Protein AF-0000000067396269 (afdb_homodimer)

Nearest PDB structures (foldseek):
  4h2d-assembly2_B  TM=9.866E-01  e=3.987E-20  Homo sapiens
  5gxu-assembly1_A  TM=9.103E-01  e=2.442E-14  Arabidopsis thaliana
  4y9r-assembly1_A  TM=9.151E-01  e=4.323E-14  Rattus norvegicus
  4yaw-assembly1_A  TM=8.784E-01  e=2.398E-13  Rattus norvegicus
  4y9r-assembly2_B  TM=7.178E-01  e=2.292E-14  Rattus norvegicus

Secondary structure (DSSP, 8-state):
-----------EEEEEE-SSSHHHHHHHHHHHHHHHTT-S-EEEEEGGGB-GGGGGG-SEEEEEEE-BTTTBPPGGGHHHHHHHT-TTS-TTTTTT-EEEEEEEE-TTSTTTTHHHHHHHHHHHHTT-EESSPPEEEETTSTTTTHHHHHHHHHHHHHHHHHH-GGG-TTHHHHH-TTHHHHHS-----------TT-----TTHHHHHHHHT------------------------------/-----------EEEEEE-SSSHHHHHHHHHHHHHHHTT-S-EEEEEGGGB-GGGGGG-SEEEEEEE-BTTTBPPGGGHHHHHHHT-TTS-TTTTTT-EEEEEEEE-TTSTTTTHHHHHHHHHHHHTT-EESSPPEEEETTSTTTTHHHHHHHHHHHHHHHHHH-GGG-TTHHHHH-HHHHHHHS-----------TT-----THHHHHHHHHTS-----------------------------

pLDDT: mean 74.35, std 31.8, range [16.27, 98.94]

Sequence (486 aa):
MAASSSELPERLVVLYASQTGNAMDAAERVGREAERGGCPAVDVLSMDCFDPSCLPRERYVVFVVSTMGQGDPPDSMKDFWTYLTRKSLGARWLEGLFYAVFGLGDSTYGKYNYPAKKLDRRLFNLGAERITEKGLGDDQHSSGYEGALDPWLLILWKSLNQTNPSLLPRISDAIHPNLNILGDAKVEVIYYSAPQDTTISDPKILIERARSMSPALKYHNEGEPQFMLQMGDRWYEGWFYTSMAASSSELPERLVVLYASQTGNAMDAAERVGREAERGGCPAVDVLSMDCFDPSCLPRERYVVFVVSTMGQGDPPDSMKDFWTYLTRKSLGARWLEGLFYAVFGLGDSTYGKYNYPAKKLDRRLFNLGAERITEKGLGDDQHSSGYEGALDPWLLILWKSLNQTNPSLLPRISDAIHPNLNILGDAKVEVIYYSAPQDTTISDPKILIERARSMSPALKYHNEGEPQFMLQMGDRWYEGWFYTS

InterPro domains:
  IPR001094 Flavodoxin-like [PR00369] (13-26)
  IPR001094 Flavodoxin-like [PR00369] (62-73)
  IPR001094 Flavodoxin-like [PR00369] (96-106)
  IPR001094 Flavodoxin-like [PR00369] (120-139)
  IPR008254 Flavodoxin/nitric oxide synthase [PF00258] (14-152)
  IPR008254 Flavodoxin/nitric oxide synthase [PS50902] (12-157)
  IPR029039 Flavoprotein-like superfamily [G3DSA:3.40.50.360] (6-166)
  IPR029039 Flavoprotein-like superfamily [SSF52218] (11-163)

Radius of gyration: 35.13 Å; Cα contacts (8 Å, |Δi|>4): 765; chains: 2; bounding box: 60×148×110 Å

Foldseek 3Di:
DPPPPPPDQAEEEEEEFDDPCVLVVLSVLLQVLLVQLPAPYYHYYYQLVDDLLCLLVHQHYEYGWEADDQGDTHPSCVVVVVVLPDPPQAQCNNANHEYEYEYAAAPVHPNQRVVRVVVVVSCNSSHYHYLDHYFGFHCPDPVGRVVRSLVVSLSSLVSVCVVPVSRRVNSVCSNCVVVVVVVPPCVVVPPPVPPPDDCPDDVPPVVVVVVPPPPDDPDDDDDDPPCPPPDDDDDDDDDDDDD/DPPPPPPDQAEEEEEEFDDPCVLVVLSVLLQVLLVQLPAPYYHYYYQLVDDLLCLLVHQHYEYGWEADDQGDTHPSCVVVVVVLPDPPQAQCNNANHEYEYEYAAAPVHPNQRVVRVVVVVSCNSSHYHYLDYYFGFHCPDPVGRVVRSLVVSLSSLVSVCVVPVVRRVRSVCSNCVVVVVVVPPPPPVPPPPPPPPDCPPDPPPVVVVVVPVPPDDPPDDDDDPPPPPCPDDDDDDDDDDDD

Solvent-accessible surface area (backbone atoms only — not comparable to full-atom values): 27513 Å² total; per-residue (Å²): 130,78,73,75,69,84,61,72,74,66,50,40,38,31,36,17,17,39,78,86,46,64,24,44,52,52,37,50,49,52,46,52,34,39,47,54,5,44,28,77,36,52,32,76,41,48,32,63,36,43,38,66,88,45,52,56,78,42,50,38,40,38,39,22,29,27,43,32,96,88,32,39,59,22,76,38,33,47,68,44,48,56,59,71,66,39,82,85,61,48,54,61,57,24,50,77,22,34,31,37,40,35,15,33,22,41,68,91,43,90,43,48,30,36,40,34,54,53,48,50,52,49,45,44,56,23,33,30,39,72,58,45,79,67,36,70,16,26,55,75,41,94,61,24,36,52,63,37,46,54,64,43,49,48,52,44,52,54,38,46,33,72,75,37,48,79,47,30,70,35,42,65,43,40,71,37,59,73,56,60,61,55,61,73,52,69,69,69,75,70,73,69,73,64,75,81,73,79,80,82,74,75,77,70,63,63,61,60,57,63,64,63,60,67,72,66,84,71,77,78,82,79,81,79,84,73,87,68,85,72,88,84,84,78,87,92,83,73,94,75,91,82,134,130,78,72,74,70,82,62,71,75,65,48,42,37,33,36,17,19,40,79,86,46,63,24,44,51,52,37,48,49,51,45,52,34,41,48,53,5,45,28,77,35,52,32,76,42,49,32,65,37,42,38,66,88,45,52,57,78,41,50,35,39,39,39,21,28,26,45,35,95,87,32,39,59,22,77,38,33,48,68,45,49,56,58,71,65,40,80,86,61,48,55,59,58,25,50,76,22,33,30,37,38,34,16,34,21,42,69,92,43,90,43,48,29,37,39,34,55,53,49,49,51,51,44,43,56,22,33,29,40,71,58,45,78,69,35,69,17,26,55,74,41,96,60,23,37,51,62,39,44,54,63,43,49,50,52,42,53,54,38,46,33,71,75,38,48,78,47,30,70,34,42,66,43,39,71,37,58,72,56,60,59,55,61,74,54,71,71,70,75,71,71,71,72,65,75,80,73,75,79,83,71,75,80,70,62,67,60,57,60,66,59,63,68,57,82,71,79,80,75,82,86,78,87,79,85,73,88,74,81,78,78,83,88,78,74,94,79,73,76,93,84,85,134

Organism: Triticum aestivum (NCBI:txid4565)

Structure (mmCIF, N/CA/C/O backbone):
data_AF-0000000067396269-model_v1
#
loop_
_entity.id
_entity.type
_entity.pdbx_description
1 polymer 'Flavodoxin-like domain-containing protein'
#
loop_
_atom_site.group_PDB
_atom_site.id
_atom_site.type_symbol
_atom_site.label_atom_id
_atom_site.label_alt_id
_atom_site.label_comp_id
_atom_site.label_asym_id
_atom_site.label_entity_id
_atom_site.label_seq_id
_atom_site.pdbx_PDB_ins_code
_atom_site.Cartn_x
_atom_site.Cartn_y
_atom_site.Cartn_z
_atom_site.occupancy
_atom_site.B_iso_or_equiv
_atom_site.auth_seq_id
_atom_site.auth_comp_id
_atom_site.auth_asym_id
_atom_site.auth_atom_id
_atom_site.pdbx_PDB_model_num
ATOM 1 N N . MET A 1 1 ? 32.031 13.469 4.102 1 19.16 1 MET A N 1
ATOM 2 C CA . MET A 1 1 ? 30.969 13.117 5.051 1 19.16 1 MET A CA 1
ATOM 3 C C . MET A 1 1 ? 29.672 12.742 4.324 1 19.16 1 MET A C 1
ATOM 5 O O . MET A 1 1 ? 29.031 13.602 3.709 1 19.16 1 MET A O 1
ATOM 9 N N . ALA A 1 2 ? 29.594 11.648 3.619 1 22.77 2 ALA A N 1
ATOM 10 C CA . ALA A 1 2 ? 28.578 11.203 2.672 1 22.77 2 ALA A CA 1
ATOM 11 C C . ALA A 1 2 ? 27.172 11.352 3.26 1 22.77 2 ALA A C 1
ATOM 13 O O . ALA A 1 2 ? 26.938 10.977 4.41 1 22.77 2 ALA A O 1
ATOM 14 N N . ALA A 1 3 ? 26.562 12.461 3.004 1 28.16 3 ALA A N 1
ATOM 15 C CA . ALA A 1 3 ? 25.188 12.734 3.402 1 28.16 3 ALA A CA 1
ATOM 16 C C . ALA A 1 3 ? 24.359 11.445 3.479 1 28.16 3 ALA A C 1
ATOM 18 O O . ALA A 1 3 ? 24.3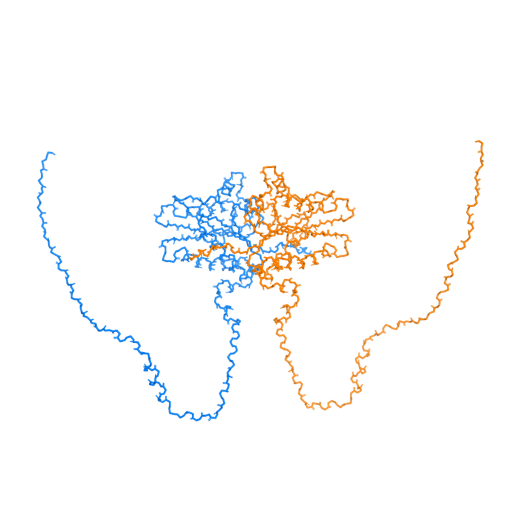44 10.656 2.531 1 28.16 3 ALA A O 1
ATOM 19 N N . SER A 1 4 ? 24.312 10.797 4.566 1 31.66 4 SER A N 1
ATOM 20 C CA . SER A 1 4 ? 23.625 9.539 4.832 1 31.66 4 SER A CA 1
ATOM 21 C C . SER A 1 4 ? 22.266 9.492 4.133 1 31.66 4 SER A C 1
ATOM 23 O O . SER A 1 4 ? 21.406 10.344 4.383 1 31.66 4 SER A O 1
ATOM 25 N N . SER A 1 5 ? 22.203 9.453 2.854 1 35.47 5 SER A N 1
ATOM 26 C CA . SER A 1 5 ? 21.062 9.461 1.931 1 35.47 5 SER A CA 1
ATOM 27 C C . SER A 1 5 ? 19.797 8.93 2.598 1 35.47 5 SER A C 1
ATOM 29 O O . SER A 1 5 ? 19.766 7.785 3.045 1 35.47 5 SER A O 1
ATOM 31 N N . SER A 1 6 ? 19.172 9.594 3.479 1 39.91 6 SER A N 1
ATOM 32 C CA . SER A 1 6 ? 17.953 9.344 4.258 1 39.91 6 SER A CA 1
ATOM 33 C C . SER A 1 6 ? 17.031 8.383 3.535 1 39.91 6 SER A C 1
ATOM 35 O O . SER A 1 6 ? 16.297 8.781 2.623 1 39.91 6 SER A O 1
ATOM 37 N N . GLU A 1 7 ? 17.516 7.254 2.953 1 44.59 7 GLU A N 1
ATOM 38 C CA . GLU A 1 7 ? 16.969 6.184 2.125 1 44.59 7 GLU A CA 1
ATOM 39 C C . GLU A 1 7 ? 15.641 5.684 2.678 1 44.59 7 GLU A C 1
ATOM 41 O O . GLU A 1 7 ? 15.43 5.668 3.893 1 44.59 7 GLU A O 1
ATOM 46 N N . LEU A 1 8 ? 14.508 6.102 2.115 1 52.91 8 LEU A N 1
ATOM 47 C CA . LEU A 1 8 ? 13.219 5.508 2.445 1 52.91 8 LEU A CA 1
ATOM 48 C C . LEU A 1 8 ? 13.391 4.113 3.037 1 52.91 8 LEU A C 1
ATOM 50 O O . LEU A 1 8 ? 14.281 3.365 2.617 1 52.91 8 LEU A O 1
ATOM 54 N N . PRO A 1 9 ? 12.992 4.012 4.301 1 59.03 9 PRO A N 1
ATOM 55 C CA . PRO A 1 9 ? 13.125 2.66 4.848 1 59.03 9 PRO A CA 1
ATOM 56 C C . PRO A 1 9 ? 12.828 1.575 3.812 1 59.03 9 PRO A C 1
ATOM 58 O O . PRO A 1 9 ? 12.047 1.796 2.885 1 59.03 9 PRO A O 1
ATOM 61 N N . GLU A 1 10 ? 13.703 0.65 3.748 1 81.94 10 GLU A N 1
ATOM 62 C CA . GLU A 1 10 ? 13.531 -0.494 2.857 1 81.94 10 GLU A CA 1
ATOM 63 C C . GLU A 1 10 ? 12.148 -1.124 3.021 1 81.94 10 GLU A C 1
ATOM 65 O O . GLU A 1 10 ? 11.625 -1.201 4.133 1 81.94 10 GLU A O 1
ATOM 70 N N . ARG A 1 11 ? 11.383 -1.169 1.935 1 89.69 11 ARG A N 1
ATOM 71 C CA . ARG A 1 11 ? 10.039 -1.735 1.992 1 89.69 11 ARG A CA 1
ATOM 72 C C . ARG A 1 11 ? 9.875 -2.852 0.966 1 89.69 11 ARG A C 1
ATOM 74 O O . ARG A 1 11 ? 10.617 -2.918 -0.013 1 89.69 11 ARG A O 1
ATOM 81 N N . LEU A 1 12 ? 9.016 -3.727 1.335 1 95.56 12 LEU A N 1
ATOM 82 C CA . LEU A 1 12 ? 8.562 -4.777 0.431 1 95.56 12 LEU A CA 1
ATOM 83 C C . LEU A 1 12 ? 7.121 -4.531 -0.009 1 95.56 12 LEU A C 1
ATOM 85 O O . LEU A 1 12 ? 6.242 -4.312 0.827 1 95.56 12 LEU A O 1
ATOM 89 N N . VAL A 1 13 ? 6.953 -4.504 -1.336 1 97.19 13 VAL A N 1
ATOM 90 C CA . VAL A 1 13 ? 5.598 -4.375 -1.865 1 97.19 13 VAL A CA 1
ATOM 91 C C . VAL A 1 13 ? 5.133 -5.719 -2.42 1 97.19 13 VAL A C 1
ATOM 93 O O . VAL A 1 13 ? 5.863 -6.375 -3.164 1 97.19 13 VAL A O 1
ATOM 96 N N . VAL A 1 14 ? 3.93 -6.133 -1.989 1 98.31 14 VAL A N 1
ATOM 97 C CA . VAL A 1 14 ? 3.293 -7.336 -2.512 1 98.31 14 VAL A CA 1
ATOM 98 C C . VAL A 1 14 ? 2.055 -6.957 -3.322 1 98.31 14 VAL A C 1
ATOM 100 O O . VAL A 1 14 ? 1.107 -6.379 -2.785 1 98.31 14 VAL A O 1
ATOM 103 N N . LEU A 1 15 ? 2.09 -7.277 -4.602 1 98.62 15 LEU A N 1
ATOM 104 C CA . LEU A 1 15 ? 0.971 -6.988 -5.488 1 98.62 15 LEU A CA 1
ATOM 105 C C . LEU A 1 15 ? 0.266 -8.273 -5.906 1 98.62 15 LEU A C 1
ATOM 107 O O . LEU A 1 15 ? 0.917 -9.242 -6.309 1 98.62 15 LEU A O 1
ATOM 111 N N . TYR A 1 16 ? -1.092 -8.219 -5.812 1 98.56 16 TYR A N 1
ATOM 112 C CA . TYR A 1 16 ? -1.802 -9.445 -6.168 1 98.56 16 TYR A CA 1
ATOM 113 C C . TYR A 1 16 ? -2.936 -9.148 -7.145 1 98.56 16 TYR A C 1
ATOM 115 O O . TYR A 1 16 ? -3.443 -8.031 -7.195 1 98.56 16 TYR A O 1
ATOM 123 N N . ALA A 1 17 ? -3.271 -10.109 -7.895 1 98.56 17 ALA A N 1
ATOM 124 C CA . ALA A 1 17 ? -4.465 -10.156 -8.742 1 98.56 17 ALA A CA 1
ATOM 125 C C . ALA A 1 17 ? -5.215 -11.469 -8.555 1 98.56 17 ALA A C 1
ATOM 127 O O . ALA A 1 17 ? -4.68 -12.547 -8.836 1 98.56 17 ALA A O 1
ATOM 128 N N . SER A 1 18 ? -6.406 -11.305 -8.047 1 96.81 18 SER A N 1
ATOM 129 C CA . SER A 1 18 ? -7.207 -12.469 -7.68 1 96.81 18 SER A CA 1
ATOM 130 C C . SER A 1 18 ? -8.648 -12.32 -8.148 1 96.81 18 SER A C 1
ATOM 132 O O . SER A 1 18 ? -9.18 -11.203 -8.203 1 96.81 18 SER A O 1
ATOM 134 N N . GLN A 1 19 ? -9.195 -13.406 -8.625 1 92.44 19 GLN A N 1
ATOM 135 C CA . GLN A 1 19 ? -10.609 -13.367 -8.969 1 92.44 19 GLN A CA 1
ATOM 136 C C . GLN A 1 19 ? -11.469 -13.875 -7.812 1 92.44 19 GLN A C 1
ATOM 138 O O . GLN A 1 19 ? -12.492 -13.273 -7.48 1 92.44 19 GLN A O 1
ATOM 143 N N . THR A 1 20 ? -11.008 -14.984 -7.141 1 92.81 20 THR A N 1
ATOM 144 C CA . THR A 1 20 ? -11.852 -15.594 -6.121 1 92.81 20 THR A CA 1
ATOM 145 C C . THR A 1 20 ? -11.211 -15.469 -4.742 1 92.81 20 THR A C 1
ATOM 147 O O . THR A 1 20 ? -11.672 -16.078 -3.777 1 92.81 20 THR A O 1
ATOM 150 N N . GLY A 1 21 ? -10.102 -14.805 -4.629 1 94.75 21 GLY A N 1
ATOM 151 C CA . GLY A 1 21 ? -9.555 -14.492 -3.318 1 94.75 21 GLY A CA 1
ATOM 152 C C . GLY A 1 21 ? -8.32 -15.312 -2.977 1 94.75 21 GLY A C 1
ATOM 153 O O . GLY A 1 21 ? -7.602 -14.984 -2.031 1 94.75 21 GLY A O 1
ATOM 154 N N . ASN A 1 22 ? -7.977 -16.438 -3.684 1 95.5 22 ASN A N 1
ATOM 155 C CA . ASN A 1 22 ? -6.863 -17.312 -3.336 1 95.5 22 ASN A CA 1
ATOM 156 C C . ASN A 1 22 ? -5.523 -16.594 -3.473 1 95.5 22 ASN A C 1
ATOM 158 O O . ASN A 1 22 ? -4.652 -16.719 -2.613 1 95.5 22 ASN A O 1
ATOM 162 N N . ALA A 1 23 ? -5.391 -15.875 -4.531 1 98.25 23 ALA A N 1
ATOM 163 C CA . ALA A 1 23 ? -4.141 -15.141 -4.699 1 98.25 23 ALA A CA 1
ATOM 164 C C . ALA A 1 23 ? -4.012 -14.031 -3.652 1 98.25 23 ALA A C 1
ATOM 166 O O . ALA A 1 23 ? -2.904 -13.711 -3.219 1 98.25 23 ALA A O 1
ATOM 167 N N . MET A 1 24 ? -5.059 -13.43 -3.303 1 96.06 24 MET A N 1
ATOM 168 C CA . MET A 1 24 ? -5.047 -12.453 -2.215 1 96.06 24 MET A CA 1
ATOM 169 C C . MET A 1 24 ? -4.57 -13.102 -0.915 1 96.06 24 MET A C 1
ATOM 171 O O . MET A 1 24 ? -3.721 -12.547 -0.217 1 96.06 24 MET A O 1
ATOM 175 N N . ASP A 1 25 ? -5.125 -14.25 -0.598 1 95 25 ASP A N 1
ATOM 176 C CA . ASP A 1 25 ? -4.723 -14.977 0.602 1 95 25 ASP A CA 1
ATOM 177 C C . ASP A 1 25 ? -3.225 -15.266 0.592 1 95 25 ASP A C 1
ATOM 179 O O . ASP A 1 25 ? -2.545 -15.086 1.604 1 95 25 ASP A O 1
ATOM 183 N N . ALA A 1 26 ? -2.787 -15.719 -0.471 1 97.75 26 ALA A N 1
ATOM 184 C CA . ALA A 1 26 ? -1.363 -16 -0.615 1 97.75 26 ALA A CA 1
ATOM 185 C C . ALA A 1 26 ? -0.525 -14.742 -0.434 1 97.75 26 ALA A C 1
ATOM 187 O O . ALA A 1 26 ? 0.515 -14.773 0.228 1 97.75 26 ALA A O 1
ATOM 188 N N . ALA A 1 27 ? -0.962 -13.672 -1.05 1 98 27 ALA A N 1
ATOM 189 C CA . ALA A 1 27 ? -0.259 -12.398 -0.917 1 98 27 ALA A CA 1
ATOM 190 C C . ALA A 1 27 ? -0.223 -11.938 0.538 1 98 27 ALA A C 1
ATOM 192 O O . ALA A 1 27 ? 0.803 -11.445 1.016 1 98 27 ALA A O 1
ATOM 193 N N . GLU A 1 28 ? -1.291 -12.109 1.167 1 93.75 28 GLU A N 1
ATOM 194 C CA . GLU A 1 28 ? -1.359 -11.758 2.582 1 93.75 28 GLU A CA 1
ATOM 195 C C . GLU A 1 28 ? -0.405 -12.617 3.41 1 93.75 28 GLU A C 1
ATOM 197 O O . GLU A 1 28 ? 0.197 -12.133 4.371 1 93.75 28 GLU A O 1
ATOM 202 N N . ARG A 1 29 ? -0.341 -13.805 3.086 1 94.62 29 ARG A N 1
ATOM 203 C CA . ARG A 1 29 ? 0.617 -14.688 3.754 1 94.62 29 ARG A CA 1
ATOM 204 C C . ARG A 1 29 ? 2.045 -14.188 3.551 1 94.62 29 ARG A C 1
ATOM 206 O O . ARG A 1 29 ? 2.834 -14.148 4.5 1 94.62 29 ARG A O 1
ATOM 213 N N . VAL A 1 30 ? 2.34 -13.82 2.381 1 96.88 30 VAL A N 1
ATOM 214 C CA . VAL A 1 30 ? 3.654 -13.258 2.094 1 96.88 30 VAL A CA 1
ATOM 215 C C . VAL A 1 30 ? 3.904 -12.039 2.988 1 96.88 30 VAL A C 1
ATOM 217 O O . VAL A 1 30 ? 4.965 -11.93 3.605 1 96.88 30 VAL A O 1
ATOM 220 N N . GLY A 1 31 ? 2.949 -11.188 2.994 1 94.25 31 GLY A N 1
ATOM 221 C CA . GLY A 1 31 ? 3.062 -10 3.826 1 94.25 31 GLY A CA 1
ATOM 222 C C . GLY A 1 31 ? 3.291 -10.312 5.293 1 94.25 31 GLY A C 1
ATOM 223 O O . GLY A 1 31 ? 4.199 -9.758 5.918 1 94.25 31 GLY A O 1
ATOM 224 N N . ARG A 1 32 ? 2.545 -11.219 5.828 1 91 32 ARG A N 1
ATOM 225 C CA . ARG A 1 32 ? 2.648 -11.602 7.234 1 91 32 ARG A CA 1
ATOM 226 C C . ARG A 1 32 ? 4.02 -12.195 7.543 1 91 32 ARG A C 1
ATOM 228 O O . ARG A 1 32 ? 4.617 -11.883 8.57 1 91 32 ARG A O 1
ATOM 235 N N . GLU A 1 33 ? 4.457 -12.992 6.715 1 93.81 33 GLU A N 1
ATOM 236 C CA . GLU A 1 33 ? 5.75 -13.625 6.941 1 93.81 33 GLU A CA 1
ATOM 237 C C . GLU A 1 33 ? 6.887 -12.617 6.832 1 93.81 33 GLU A C 1
ATOM 239 O O . GLU A 1 33 ? 7.867 -12.688 7.578 1 93.81 33 GLU A O 1
ATOM 244 N N . ALA A 1 34 ? 6.73 -11.711 5.91 1 94.44 34 ALA A N 1
ATOM 245 C CA . ALA A 1 34 ? 7.723 -10.641 5.816 1 94.44 34 ALA A CA 1
ATOM 246 C C . ALA A 1 34 ? 7.773 -9.82 7.105 1 94.44 34 ALA A C 1
ATOM 248 O O . ALA A 1 34 ? 8.859 -9.508 7.605 1 94.44 34 ALA A O 1
ATOM 249 N N . GLU A 1 35 ? 6.656 -9.516 7.555 1 88.25 35 GLU A N 1
ATOM 250 C CA . GLU A 1 35 ? 6.574 -8.766 8.805 1 88.25 35 GLU A CA 1
ATOM 251 C C . GLU A 1 35 ? 7.207 -9.539 9.953 1 88.25 35 GLU A C 1
ATOM 253 O O . GLU A 1 35 ? 7.953 -8.969 10.758 1 88.25 35 GLU A O 1
ATOM 258 N N . ARG A 1 36 ? 6.887 -10.75 10.016 1 87.5 36 ARG A N 1
ATOM 259 C CA . ARG A 1 36 ? 7.465 -11.602 11.055 1 87.5 36 ARG A CA 1
ATOM 260 C C . ARG A 1 36 ? 8.984 -11.641 10.945 1 87.5 36 ARG A C 1
ATOM 262 O O . ARG A 1 36 ? 9.68 -11.727 11.961 1 87.5 36 ARG A O 1
ATOM 269 N N . GLY A 1 37 ? 9.406 -11.602 9.773 1 90.38 37 GLY A N 1
ATOM 270 C CA . GLY A 1 37 ? 10.836 -11.602 9.531 1 90.38 37 GLY A CA 1
ATOM 271 C C . GLY A 1 37 ? 11.5 -10.281 9.867 1 90.38 37 GLY A C 1
ATOM 272 O O . GLY A 1 37 ? 12.727 -10.148 9.766 1 90.38 37 GLY A O 1
ATOM 273 N N . GLY A 1 38 ? 10.703 -9.297 10.164 1 87.06 38 GLY A N 1
ATOM 274 C CA . GLY A 1 38 ? 11.25 -8.023 10.602 1 87.06 38 GLY A CA 1
ATOM 275 C C . GLY A 1 38 ? 11.305 -6.984 9.5 1 87.06 38 GLY A C 1
ATOM 276 O O . GLY A 1 38 ? 11.984 -5.965 9.633 1 87.06 38 GLY A O 1
ATOM 277 N N . CYS A 1 39 ? 10.656 -7.207 8.414 1 90.38 39 CYS A N 1
ATOM 278 C CA . CYS A 1 39 ? 10.617 -6.203 7.359 1 90.38 39 CYS A CA 1
ATOM 279 C C . CYS A 1 39 ? 10.086 -4.875 7.891 1 90.38 39 CYS A C 1
ATOM 281 O O . CYS A 1 39 ? 9.023 -4.832 8.508 1 90.38 39 CYS A O 1
ATOM 283 N N . PRO A 1 40 ? 10.82 -3.869 7.617 1 84.12 40 PRO A N 1
ATOM 284 C CA . PRO A 1 40 ? 10.422 -2.588 8.203 1 84.12 40 PRO A CA 1
ATOM 285 C C . PRO A 1 40 ? 9.055 -2.115 7.719 1 84.12 40 PRO A C 1
ATOM 287 O O . PRO A 1 40 ? 8.289 -1.522 8.492 1 84.12 40 PRO A O 1
ATOM 290 N N . ALA A 1 41 ? 8.812 -2.344 6.465 1 87.62 41 ALA A N 1
ATOM 291 C CA . ALA A 1 41 ? 7.535 -1.946 5.879 1 87.62 41 ALA A CA 1
ATOM 292 C C . ALA A 1 41 ? 7.109 -2.916 4.777 1 87.62 41 ALA A C 1
ATOM 294 O O . ALA A 1 41 ? 7.922 -3.299 3.934 1 87.62 41 ALA A O 1
ATOM 295 N N . VAL A 1 42 ? 5.844 -3.314 4.906 1 92.06 42 VAL A N 1
ATOM 296 C CA . VAL A 1 42 ? 5.285 -4.203 3.891 1 92.06 42 VAL A CA 1
ATOM 297 C C . VAL A 1 42 ? 3.918 -3.688 3.447 1 92.06 42 VAL A C 1
ATOM 299 O O . VAL A 1 42 ? 3.064 -3.379 4.285 1 92.06 42 VAL A O 1
ATOM 302 N N . ASP A 1 43 ? 3.789 -3.553 2.123 1 93.62 43 ASP A N 1
ATOM 303 C CA . ASP A 1 43 ? 2.496 -3.174 1.562 1 93.62 43 ASP A CA 1
ATOM 304 C C . ASP A 1 43 ? 1.919 -4.297 0.702 1 93.62 43 ASP A C 1
ATOM 306 O O . ASP A 1 43 ? 2.584 -4.789 -0.213 1 93.62 43 ASP A O 1
ATOM 310 N N . VAL A 1 44 ? 0.686 -4.707 1.047 1 95.19 44 VAL A N 1
ATOM 311 C CA . VAL A 1 44 ? -0.025 -5.711 0.261 1 95.19 44 VAL A CA 1
ATOM 312 C C . VAL A 1 44 ? -1.217 -5.066 -0.444 1 95.19 44 VAL A C 1
ATOM 314 O O . VAL A 1 44 ? -2.16 -4.613 0.208 1 95.19 44 VAL A O 1
ATOM 317 N N . LEU A 1 45 ? -1.12 -5.066 -1.796 1 96.38 45 LEU A N 1
ATOM 318 C CA . LEU A 1 45 ? -2.137 -4.34 -2.547 1 96.38 45 LEU A CA 1
ATOM 319 C C . LEU A 1 45 ? -2.6 -5.141 -3.756 1 96.38 45 LEU A C 1
ATOM 321 O O . LEU A 1 45 ? -1.816 -5.887 -4.352 1 96.38 45 LEU A O 1
ATOM 325 N N . SER A 1 46 ? -3.879 -4.902 -4.078 1 97.06 46 SER A N 1
ATOM 326 C CA . SER A 1 46 ? -4.34 -5.363 -5.383 1 97.06 46 SER A CA 1
ATOM 327 C C . SER A 1 46 ? -3.65 -4.605 -6.512 1 97.06 46 SER A C 1
ATOM 329 O O . SER A 1 46 ? -3.379 -3.41 -6.391 1 97.06 46 SER A O 1
ATOM 331 N N . MET A 1 47 ? -3.463 -5.258 -7.551 1 98.12 47 MET A N 1
ATOM 332 C CA . MET A 1 47 ? -2.783 -4.633 -8.688 1 98.12 47 MET A CA 1
ATOM 333 C C . MET A 1 47 ? -3.596 -3.465 -9.234 1 98.12 47 MET A C 1
ATOM 335 O O . MET A 1 47 ? -3.029 -2.486 -9.719 1 98.12 47 MET A O 1
ATOM 339 N N . ASP A 1 48 ? -4.871 -3.609 -9.188 1 96.88 48 ASP A N 1
ATOM 340 C CA . ASP A 1 48 ? -5.699 -2.547 -9.742 1 96.88 48 ASP A CA 1
ATOM 341 C C . ASP A 1 48 ? -5.723 -1.326 -8.828 1 96.88 48 ASP A C 1
ATOM 343 O O . ASP A 1 48 ? -6.234 -0.27 -9.203 1 96.88 48 ASP A O 1
ATOM 347 N N . CYS A 1 49 ? -5.125 -1.423 -7.664 1 96.31 49 CYS A N 1
ATOM 348 C CA . CYS A 1 49 ? -5.074 -0.298 -6.738 1 96.31 49 CYS A CA 1
ATOM 349 C C . CYS A 1 49 ? -3.684 0.325 -6.711 1 96.31 49 CYS A C 1
ATOM 351 O O . CYS A 1 49 ? -3.461 1.331 -6.035 1 96.31 49 CYS A O 1
ATOM 353 N N . PHE A 1 50 ? -2.748 -0.247 -7.379 1 97.19 50 PHE A N 1
ATOM 354 C CA . PHE A 1 50 ? -1.38 0.245 -7.484 1 97.19 50 PHE A CA 1
ATOM 355 C C . PHE A 1 50 ? -1.116 0.818 -8.875 1 97.19 50 PHE A C 1
ATOM 357 O O . PHE A 1 50 ? -1.363 0.154 -9.883 1 97.19 50 PHE A O 1
ATOM 364 N N . ASP A 1 51 ? -0.605 2.008 -8.945 1 96.12 51 ASP A N 1
ATOM 365 C CA . ASP A 1 51 ? -0.248 2.598 -10.234 1 96.12 51 ASP A CA 1
ATOM 366 C C . ASP A 1 51 ? 1.045 1.99 -10.773 1 96.12 51 ASP A C 1
ATOM 368 O O . ASP A 1 51 ? 2.115 2.18 -10.195 1 96.12 51 ASP A O 1
ATOM 372 N N . PRO A 1 52 ? 0.97 1.312 -11.852 1 97.44 52 PRO A N 1
ATOM 373 C CA . PRO A 1 52 ? 2.166 0.642 -12.367 1 97.44 52 PRO A CA 1
ATOM 374 C C . PRO A 1 52 ? 3.293 1.618 -12.695 1 97.44 52 PRO A C 1
ATOM 376 O O . PRO A 1 52 ? 4.465 1.237 -12.688 1 97.44 52 PRO A O 1
ATOM 379 N N . SER A 1 53 ? 3.023 2.848 -12.938 1 96.88 53 SER A N 1
ATOM 380 C CA . SER A 1 53 ? 4.062 3.816 -13.273 1 96.88 53 SER A CA 1
ATOM 381 C C . SER A 1 53 ? 4.988 4.066 -12.086 1 96.88 53 SER A C 1
ATOM 383 O O . SER A 1 53 ? 6.059 4.656 -12.242 1 96.88 53 SER A O 1
ATOM 385 N N . CYS A 1 54 ? 4.609 3.561 -10.93 1 96.88 54 CYS A N 1
ATOM 386 C CA . CYS A 1 54 ? 5.406 3.746 -9.719 1 96.88 54 CYS A CA 1
ATOM 387 C C . CYS A 1 54 ? 6.375 2.59 -9.523 1 96.88 54 CYS A C 1
ATOM 389 O O . CYS A 1 54 ? 7.234 2.639 -8.641 1 96.88 54 CYS A O 1
ATOM 391 N N . LEU A 1 55 ? 6.344 1.562 -10.297 1 97.69 55 LEU A N 1
ATOM 392 C CA . LEU A 1 55 ? 7.152 0.362 -10.133 1 97.69 55 LEU A CA 1
ATOM 393 C C . LEU A 1 55 ? 8.641 0.707 -10.133 1 97.69 55 LEU A C 1
ATOM 395 O O . LEU A 1 55 ? 9.414 0.146 -9.352 1 97.69 55 LEU A O 1
ATOM 399 N N . PRO A 1 56 ? 9.086 1.673 -11.008 1 97.25 56 PRO A N 1
ATOM 400 C CA . PRO A 1 56 ? 10.516 1.974 -11.023 1 97.25 56 PRO A CA 1
ATOM 401 C C . PRO A 1 56 ? 11.016 2.57 -9.711 1 97.25 56 PRO A C 1
ATOM 403 O O . PRO A 1 56 ? 12.219 2.6 -9.461 1 97.25 56 PRO A O 1
ATOM 406 N N . ARG A 1 57 ? 10.07 3.045 -8.898 1 94.06 57 ARG A N 1
ATOM 407 C CA . ARG A 1 57 ? 10.438 3.639 -7.621 1 94.06 57 ARG A CA 1
ATOM 408 C C . ARG A 1 57 ? 10.617 2.566 -6.551 1 94.06 57 ARG A C 1
ATOM 410 O O 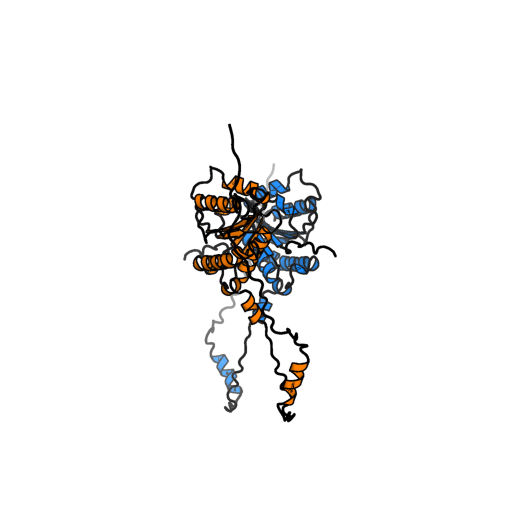. ARG A 1 57 ? 11.156 2.838 -5.477 1 94.06 57 ARG A O 1
ATOM 417 N N . GLU A 1 58 ? 10.18 1.389 -6.848 1 95.06 58 GLU A N 1
ATOM 418 C CA . GLU A 1 58 ? 10.25 0.293 -5.883 1 95.06 58 GLU A CA 1
ATOM 419 C C . GLU A 1 58 ? 11.555 -0.492 -6.039 1 95.06 58 GLU A C 1
ATOM 421 O O . GLU A 1 58 ? 12.133 -0.528 -7.125 1 95.06 58 GLU A O 1
ATOM 426 N N . ARG A 1 59 ? 11.938 -1.064 -4.922 1 95.31 59 ARG A N 1
ATOM 427 C CA . ARG A 1 59 ? 13.156 -1.866 -4.965 1 95.31 59 ARG A CA 1
ATOM 428 C C . ARG A 1 59 ? 12.836 -3.355 -4.887 1 95.31 59 ARG A C 1
ATOM 430 O O . ARG A 1 59 ? 13.453 -4.164 -5.578 1 95.31 59 ARG A O 1
ATOM 437 N N . TYR A 1 60 ? 11.93 -3.756 -4.027 1 96.75 60 TYR A N 1
ATOM 438 C CA . TYR A 1 60 ? 11.547 -5.152 -3.842 1 96.75 60 TYR A CA 1
ATOM 439 C C . TYR A 1 60 ? 10.047 -5.332 -4.004 1 96.75 60 TYR A C 1
ATOM 441 O O . TYR A 1 60 ? 9.258 -4.734 -3.268 1 96.75 60 TYR A O 1
ATOM 449 N N . VAL A 1 61 ? 9.648 -6.176 -4.973 1 98.31 61 VAL A N 1
ATOM 450 C CA . VAL A 1 61 ? 8.234 -6.406 -5.227 1 98.31 61 VAL A CA 1
ATOM 451 C C . VAL A 1 61 ? 7.973 -7.895 -5.426 1 98.31 61 VAL A C 1
ATOM 453 O O . VAL A 1 61 ? 8.703 -8.57 -6.156 1 98.31 61 VAL A O 1
ATOM 456 N N . VAL A 1 62 ? 6.977 -8.43 -4.742 1 98.81 62 VAL A N 1
ATOM 457 C CA . VAL A 1 62 ? 6.488 -9.789 -4.98 1 98.81 62 VAL A CA 1
ATOM 458 C C . VAL A 1 62 ? 5.121 -9.734 -5.656 1 98.81 62 VAL A C 1
ATOM 460 O O . VAL A 1 62 ? 4.219 -9.031 -5.191 1 98.81 62 VAL A O 1
ATOM 463 N N . PHE A 1 63 ? 4.996 -10.461 -6.727 1 98.94 63 PHE A N 1
ATOM 464 C CA . PHE A 1 63 ? 3.74 -10.539 -7.465 1 98.94 63 PHE A CA 1
ATOM 465 C C . PHE A 1 63 ? 3.061 -11.891 -7.234 1 98.94 63 PHE A C 1
ATOM 467 O O . PHE A 1 63 ? 3.697 -12.938 -7.34 1 98.94 63 PHE A O 1
ATOM 474 N N . VAL A 1 64 ? 1.755 -11.844 -6.922 1 98.88 64 VAL A N 1
ATOM 475 C CA . VAL A 1 64 ? 0.957 -13.055 -6.758 1 98.88 64 VAL A CA 1
ATOM 476 C C . VAL A 1 64 ? -0.266 -12.992 -7.668 1 98.88 64 VAL A C 1
ATOM 478 O O . VAL A 1 64 ? -1.139 -12.141 -7.496 1 98.88 64 VAL A O 1
ATOM 481 N N . VAL A 1 65 ? -0.35 -13.906 -8.656 1 98.81 65 VAL A N 1
ATOM 482 C CA . VAL A 1 65 ? -1.38 -13.75 -9.68 1 98.81 65 VAL A CA 1
ATOM 483 C C . VAL A 1 65 ? -2.092 -15.078 -9.906 1 98.81 65 VAL A C 1
ATOM 485 O O . VAL A 1 65 ? -1.444 -16.109 -10.062 1 98.81 65 VAL A O 1
ATOM 488 N N . SER A 1 66 ? -3.408 -15.016 -9.992 1 98.5 66 SER A N 1
ATOM 489 C CA . SER A 1 66 ? -4.191 -16.203 -10.289 1 98.5 66 SER A CA 1
ATOM 490 C C . SER A 1 66 ? -4.473 -16.328 -11.789 1 98.5 66 SER A C 1
ATOM 492 O O . SER A 1 66 ? -4.195 -15.391 -12.547 1 98.5 66 SER A O 1
ATOM 494 N N . THR A 1 67 ? -4.926 -17.484 -12.164 1 98.06 67 THR A N 1
ATOM 495 C CA . THR A 1 67 ? -5.367 -17.766 -13.523 1 98.06 67 THR A CA 1
ATOM 496 C C . THR A 1 67 ? -6.863 -18.078 -13.555 1 98.06 67 THR A C 1
ATOM 498 O O . THR A 1 67 ? -7.367 -18.797 -12.695 1 98.06 67 THR A O 1
ATOM 501 N N . MET A 1 68 ? -7.484 -17.484 -14.461 1 94.56 68 MET A N 1
ATOM 502 C CA . MET A 1 68 ? -8.914 -17.719 -14.594 1 94.56 68 MET A CA 1
ATOM 503 C C . MET A 1 68 ? -9.25 -18.297 -15.969 1 94.56 68 MET A C 1
ATOM 505 O O . MET A 1 68 ? -8.469 -18.141 -16.906 1 94.56 68 MET A O 1
ATOM 509 N N . GLY A 1 69 ? -10.438 -19 -15.992 1 92.62 69 GLY A N 1
ATOM 510 C CA . GLY A 1 69 ? -10.938 -19.5 -17.266 1 92.62 69 GLY A CA 1
ATOM 511 C C . GLY A 1 69 ? -9.953 -20.406 -17.984 1 92.62 69 GLY A C 1
ATOM 512 O O . GLY A 1 69 ? -9.453 -21.375 -17.406 1 92.62 69 GLY A O 1
ATOM 513 N N . GLN A 1 70 ? -9.586 -19.969 -19.312 1 91.5 70 GLN A N 1
ATOM 514 C CA . GLN A 1 70 ? -8.711 -20.766 -20.156 1 91.5 70 GLN A CA 1
ATOM 515 C C . GLN A 1 70 ? -7.289 -20.203 -20.172 1 91.5 70 GLN A C 1
ATOM 517 O O . GLN A 1 70 ? -6.602 -20.266 -21.188 1 91.5 70 GLN A O 1
ATOM 522 N N . GLY A 1 71 ? -6.953 -19.578 -19.141 1 95.88 71 GLY A N 1
ATOM 523 C CA . GLY A 1 71 ? -5.602 -19.047 -19.031 1 95.88 71 GLY A CA 1
ATOM 524 C C . GLY A 1 71 ? -5.551 -17.531 -19 1 95.88 71 GLY A C 1
ATOM 525 O O . GLY A 1 71 ? -4.504 -16.938 -19.266 1 95.88 71 GLY A O 1
ATOM 526 N N . ASP A 1 72 ? -6.645 -16.859 -18.656 1 96.12 72 ASP A N 1
ATOM 527 C CA . ASP A 1 72 ? -6.762 -15.406 -18.641 1 96.12 72 ASP A CA 1
ATOM 528 C C . ASP A 1 72 ? -6.34 -14.836 -17.297 1 96.12 72 ASP A C 1
ATOM 530 O O . ASP A 1 72 ? -6.473 -15.5 -16.266 1 96.12 72 ASP A O 1
ATOM 534 N N . PRO A 1 73 ? -5.852 -13.664 -17.344 1 96.81 73 PRO A N 1
ATOM 535 C CA . PRO A 1 73 ? -5.598 -12.992 -16.062 1 96.81 73 PRO A CA 1
ATOM 536 C C . PRO A 1 73 ? -6.883 -12.547 -15.375 1 96.81 73 PRO A C 1
ATOM 538 O O . PRO A 1 73 ? -7.93 -12.438 -16.016 1 96.81 73 PRO A O 1
ATOM 541 N N . PRO A 1 74 ? -6.793 -12.375 -14.062 1 97.44 74 PRO A N 1
ATOM 542 C CA . PRO A 1 74 ? -7.934 -11.789 -13.359 1 97.44 74 PRO A CA 1
ATOM 543 C C . PRO A 1 74 ? -8.25 -10.367 -13.836 1 97.44 74 PRO A C 1
ATOM 545 O O . PRO A 1 74 ? -7.379 -9.695 -14.398 1 97.44 74 PRO A O 1
ATOM 548 N N . ASP A 1 75 ? -9.461 -9.906 -13.594 1 96.75 75 ASP A N 1
ATOM 549 C CA . ASP A 1 75 ? -9.883 -8.562 -13.977 1 96.75 75 ASP A CA 1
ATOM 550 C C . ASP A 1 75 ? -8.992 -7.5 -13.344 1 96.75 75 ASP A C 1
ATOM 552 O O . ASP A 1 75 ? -8.664 -6.492 -13.977 1 96.75 75 ASP A O 1
ATOM 556 N N . SER A 1 76 ? -8.555 -7.746 -12.18 1 97.06 76 SER A N 1
ATOM 557 C CA . SER A 1 76 ? -7.789 -6.762 -11.414 1 97.06 76 SER A CA 1
ATOM 558 C C . SER A 1 76 ? -6.371 -6.625 -11.953 1 97.06 76 SER A C 1
ATOM 560 O O . SER A 1 76 ? -5.613 -5.758 -11.508 1 97.06 76 SER A O 1
ATOM 562 N N . MET A 1 77 ? -6.008 -7.363 -12.867 1 97.88 77 MET A N 1
ATOM 563 C CA . MET A 1 77 ? -4.672 -7.309 -13.453 1 97.88 77 MET A CA 1
ATOM 564 C C . MET A 1 77 ? -4.699 -6.625 -14.812 1 97.88 77 MET A C 1
ATOM 566 O O . MET A 1 77 ? -3.658 -6.219 -15.328 1 97.88 77 MET A O 1
ATOM 570 N N . LYS A 1 78 ? -5.805 -6.457 -15.398 1 96.88 78 LYS A N 1
ATOM 571 C CA . LYS A 1 78 ? -5.934 -6.102 -16.812 1 96.88 78 LYS A CA 1
ATOM 572 C C . LYS A 1 78 ? -5.258 -4.766 -17.109 1 96.88 78 LYS A C 1
ATOM 574 O O . LYS A 1 78 ? -4.395 -4.68 -17.984 1 96.88 78 LYS A O 1
ATOM 579 N N . ASP A 1 79 ? -5.59 -3.736 -16.391 1 96.5 79 ASP A N 1
ATOM 580 C CA . ASP A 1 79 ? -5.016 -2.416 -16.641 1 96.5 79 ASP A CA 1
ATOM 581 C C . ASP A 1 79 ? -3.525 -2.396 -16.312 1 96.5 79 ASP A C 1
ATOM 583 O O . ASP A 1 79 ? -2.742 -1.743 -17 1 96.5 79 ASP A O 1
ATOM 587 N N . PHE A 1 80 ? -3.197 -3.062 -15.328 1 98 80 PHE A N 1
ATOM 588 C CA . PHE A 1 80 ? -1.797 -3.178 -14.938 1 98 80 PHE A CA 1
ATOM 589 C C . PHE A 1 80 ? -0.972 -3.809 -16.047 1 98 80 PHE A C 1
ATOM 591 O O . PHE A 1 80 ? 0.08 -3.285 -16.422 1 98 80 PHE A O 1
ATOM 598 N N . TRP A 1 81 ? -1.485 -4.875 -16.562 1 97.56 81 TRP A N 1
ATOM 599 C CA . TRP A 1 81 ? -0.811 -5.594 -17.625 1 97.56 81 TRP A CA 1
ATOM 600 C C . TRP A 1 81 ? -0.747 -4.746 -18.891 1 97.56 81 TRP A C 1
ATOM 602 O O . TRP A 1 81 ? 0.292 -4.684 -19.562 1 97.56 81 TRP A O 1
ATOM 612 N N . THR A 1 82 ? -1.858 -4.141 -19.188 1 97.94 82 THR A N 1
ATOM 613 C CA . THR A 1 82 ? -1.896 -3.262 -20.344 1 97.94 82 THR A CA 1
ATOM 614 C C . THR A 1 82 ? -0.812 -2.191 -20.25 1 97.94 82 THR A C 1
ATOM 616 O O . THR A 1 82 ? -0.127 -1.908 -21.234 1 97.94 82 THR A O 1
ATOM 619 N N . TYR A 1 83 ? -0.629 -1.62 -19.141 1 97.88 83 TYR A N 1
ATOM 620 C CA . TYR A 1 83 ? 0.421 -0.628 -18.938 1 97.88 83 TYR A CA 1
ATOM 621 C C . TYR A 1 83 ? 1.8 -1.245 -19.141 1 97.88 83 TYR A C 1
ATOM 623 O O . TYR A 1 83 ? 2.637 -0.69 -19.859 1 97.88 83 TYR A O 1
ATOM 631 N N . LEU A 1 84 ? 2.051 -2.389 -18.609 1 97.88 84 LEU A N 1
ATOM 632 C CA . LEU A 1 84 ? 3.365 -3.021 -18.609 1 97.88 84 LEU A CA 1
ATOM 633 C C . LEU A 1 84 ? 3.77 -3.424 -20.031 1 97.88 84 LEU A C 1
ATOM 635 O O . LEU A 1 84 ? 4.957 -3.6 -20.312 1 97.88 84 LEU A O 1
ATOM 639 N N . THR A 1 85 ? 2.816 -3.621 -20.812 1 97.44 85 THR A N 1
ATOM 640 C CA . THR A 1 85 ? 3.121 -4.133 -22.156 1 97.44 85 THR A CA 1
ATOM 641 C C . THR A 1 85 ? 3.236 -2.988 -23.156 1 97.44 85 THR A C 1
ATOM 643 O O . THR A 1 85 ? 3.342 -3.223 -24.359 1 97.44 85 THR A O 1
ATOM 646 N N . ARG A 1 86 ? 3.199 -1.81 -22.703 1 97.62 86 ARG A N 1
ATOM 647 C CA . ARG A 1 86 ? 3.391 -0.667 -23.578 1 97.62 86 ARG A CA 1
ATOM 648 C C . ARG A 1 86 ? 4.762 -0.718 -24.25 1 97.62 86 ARG A C 1
ATOM 650 O O . ARG A 1 86 ? 5.773 -0.963 -23.594 1 97.62 86 ARG A O 1
ATOM 657 N N . LYS A 1 87 ? 4.812 -0.362 -25.484 1 96.25 87 LYS A N 1
ATOM 658 C CA . LYS A 1 87 ? 6.043 -0.405 -26.281 1 96.25 87 LYS A CA 1
ATOM 659 C C . LYS A 1 87 ? 6.992 0.72 -25.875 1 96.25 87 LYS A C 1
ATOM 661 O O . LYS A 1 87 ? 8.203 0.62 -26.094 1 96.25 87 LYS A O 1
ATOM 666 N N . SER A 1 88 ? 6.449 1.729 -25.344 1 97.25 88 SER A N 1
ATOM 667 C CA . SER A 1 88 ? 7.238 2.902 -24.969 1 97.25 88 SER A CA 1
ATOM 668 C C . SER A 1 88 ? 8.156 2.605 -23.797 1 97.25 88 SER A C 1
ATOM 670 O O . SER A 1 88 ? 9.078 3.369 -23.516 1 97.25 88 SER A O 1
ATOM 672 N N . LEU A 1 89 ? 7.891 1.515 -23.109 1 97.69 89 LEU A N 1
ATOM 673 C CA . LEU A 1 89 ? 8.734 1.167 -21.969 1 97.69 89 LEU A CA 1
ATOM 674 C C . LEU A 1 89 ? 10.016 0.485 -22.422 1 97.69 89 LEU A C 1
ATOM 676 O O . LEU A 1 89 ? 9.969 -0.573 -23.062 1 97.69 89 LEU A O 1
ATOM 680 N N . GLY A 1 90 ? 11.156 1.035 -22.094 1 97.19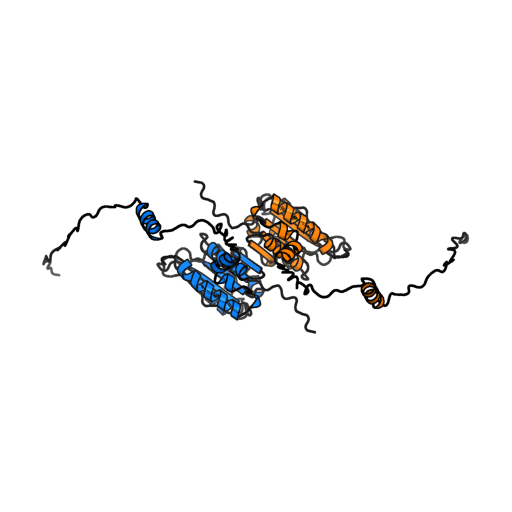 90 GLY A N 1
ATOM 681 C CA . GLY A 1 90 ? 12.453 0.532 -22.531 1 97.19 90 GLY A CA 1
ATOM 682 C C . GLY A 1 90 ? 12.945 -0.638 -21.703 1 97.19 90 GLY A C 1
ATOM 683 O O . GLY A 1 90 ? 12.383 -0.945 -20.656 1 97.19 90 GLY A O 1
ATOM 684 N N . ALA A 1 91 ? 14.023 -1.267 -22.125 1 97.56 91 ALA A N 1
ATOM 685 C CA . ALA A 1 91 ? 14.57 -2.486 -21.531 1 97.56 91 ALA A CA 1
ATOM 686 C C . ALA A 1 91 ? 15.18 -2.207 -20.156 1 97.56 91 ALA A C 1
ATOM 688 O O . ALA A 1 91 ? 15.469 -3.137 -19.406 1 97.56 91 ALA A O 1
ATOM 689 N N . ARG A 1 92 ? 15.344 -0.973 -19.812 1 98.31 92 ARG A N 1
ATOM 690 C CA . ARG A 1 92 ? 15.938 -0.637 -18.516 1 98.31 92 ARG A CA 1
ATOM 691 C C . ARG A 1 92 ? 14.938 0.101 -17.625 1 98.31 92 ARG A C 1
ATOM 693 O O . ARG A 1 92 ? 15.312 0.71 -16.625 1 98.31 92 ARG A O 1
ATOM 700 N N . TRP A 1 93 ? 13.711 0.011 -18.047 1 98.5 93 TRP A N 1
ATOM 701 C CA . TRP A 1 93 ? 12.672 0.77 -17.359 1 98.5 93 TRP A CA 1
ATOM 702 C C . TRP A 1 93 ? 12.578 0.369 -15.898 1 98.5 93 TRP A C 1
ATOM 704 O O . TRP A 1 93 ? 12.336 1.213 -15.031 1 98.5 93 TRP A O 1
ATOM 714 N N . LEU A 1 94 ? 12.875 -0.893 -15.586 1 98.56 94 LEU A N 1
ATOM 715 C CA . LEU A 1 94 ? 12.758 -1.39 -14.219 1 98.56 94 LEU A CA 1
ATOM 716 C C . LEU A 1 94 ? 14.133 -1.726 -13.656 1 98.56 94 LEU A C 1
ATOM 718 O O . LEU A 1 94 ? 14.25 -2.559 -12.75 1 98.56 94 LEU A O 1
ATOM 722 N N . GLU A 1 95 ? 15.125 -1.15 -14.211 1 98.31 95 GLU A N 1
ATOM 723 C CA . GLU A 1 95 ? 16.453 -1.369 -13.656 1 98.31 95 GLU A CA 1
ATOM 724 C C . GLU A 1 95 ? 16.5 -1.04 -12.172 1 98.31 95 GLU A C 1
ATOM 726 O O . GLU A 1 95 ? 16.031 0.021 -11.75 1 98.31 95 GLU A O 1
ATOM 731 N N . GLY A 1 96 ? 17.016 -1.974 -11.422 1 96.5 96 GLY A N 1
ATOM 732 C CA . GLY A 1 96 ? 17.125 -1.768 -9.984 1 96.5 96 GLY A CA 1
ATOM 733 C C . GLY A 1 96 ? 16.016 -2.439 -9.203 1 96.5 96 GLY A C 1
ATOM 734 O O . GLY A 1 96 ? 16.109 -2.596 -7.98 1 96.5 96 GLY A O 1
ATOM 735 N N . LEU A 1 97 ? 14.977 -2.852 -9.852 1 97.5 97 LEU A N 1
ATOM 736 C CA . LEU A 1 97 ? 13.867 -3.551 -9.203 1 97.5 97 LEU A CA 1
ATOM 737 C C . LEU A 1 97 ? 14.164 -5.043 -9.086 1 97.5 97 LEU A C 1
ATOM 739 O O . LEU A 1 97 ? 14.523 -5.691 -10.07 1 97.5 97 LEU A O 1
ATOM 743 N N . PHE A 1 98 ? 14.07 -5.543 -7.859 1 98 98 PHE A N 1
ATOM 744 C CA . PHE A 1 98 ? 14.117 -6.977 -7.598 1 98 98 PHE A CA 1
ATOM 745 C C . PHE A 1 98 ? 12.711 -7.543 -7.414 1 98 98 PHE A C 1
ATOM 747 O O . PHE A 1 98 ? 11.914 -6.996 -6.648 1 98 98 PHE A O 1
ATOM 754 N N . TYR A 1 99 ? 12.469 -8.664 -8.148 1 98.62 99 TYR A N 1
ATOM 755 C CA . TYR A 1 99 ? 11.086 -9.133 -8.109 1 98.62 99 TYR A CA 1
ATOM 756 C C . TYR A 1 99 ? 11.023 -10.648 -7.996 1 98.62 99 TYR A C 1
ATOM 758 O O . TYR A 1 99 ? 12.016 -11.336 -8.25 1 98.62 99 TYR A O 1
ATOM 766 N N . ALA A 1 100 ? 9.883 -11.141 -7.559 1 98.81 100 ALA A N 1
ATOM 767 C CA . ALA A 1 100 ? 9.484 -12.547 -7.617 1 98.81 100 ALA A CA 1
ATOM 768 C C . ALA A 1 100 ? 8.016 -12.688 -8 1 98.81 100 ALA A C 1
ATOM 770 O O . ALA A 1 100 ? 7.203 -11.805 -7.707 1 98.81 100 ALA A O 1
ATOM 771 N N . VAL A 1 101 ? 7.684 -13.812 -8.672 1 98.94 101 VAL A N 1
ATOM 772 C CA . VAL A 1 101 ? 6.312 -14.039 -9.117 1 98.94 101 VAL A CA 1
ATOM 773 C C . VAL A 1 101 ? 5.832 -15.406 -8.641 1 98.94 101 VAL A C 1
ATOM 775 O O . VAL A 1 101 ? 6.547 -16.406 -8.766 1 98.94 101 VAL A O 1
ATOM 778 N N . PHE A 1 102 ? 4.676 -15.398 -8.047 1 98.94 102 PHE A N 1
ATOM 779 C CA . PHE A 1 102 ? 3.996 -16.656 -7.738 1 98.94 102 PHE A CA 1
ATOM 780 C C . PHE A 1 102 ? 2.648 -16.719 -8.445 1 98.94 102 PHE A C 1
ATOM 782 O O . PHE A 1 102 ? 1.829 -15.805 -8.328 1 98.94 102 PHE A O 1
ATOM 789 N N . GLY A 1 103 ? 2.469 -17.812 -9.141 1 98.88 103 GLY A N 1
ATOM 790 C CA . GLY A 1 103 ? 1.213 -18.031 -9.836 1 98.88 103 GLY A CA 1
ATOM 791 C C . GLY A 1 103 ? 0.332 -19.078 -9.18 1 98.88 103 GLY A C 1
ATOM 792 O O . GLY A 1 103 ? 0.831 -19.984 -8.508 1 98.88 103 GLY A O 1
ATOM 793 N N . LEU A 1 104 ? -0.908 -18.875 -9.344 1 98.69 104 LEU A N 1
ATOM 794 C CA . LEU A 1 104 ? -1.899 -19.859 -8.945 1 98.69 104 LEU A CA 1
ATOM 795 C C . LEU A 1 104 ? -2.705 -20.344 -10.148 1 98.69 104 LEU A C 1
ATOM 797 O O . LEU A 1 104 ? -3.41 -19.562 -10.781 1 98.69 104 LEU A O 1
ATOM 801 N N . GLY A 1 105 ? -2.613 -21.625 -10.398 1 97.94 105 GLY A N 1
ATOM 802 C CA . GLY A 1 105 ? -3.309 -22.203 -11.539 1 97.94 105 GLY A CA 1
ATOM 803 C C . GLY A 1 105 ? -3.738 -23.641 -11.32 1 97.94 105 GLY A C 1
ATOM 804 O O . GLY A 1 105 ? -3.73 -24.125 -10.188 1 97.94 105 GLY A O 1
ATOM 805 N N . ASP A 1 106 ? -4.234 -24.125 -12.391 1 96.81 106 ASP A N 1
ATOM 806 C CA . ASP A 1 106 ? -4.711 -25.5 -12.453 1 96.81 106 ASP A CA 1
ATOM 807 C C . ASP A 1 106 ? -4.074 -26.25 -13.625 1 96.81 106 ASP A C 1
ATOM 809 O O . ASP A 1 106 ? -4.309 -25.922 -14.789 1 96.81 106 ASP A O 1
ATOM 813 N N . SER A 1 107 ? -3.34 -27.328 -13.258 1 96.5 107 SER A N 1
ATOM 814 C CA . SER A 1 107 ? -2.512 -28 -14.25 1 96.5 107 SER A CA 1
ATOM 815 C C . SER A 1 107 ? -3.359 -28.828 -15.211 1 96.5 107 SER A C 1
ATOM 817 O O . SER A 1 107 ? -2.867 -29.297 -16.234 1 96.5 107 SER A O 1
ATOM 819 N N . THR A 1 108 ? -4.613 -29.016 -14.875 1 95.81 108 THR A N 1
ATOM 820 C CA . THR A 1 108 ? -5.488 -29.719 -15.805 1 95.81 108 THR A CA 1
ATOM 821 C C . THR A 1 108 ? -5.758 -28.875 -17.047 1 95.81 108 THR A C 1
ATOM 823 O O . THR A 1 108 ? -6.219 -29.391 -18.062 1 95.81 108 THR A O 1
ATOM 826 N N . TYR A 1 109 ? -5.453 -27.594 -16.984 1 94.25 109 TYR A N 1
ATOM 827 C CA . TYR A 1 109 ? -5.672 -26.688 -18.109 1 94.25 109 TYR A CA 1
ATOM 828 C C . TYR A 1 109 ? -4.387 -26.484 -18.906 1 94.25 109 TYR A C 1
ATOM 830 O O . TYR A 1 109 ? -3.293 -26.469 -18.344 1 94.25 109 TYR A O 1
ATOM 838 N N . GLY A 1 110 ? -4.449 -26.344 -20.203 1 94.19 110 GLY A N 1
ATOM 839 C CA . GLY A 1 110 ? -3.314 -26.172 -21.094 1 94.19 110 GLY A CA 1
ATOM 840 C C . GLY A 1 110 ? -2.488 -24.938 -20.797 1 94.19 110 GLY A C 1
ATOM 841 O O . GLY A 1 110 ? -1.258 -24.984 -20.844 1 94.19 110 GLY A O 1
ATOM 842 N N . LYS A 1 111 ? -3.082 -23.859 -20.5 1 96.38 111 LYS A N 1
ATOM 843 C CA . LYS A 1 111 ? -2.385 -22.609 -20.203 1 96.38 111 LYS A CA 1
ATOM 844 C C . LYS A 1 111 ? -2.184 -22.438 -18.703 1 96.38 111 LYS A C 1
ATOM 846 O O . LYS A 1 111 ? -2.525 -21.391 -18.141 1 96.38 111 LYS A O 1
ATOM 851 N N . TYR A 1 112 ? -1.568 -23.516 -18.141 1 96.81 112 TYR A N 1
ATOM 852 C CA . TYR A 1 112 ? -1.269 -23.578 -16.703 1 96.81 112 TYR A CA 1
ATOM 853 C C . TYR A 1 112 ? -0.39 -22.422 -16.281 1 96.81 112 TYR A C 1
ATOM 855 O O . TYR A 1 112 ? 0.726 -22.25 -16.781 1 96.81 112 TYR A O 1
ATOM 863 N N . ASN A 1 113 ? -0.882 -21.516 -15.422 1 98.44 113 ASN A N 1
ATOM 864 C CA . ASN A 1 113 ? -0.177 -20.375 -14.828 1 98.44 113 ASN A CA 1
ATOM 865 C C . ASN A 1 113 ? 0.296 -19.391 -15.898 1 98.44 113 ASN A C 1
ATOM 867 O O . ASN A 1 113 ? 1.334 -18.75 -15.734 1 98.44 113 ASN A O 1
ATOM 871 N N . TYR A 1 114 ? -0.446 -19.234 -16.891 1 98.38 114 TYR A N 1
ATOM 872 C CA . TYR A 1 114 ? -0.03 -18.438 -18.047 1 98.38 114 TYR A CA 1
ATOM 873 C C . TYR A 1 114 ? 0.168 -16.984 -17.656 1 98.38 114 TYR A C 1
ATOM 875 O O . TYR A 1 114 ? 1.193 -16.375 -17.984 1 98.38 114 TYR A O 1
ATOM 883 N N . PRO A 1 115 ? -0.763 -16.312 -16.906 1 98.5 115 PRO A N 1
ATOM 884 C CA . PRO A 1 115 ? -0.54 -14.914 -16.531 1 98.5 115 PRO A CA 1
ATOM 885 C C . PRO A 1 115 ? 0.759 -14.711 -15.758 1 98.5 115 PRO A C 1
ATOM 887 O O . PRO A 1 115 ? 1.49 -13.75 -16.016 1 98.5 115 PRO A O 1
ATOM 890 N N . ALA A 1 116 ? 1.065 -15.586 -14.836 1 98.81 116 ALA A N 1
ATOM 891 C CA . ALA A 1 116 ? 2.279 -15.477 -14.031 1 98.81 116 ALA A CA 1
ATOM 892 C C . ALA A 1 116 ? 3.527 -15.609 -14.898 1 98.81 116 ALA A C 1
ATOM 894 O O . ALA A 1 116 ? 4.496 -14.867 -14.727 1 98.81 116 ALA A O 1
ATOM 895 N N . LYS A 1 117 ? 3.502 -16.547 -15.766 1 98.75 117 LYS A N 1
ATOM 896 C CA . LYS A 1 117 ? 4.629 -16.766 -16.672 1 98.75 117 LYS A CA 1
ATOM 897 C C . LYS A 1 117 ? 4.859 -15.555 -17.562 1 98.75 117 LYS A C 1
ATOM 899 O O . LYS A 1 117 ? 5.996 -15.117 -17.75 1 98.75 117 LYS A O 1
ATOM 904 N N . LYS A 1 118 ? 3.805 -15.016 -18.094 1 98.56 118 LYS A N 1
ATOM 905 C CA . LYS A 1 118 ? 3.893 -13.836 -18.938 1 98.56 118 LYS A CA 1
ATOM 906 C C . LYS A 1 118 ? 4.406 -12.625 -18.156 1 98.56 118 LYS A C 1
ATOM 908 O O . LYS A 1 118 ? 5.246 -11.875 -18.656 1 98.56 118 LYS A O 1
ATOM 913 N N . LEU A 1 119 ? 3.912 -12.508 -17 1 98.81 119 LEU A N 1
ATOM 914 C CA . LEU A 1 119 ? 4.336 -11.398 -16.156 1 98.81 119 LEU A CA 1
ATOM 915 C C . LEU A 1 119 ? 5.824 -11.492 -15.836 1 98.81 119 LEU A C 1
ATOM 917 O O . LEU A 1 119 ? 6.555 -10.508 -15.969 1 98.81 119 LEU A O 1
ATOM 921 N N . ASP A 1 120 ? 6.254 -12.656 -15.5 1 98.81 120 ASP A N 1
ATOM 922 C CA . ASP A 1 120 ? 7.66 -12.891 -15.195 1 98.81 120 ASP A CA 1
ATOM 923 C C . ASP A 1 120 ? 8.547 -12.492 -16.375 1 98.81 120 ASP A C 1
ATOM 925 O O . ASP A 1 120 ? 9.531 -11.766 -16.203 1 98.81 120 ASP A O 1
ATOM 929 N N . ARG A 1 121 ? 8.18 -12.945 -17.484 1 98.69 121 ARG A N 1
ATOM 930 C CA . ARG A 1 121 ? 8.961 -12.672 -18.688 1 98.69 121 ARG A CA 1
ATOM 931 C C . ARG A 1 121 ? 9 -11.172 -18.984 1 98.69 121 ARG A C 1
ATOM 933 O O . ARG A 1 121 ? 10.055 -10.625 -19.312 1 98.69 121 ARG A O 1
ATOM 940 N N . ARG A 1 122 ? 7.867 -10.531 -18.875 1 98.75 122 ARG A N 1
ATOM 941 C CA . ARG A 1 122 ? 7.801 -9.109 -19.188 1 98.75 122 ARG A CA 1
ATOM 942 C C . ARG A 1 122 ? 8.625 -8.289 -18.203 1 98.75 122 ARG A C 1
ATOM 944 O O . ARG A 1 122 ? 9.344 -7.371 -18.594 1 98.75 122 ARG A O 1
ATOM 951 N N . LEU A 1 123 ? 8.531 -8.586 -16.953 1 98.81 123 LEU A N 1
ATOM 952 C CA . LEU A 1 123 ? 9.312 -7.887 -15.945 1 98.81 123 LEU A CA 1
ATOM 953 C C . LEU A 1 123 ? 10.805 -8.016 -16.234 1 98.81 123 LEU A C 1
ATOM 955 O O . LEU A 1 123 ? 11.547 -7.035 -16.156 1 98.81 123 LEU A O 1
ATOM 959 N N . PHE A 1 124 ? 11.164 -9.211 -16.562 1 98.69 124 PHE A N 1
ATOM 960 C CA . PHE A 1 124 ? 12.555 -9.477 -16.906 1 98.69 124 PHE A CA 1
ATOM 961 C C . PHE A 1 124 ? 12.977 -8.648 -18.125 1 98.69 124 PHE A C 1
ATOM 963 O O . PHE A 1 124 ? 14.047 -8.031 -18.109 1 98.69 124 PHE A O 1
ATOM 970 N N . ASN A 1 125 ? 12.148 -8.617 -19.078 1 98.5 125 ASN A N 1
ATOM 971 C CA . ASN A 1 125 ? 12.438 -7.895 -20.312 1 98.5 125 ASN A CA 1
ATOM 972 C C . ASN A 1 125 ? 12.539 -6.391 -20.078 1 98.5 125 ASN A C 1
ATOM 974 O O . ASN A 1 125 ? 13.164 -5.676 -20.859 1 98.5 125 ASN A O 1
ATOM 978 N N . LEU A 1 126 ? 11.914 -5.938 -19.062 1 98.69 126 LEU A N 1
ATOM 979 C CA . LEU A 1 126 ? 11.938 -4.512 -18.75 1 98.69 126 LEU A CA 1
ATOM 980 C C . LEU A 1 126 ? 13.133 -4.168 -17.859 1 98.69 126 LEU A C 1
ATOM 982 O O . LEU A 1 126 ? 13.289 -3.016 -17.453 1 98.69 126 LEU A O 1
ATOM 986 N N . GLY A 1 127 ? 13.945 -5.172 -17.484 1 98.69 127 GLY A N 1
ATOM 987 C CA . GLY A 1 127 ? 15.211 -4.906 -16.812 1 98.69 127 GLY A CA 1
ATOM 988 C C . GLY A 1 127 ? 15.18 -5.238 -15.344 1 98.69 127 GLY A C 1
ATOM 989 O O . GLY A 1 127 ? 16.172 -5.031 -14.633 1 98.69 127 GLY A O 1
ATOM 990 N N . ALA A 1 128 ? 14.055 -5.715 -14.836 1 98.69 128 ALA A N 1
ATOM 991 C CA . ALA A 1 128 ? 13.992 -6.117 -13.43 1 98.69 128 ALA A CA 1
ATOM 992 C C . ALA A 1 128 ? 14.789 -7.395 -13.195 1 98.69 128 ALA A C 1
ATOM 994 O O . ALA A 1 128 ? 15.094 -8.133 -14.133 1 98.69 128 ALA A O 1
ATOM 995 N N . GLU A 1 129 ? 15.148 -7.633 -11.945 1 98.31 129 GLU A N 1
ATOM 996 C CA . GLU A 1 129 ? 15.953 -8.797 -11.586 1 98.31 129 GLU A CA 1
ATOM 997 C C . GLU A 1 129 ? 15.156 -9.766 -10.719 1 98.31 129 GLU A C 1
ATOM 999 O O . GLU A 1 129 ? 14.539 -9.367 -9.727 1 98.31 129 GLU A O 1
ATOM 1004 N N . ARG A 1 130 ? 15.266 -10.992 -11.047 1 98.44 130 ARG A N 1
ATOM 1005 C CA . ARG A 1 130 ? 14.57 -12.031 -10.289 1 98.44 130 ARG A CA 1
ATOM 1006 C C . ARG A 1 130 ? 15.25 -12.281 -8.945 1 98.44 130 ARG A C 1
ATOM 1008 O O . ARG A 1 130 ? 16.469 -12.469 -8.883 1 98.44 130 ARG A O 1
ATOM 1015 N N . ILE A 1 131 ? 14.453 -12.25 -7.941 1 97.88 131 ILE A N 1
ATOM 1016 C CA . ILE A 1 131 ? 14.945 -12.672 -6.633 1 97.88 131 ILE A CA 1
ATOM 1017 C C . ILE A 1 131 ? 15.094 -14.188 -6.602 1 97.88 131 ILE A C 1
ATOM 1019 O O . ILE A 1 131 ? 16.078 -14.711 -6.066 1 97.88 131 ILE A O 1
ATOM 1023 N N . THR A 1 132 ? 14.094 -14.844 -7.105 1 98 132 THR A N 1
ATOM 1024 C CA . THR A 1 132 ? 14.039 -16.297 -7.234 1 98 132 THR A CA 1
ATOM 1025 C C . THR A 1 132 ? 13.188 -16.703 -8.438 1 98 132 THR A C 1
ATOM 1027 O O . THR A 1 132 ? 12.445 -15.883 -8.984 1 98 132 THR A O 1
ATOM 1030 N N . GLU A 1 133 ? 13.297 -17.938 -8.812 1 98.12 133 GLU A N 1
ATOM 1031 C CA . GLU A 1 133 ? 12.469 -18.453 -9.891 1 98.12 133 GLU A CA 1
ATOM 1032 C C . GLU A 1 133 ? 10.984 -18.375 -9.539 1 98.12 133 GLU A C 1
ATOM 1034 O O . GLU A 1 133 ? 10.617 -18.5 -8.367 1 98.12 133 GLU A O 1
ATOM 1039 N N . LYS A 1 134 ? 10.242 -18.219 -10.539 1 98.75 134 LYS A N 1
ATOM 1040 C CA . LYS A 1 134 ? 8.797 -18.141 -10.32 1 98.75 134 LYS A CA 1
ATOM 1041 C C . LYS A 1 134 ? 8.273 -19.422 -9.664 1 98.75 134 LYS A C 1
ATOM 1043 O O . LYS A 1 134 ? 8.742 -20.516 -9.977 1 98.75 134 LYS A O 1
ATOM 1048 N N . GLY A 1 135 ? 7.336 -19.188 -8.711 1 98.75 135 GLY A N 1
ATOM 1049 C CA . GLY A 1 135 ? 6.57 -20.297 -8.164 1 98.75 135 GLY A CA 1
ATOM 1050 C C . GLY A 1 135 ? 5.266 -20.531 -8.906 1 98.75 135 GLY A C 1
ATOM 1051 O O . GLY A 1 135 ? 4.594 -19.594 -9.312 1 98.75 135 GLY A O 1
ATOM 1052 N N . LEU A 1 136 ? 4.945 -21.797 -9.055 1 98.62 136 LEU A N 1
ATOM 1053 C CA . LEU A 1 136 ? 3.729 -22.125 -9.773 1 98.62 136 LEU A CA 1
ATOM 1054 C C . LEU A 1 136 ? 2.826 -23.031 -8.938 1 98.62 136 LEU A C 1
ATOM 1056 O O . LEU A 1 136 ? 3.023 -24.25 -8.883 1 98.62 136 LEU A O 1
ATOM 1060 N N . GLY A 1 137 ? 1.848 -22.406 -8.344 1 98.62 137 GLY A N 1
ATOM 1061 C CA . GLY A 1 137 ? 0.869 -23.156 -7.578 1 98.62 137 GLY A CA 1
ATOM 1062 C C . GLY A 1 137 ? -0.073 -23.969 -8.445 1 98.62 137 GLY A C 1
ATOM 1063 O O . GLY A 1 137 ? -0.435 -23.547 -9.547 1 98.62 137 GLY A O 1
ATOM 1064 N N . ASP A 1 138 ? -0.466 -25.125 -7.91 1 98 138 ASP A N 1
ATOM 1065 C CA . ASP A 1 138 ? -1.332 -26.031 -8.656 1 98 138 ASP A CA 1
ATOM 1066 C C . ASP A 1 138 ? -2.523 -26.469 -7.809 1 98 138 ASP A C 1
ATOM 1068 O O . ASP A 1 138 ? -2.357 -27.172 -6.812 1 98 138 ASP A O 1
ATOM 1072 N N . ASP A 1 139 ? -3.648 -26.125 -8.281 1 95.31 139 ASP A N 1
ATOM 1073 C CA . ASP A 1 139 ? -4.871 -26.5 -7.574 1 95.31 139 ASP A CA 1
ATOM 1074 C C . ASP A 1 139 ? -5.055 -28.016 -7.551 1 95.31 139 ASP A C 1
ATOM 1076 O O . ASP A 1 139 ? -5.816 -28.547 -6.738 1 95.31 139 ASP A O 1
ATOM 1080 N N . GLN A 1 140 ? -4.383 -28.75 -8.367 1 95.19 140 GLN A N 1
ATOM 1081 C CA . GLN A 1 140 ? -4.527 -30.188 -8.453 1 95.19 140 GLN A CA 1
ATOM 1082 C C . GLN A 1 140 ? -3.641 -30.906 -7.438 1 95.19 140 GLN A C 1
ATOM 1084 O O . GLN A 1 140 ? -3.799 -32.094 -7.191 1 95.19 140 GLN A O 1
ATOM 1089 N N . HIS A 1 141 ? -2.75 -30.172 -6.887 1 95.75 141 HIS A N 1
ATOM 1090 C CA . HIS A 1 141 ? -1.938 -30.75 -5.82 1 95.75 141 HIS A CA 1
ATOM 1091 C C . HIS A 1 141 ? -2.793 -31.109 -4.613 1 95.75 141 HIS A C 1
ATOM 1093 O O . HIS A 1 141 ? -3.805 -30.469 -4.34 1 95.75 141 HIS A O 1
ATOM 1099 N N . SER A 1 142 ? -2.322 -32.062 -3.836 1 96.5 142 SER A N 1
ATOM 1100 C CA . SER A 1 142 ? -3.074 -32.531 -2.676 1 96.5 142 SER A CA 1
ATOM 1101 C C . SER A 1 142 ? -3.271 -31.406 -1.659 1 96.5 142 SER A C 1
ATOM 1103 O O . SER A 1 142 ? -4.32 -31.328 -1.013 1 96.5 142 SER A O 1
ATOM 1105 N N . SER A 1 143 ? -2.322 -30.516 -1.605 1 96.19 143 SER A N 1
ATOM 1106 C CA . SER A 1 143 ? -2.398 -29.375 -0.69 1 96.19 143 SER A CA 1
ATOM 1107 C C . SER A 1 143 ? -2.791 -28.109 -1.425 1 96.19 143 SER A C 1
ATOM 1109 O O . SER A 1 143 ? -2.6 -27 -0.907 1 96.19 143 SER A O 1
ATOM 1111 N N . GLY A 1 144 ? -3.285 -28.312 -2.643 1 96.5 144 GLY A N 1
ATOM 1112 C CA . GLY A 1 144 ? -3.586 -27.125 -3.438 1 96.5 144 GLY A CA 1
ATOM 1113 C C . GLY A 1 144 ? -2.352 -26.328 -3.793 1 96.5 144 GLY A C 1
ATOM 1114 O O . GLY A 1 144 ? -1.269 -26.875 -3.98 1 96.5 144 GLY A O 1
ATOM 1115 N N . TYR A 1 145 ? -2.584 -25.047 -3.951 1 97 145 TYR A N 1
ATOM 1116 C CA . TYR A 1 145 ? -1.475 -24.188 -4.34 1 97 145 TYR A CA 1
ATOM 1117 C C . TYR A 1 145 ? -0.436 -24.094 -3.23 1 97 145 TYR A C 1
ATOM 1119 O O . TYR A 1 145 ? 0.72 -23.734 -3.48 1 97 145 TYR A O 1
ATOM 1127 N N . GLU A 1 146 ? -0.787 -24.422 -1.974 1 96.5 146 GLU A N 1
ATOM 1128 C CA . GLU A 1 146 ? 0.122 -24.344 -0.833 1 96.5 146 GLU A CA 1
ATOM 1129 C C . GLU A 1 146 ? 1.286 -25.328 -0.989 1 96.5 146 GLU A C 1
ATOM 1131 O O . GLU A 1 146 ? 2.371 -25.094 -0.452 1 96.5 146 GLU A O 1
ATOM 1136 N N . GLY A 1 147 ? 0.978 -26.359 -1.632 1 96.88 147 GLY A N 1
ATOM 1137 C CA . GLY A 1 147 ? 2.035 -27.328 -1.889 1 96.88 147 GLY A CA 1
ATOM 1138 C C . GLY A 1 147 ? 3.254 -26.719 -2.551 1 96.88 147 GLY A C 1
ATOM 1139 O O . GLY A 1 147 ? 4.387 -27.125 -2.277 1 96.88 147 GLY A O 1
ATOM 1140 N N . ALA A 1 148 ? 3.021 -25.781 -3.426 1 98.12 148 ALA A N 1
ATOM 1141 C CA . ALA A 1 148 ? 4.121 -25.094 -4.094 1 98.12 148 ALA A CA 1
ATOM 1142 C C . ALA A 1 148 ? 4.52 -23.828 -3.334 1 98.12 148 ALA A C 1
ATOM 1144 O O . ALA A 1 148 ? 5.684 -23.422 -3.355 1 98.12 148 ALA A O 1
ATOM 1145 N N . LEU A 1 149 ? 3.611 -23.203 -2.635 1 98.31 149 LEU A N 1
ATOM 1146 C CA . LEU A 1 149 ? 3.848 -21.922 -1.986 1 98.31 149 LEU A CA 1
ATOM 1147 C C . LEU A 1 149 ? 4.828 -22.062 -0.828 1 98.31 149 LEU A C 1
ATOM 1149 O O . LEU A 1 149 ? 5.75 -21.266 -0.685 1 98.31 149 LEU A O 1
ATOM 1153 N N . ASP A 1 150 ? 4.699 -23.062 -0.052 1 95.94 150 ASP A N 1
ATOM 1154 C CA . ASP A 1 150 ? 5.488 -23.234 1.164 1 95.94 150 ASP A CA 1
ATOM 1155 C C . ASP A 1 150 ? 6.98 -23.312 0.842 1 95.94 150 ASP A C 1
ATOM 1157 O O . ASP A 1 150 ? 7.77 -22.5 1.322 1 95.94 150 ASP A O 1
ATOM 1161 N N . PRO A 1 151 ? 7.316 -24.281 0.077 1 96.81 151 PRO A N 1
ATOM 1162 C CA . PRO A 1 151 ? 8.742 -24.344 -0.235 1 96.81 151 PRO A CA 1
ATOM 1163 C C . PRO A 1 151 ? 9.234 -23.109 -1.002 1 96.81 151 PRO A C 1
ATOM 1165 O O . PRO A 1 151 ? 10.383 -22.688 -0.837 1 96.81 151 PRO A O 1
ATOM 1168 N N . TRP A 1 152 ? 8.406 -22.547 -1.843 1 98.25 152 TRP A N 1
ATOM 1169 C CA . TRP A 1 152 ? 8.781 -21.375 -2.609 1 98.25 152 TRP A CA 1
ATOM 1170 C C . TRP A 1 152 ? 9.062 -20.188 -1.685 1 98.25 152 TRP A C 1
ATOM 1172 O O . TRP A 1 152 ? 10.016 -19.438 -1.905 1 98.25 152 TRP A O 1
ATOM 1182 N N . LEU A 1 153 ? 8.289 -20.016 -0.661 1 97.81 153 LEU A N 1
ATOM 1183 C CA . LEU A 1 153 ? 8.477 -18.938 0.292 1 97.81 153 LEU A CA 1
ATOM 1184 C C . LEU A 1 153 ? 9.805 -19.078 1.028 1 97.81 153 LEU A C 1
ATOM 1186 O O . LEU A 1 153 ? 10.477 -18.078 1.303 1 97.81 153 LEU A O 1
ATOM 1190 N N . LEU A 1 154 ? 10.164 -20.234 1.326 1 95.25 154 LEU A N 1
ATOM 1191 C CA . LEU A 1 154 ? 11.445 -20.484 1.982 1 95.25 154 LEU A CA 1
ATOM 1192 C C . LEU A 1 154 ? 12.594 -19.984 1.113 1 95.25 154 LEU A C 1
ATOM 1194 O O . LEU A 1 154 ? 13.492 -19.297 1.599 1 95.25 154 LEU A O 1
ATOM 1198 N N . ILE A 1 155 ? 12.508 -20.344 -0.112 1 97.12 155 ILE A N 1
ATOM 1199 C CA . ILE A 1 155 ? 13.547 -19.938 -1.048 1 97.12 155 ILE A CA 1
ATOM 1200 C C . ILE A 1 155 ? 13.531 -18.422 -1.212 1 97.12 155 ILE A C 1
ATOM 1202 O O . ILE A 1 155 ? 14.586 -17.781 -1.244 1 97.12 155 ILE A O 1
ATOM 1206 N N . LEU A 1 156 ? 12.375 -17.859 -1.291 1 97.81 156 LEU A N 1
ATOM 1207 C CA . LEU A 1 156 ? 12.211 -16.422 -1.443 1 97.81 156 LEU A CA 1
ATOM 1208 C C . LEU A 1 156 ? 12.898 -15.672 -0.305 1 97.81 156 LEU A C 1
ATOM 1210 O O . LEU A 1 156 ? 13.695 -14.758 -0.5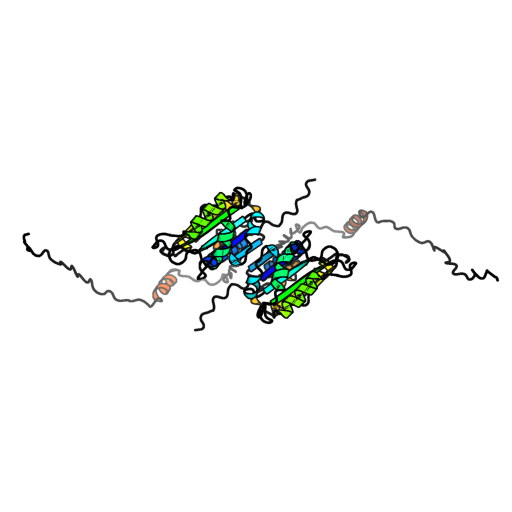44 1 97.81 156 LEU A O 1
ATOM 1214 N N . TRP A 1 157 ? 12.625 -16.062 0.916 1 96.5 157 TRP A N 1
ATOM 1215 C CA . TRP A 1 157 ? 13.156 -15.359 2.08 1 96.5 157 TRP A CA 1
ATOM 1216 C C . TRP A 1 157 ? 14.672 -15.508 2.168 1 96.5 157 TRP A C 1
ATOM 1218 O O . TRP A 1 157 ? 15.375 -14.547 2.463 1 96.5 157 TRP A O 1
ATOM 1228 N N . LYS A 1 158 ? 15.117 -16.672 1.922 1 94.31 158 LYS A N 1
ATOM 1229 C CA . LYS A 1 158 ? 16.562 -16.891 1.923 1 94.31 158 LYS A CA 1
ATOM 1230 C C . LYS A 1 158 ? 17.25 -16.031 0.877 1 94.31 158 LYS A C 1
ATOM 1232 O O . LYS A 1 158 ? 18.266 -15.383 1.164 1 94.31 158 LYS A O 1
ATOM 1237 N N . SER A 1 159 ? 16.656 -16.016 -0.288 1 96.25 159 SER A N 1
ATOM 1238 C CA . SER A 1 159 ? 17.234 -15.242 -1.381 1 96.25 159 SER A CA 1
ATOM 1239 C C . SER A 1 159 ? 17.203 -13.75 -1.074 1 96.25 159 SER A C 1
ATOM 1241 O O . SER A 1 159 ? 18.172 -13.039 -1.322 1 96.25 159 SER A O 1
ATOM 1243 N N . LEU A 1 160 ? 16.094 -13.266 -0.585 1 94.06 160 LEU A N 1
ATOM 1244 C CA . LEU A 1 160 ? 15.953 -11.859 -0.231 1 94.06 160 LEU A CA 1
ATOM 1245 C C . LEU A 1 160 ? 16.953 -11.469 0.849 1 94.06 160 LEU A C 1
ATOM 1247 O O . LEU A 1 160 ? 17.547 -10.391 0.788 1 94.06 160 LEU A O 1
ATOM 1251 N N . ASN A 1 161 ? 17.094 -12.312 1.764 1 91.25 161 ASN A N 1
ATOM 1252 C CA . ASN A 1 161 ? 18.031 -12.047 2.848 1 91.25 161 ASN A CA 1
ATOM 1253 C C . ASN A 1 161 ? 19.469 -12 2.342 1 91.25 161 ASN A C 1
ATOM 1255 O O . ASN A 1 161 ? 20.297 -11.227 2.852 1 91.25 161 ASN A O 1
ATOM 1259 N N . GLN A 1 162 ? 19.75 -12.836 1.482 1 90.69 162 GLN A N 1
ATOM 1260 C CA . GLN A 1 162 ? 21.078 -12.836 0.883 1 90.69 162 GLN A CA 1
ATOM 1261 C C . GLN A 1 162 ? 21.328 -11.547 0.101 1 90.69 162 GLN A C 1
ATOM 1263 O O . GLN A 1 162 ? 22.422 -10.992 0.142 1 90.69 162 GLN A O 1
ATOM 1268 N N . THR A 1 163 ? 20.297 -11.078 -0.596 1 89.19 163 THR A N 1
ATOM 1269 C CA . THR A 1 163 ? 20.406 -9.875 -1.421 1 89.19 163 THR A CA 1
ATOM 1270 C C . THR A 1 163 ? 20.438 -8.625 -0.551 1 89.19 163 THR A C 1
ATOM 1272 O O . THR A 1 163 ? 21.172 -7.676 -0.847 1 89.19 163 THR A O 1
ATOM 1275 N N . ASN A 1 164 ? 19.672 -8.633 0.531 1 90.5 164 ASN A N 1
ATOM 1276 C CA . ASN A 1 164 ? 19.578 -7.504 1.444 1 90.5 164 ASN A CA 1
ATOM 1277 C C . ASN A 1 164 ? 19.25 -7.953 2.863 1 90.5 164 ASN A C 1
ATOM 1279 O O . ASN A 1 164 ? 18.078 -7.949 3.258 1 90.5 164 ASN A O 1
ATOM 1283 N N . PRO A 1 165 ? 20.203 -8.18 3.615 1 86.88 165 PRO A N 1
ATOM 1284 C CA . PRO A 1 165 ? 19.984 -8.703 4.965 1 86.88 165 PRO A CA 1
ATOM 1285 C C . PRO A 1 165 ? 19.188 -7.742 5.852 1 86.88 165 PRO A C 1
ATOM 1287 O O . PRO A 1 165 ? 18.516 -8.172 6.793 1 86.88 165 PRO A O 1
ATOM 1290 N N . SER A 1 166 ? 19.203 -6.492 5.527 1 87.06 166 SER A N 1
ATOM 1291 C CA . SER A 1 166 ? 18.531 -5.496 6.355 1 87.06 166 SER A CA 1
ATOM 1292 C C . SER A 1 166 ? 17.016 -5.52 6.133 1 87.06 166 SER A C 1
ATOM 1294 O O . SER A 1 166 ? 16.266 -4.984 6.941 1 87.06 166 SER A O 1
ATOM 1296 N N . LEU A 1 167 ? 16.594 -6.152 5.098 1 89.75 167 LEU A N 1
ATOM 1297 C CA . LEU A 1 167 ? 15.172 -6.219 4.793 1 89.75 167 LEU A CA 1
ATOM 1298 C C . LEU A 1 167 ? 14.461 -7.211 5.711 1 89.75 167 LEU A C 1
ATOM 1300 O O . LEU A 1 167 ? 13.289 -7.031 6.035 1 89.75 167 LEU A O 1
ATOM 1304 N N . LEU A 1 168 ? 15.18 -8.219 6.098 1 90.38 168 LEU A N 1
ATOM 1305 C CA . LEU A 1 168 ? 14.617 -9.25 6.957 1 90.38 168 LEU A CA 1
ATOM 1306 C C . LEU A 1 168 ? 15.547 -9.562 8.117 1 90.38 168 LEU A C 1
ATOM 1308 O O . LEU A 1 168 ? 16.047 -10.68 8.242 1 90.38 168 LEU A O 1
ATOM 1312 N N . PRO A 1 169 ? 15.617 -8.727 9.016 1 85.44 169 PRO A N 1
ATOM 1313 C CA . PRO A 1 169 ? 16.578 -8.906 10.109 1 85.44 169 PRO A CA 1
ATOM 1314 C C . PRO A 1 169 ? 16.234 -10.086 11.016 1 85.44 169 PRO A C 1
ATOM 1316 O O . PRO A 1 169 ? 17.109 -10.633 11.68 1 85.44 169 PRO A O 1
ATOM 1319 N N . ARG A 1 170 ? 15.008 -10.508 11.047 1 87.44 170 ARG A N 1
ATOM 1320 C CA . ARG A 1 170 ? 14.562 -11.664 11.828 1 87.44 170 ARG A CA 1
ATOM 1321 C C . ARG A 1 170 ? 14.094 -12.789 10.914 1 87.44 170 ARG A C 1
ATOM 1323 O O . ARG A 1 170 ? 13.031 -13.375 11.133 1 87.44 170 ARG A O 1
ATOM 1330 N N . ILE A 1 171 ? 14.883 -13.102 9.969 1 83.62 171 ILE A N 1
ATOM 1331 C CA . ILE A 1 171 ? 14.523 -14.047 8.914 1 83.62 171 ILE A CA 1
ATOM 1332 C C . ILE A 1 171 ? 14.141 -15.391 9.531 1 83.62 171 ILE A C 1
ATOM 1334 O O . ILE A 1 171 ? 13.281 -16.094 9.008 1 83.62 171 ILE A O 1
ATOM 1338 N N . SER A 1 172 ? 14.797 -15.766 10.562 1 81.5 172 SER A N 1
ATOM 1339 C CA . SER A 1 172 ? 14.492 -17.031 11.219 1 81.5 172 SER A CA 1
ATOM 1340 C C . SER A 1 172 ? 13.016 -17.125 11.594 1 81.5 172 SER A C 1
ATOM 1342 O O . SER A 1 172 ? 12.422 -18.203 11.531 1 81.5 172 SER A O 1
ATOM 1344 N N . ASP A 1 173 ? 12.477 -15.984 11.945 1 80.56 173 ASP A N 1
ATOM 1345 C CA . ASP A 1 173 ? 11.062 -15.945 12.328 1 80.56 173 ASP A CA 1
ATOM 1346 C C . ASP A 1 173 ? 10.164 -16.094 11.109 1 80.56 173 ASP A C 1
ATOM 1348 O O . ASP A 1 173 ? 9.016 -16.531 11.227 1 80.56 173 ASP A O 1
ATOM 1352 N N . ALA A 1 174 ? 10.602 -15.695 9.977 1 80.44 174 ALA A N 1
ATOM 1353 C CA . ALA A 1 174 ? 9.852 -15.828 8.734 1 80.44 174 ALA A CA 1
ATOM 1354 C C . ALA A 1 174 ? 9.852 -17.281 8.242 1 80.44 174 ALA A C 1
ATOM 1356 O O . ALA A 1 174 ? 8.844 -17.766 7.734 1 80.44 174 ALA A O 1
ATOM 1357 N N . ILE A 1 175 ? 10.906 -17.938 8.445 1 79.12 175 ILE A N 1
ATOM 1358 C CA . ILE A 1 175 ? 11.117 -19.281 7.922 1 79.12 175 ILE A CA 1
ATOM 1359 C C . ILE A 1 175 ? 10.547 -20.312 8.898 1 79.12 175 ILE A C 1
ATOM 1361 O O . ILE A 1 175 ? 10.008 -21.344 8.484 1 79.12 175 ILE A O 1
ATOM 1365 N N . HIS A 1 176 ? 10.648 -20.047 10.242 1 69.25 176 HIS A N 1
ATOM 1366 C CA . HIS A 1 176 ? 10.18 -20.969 11.266 1 69.25 176 HIS A CA 1
ATOM 1367 C C . HIS A 1 176 ? 9.125 -20.328 12.156 1 69.25 176 HIS A C 1
ATOM 1369 O O . HIS A 1 176 ? 9.438 -19.891 13.266 1 69.25 176 HIS A O 1
ATOM 1375 N N . PRO A 1 177 ? 7.938 -20.203 11.656 1 58.97 177 PRO A N 1
ATOM 1376 C CA . PRO A 1 177 ? 6.961 -19.5 12.492 1 58.97 177 PRO A CA 1
ATOM 1377 C C . PRO A 1 177 ? 6.762 -20.156 13.852 1 58.97 177 PRO A C 1
ATOM 1379 O O . PRO A 1 177 ? 6.426 -19.484 14.828 1 58.97 177 PRO A O 1
ATOM 1382 N N . ASN A 1 178 ? 6.68 -21.5 13.922 1 52.94 178 ASN A N 1
ATOM 1383 C CA . ASN A 1 178 ? 6.398 -22.219 15.164 1 52.94 178 ASN A CA 1
ATOM 1384 C C . ASN A 1 178 ? 7.539 -22.062 16.172 1 52.94 178 ASN A C 1
ATOM 1386 O O . ASN A 1 178 ? 7.395 -22.422 17.344 1 52.94 178 ASN A O 1
ATOM 1390 N N . LEU A 1 179 ? 8.594 -21.703 15.742 1 45.16 179 LEU A N 1
ATOM 1391 C CA . LEU A 1 179 ? 9.664 -21.656 16.734 1 45.16 179 LEU A CA 1
ATOM 1392 C C . LEU A 1 179 ? 9.461 -20.469 17.672 1 45.16 179 LEU A C 1
ATOM 1394 O O . LEU A 1 179 ? 9.844 -20.547 18.844 1 45.16 179 LEU A O 1
ATOM 1398 N N . ASN A 1 180 ? 9.102 -19.359 17.281 1 42.78 180 ASN A N 1
ATOM 1399 C CA . ASN A 1 180 ? 8.984 -18.219 18.188 1 42.78 180 ASN A CA 1
ATOM 1400 C C . ASN A 1 180 ? 7.754 -18.328 19.078 1 42.78 180 ASN A C 1
ATOM 1402 O O . ASN A 1 180 ? 7.539 -17.5 19.953 1 42.78 180 ASN A O 1
ATOM 1406 N N . ILE A 1 181 ? 6.715 -19.031 18.656 1 39.56 181 ILE A N 1
ATOM 1407 C CA . ILE A 1 181 ? 5.688 -19.297 19.656 1 39.56 181 ILE A CA 1
ATOM 1408 C C . ILE A 1 181 ? 6.305 -20.016 20.859 1 39.56 181 ILE A C 1
ATOM 1410 O O . ILE A 1 181 ? 5.844 -19.859 21.984 1 39.56 181 ILE A O 1
ATOM 1414 N N . LEU A 1 182 ? 7.227 -20.859 20.594 1 34.84 182 LEU A N 1
ATOM 1415 C CA . LEU A 1 182 ? 7.852 -21.578 21.688 1 34.84 182 LEU A CA 1
ATOM 1416 C C . LEU A 1 182 ? 8.688 -20.656 22.562 1 34.84 182 LEU A C 1
ATOM 1418 O O . LEU A 1 182 ? 8.961 -20.969 23.734 1 34.84 182 LEU A O 1
ATOM 1422 N N . GLY A 1 183 ? 9.188 -19.625 22.047 1 34.16 183 GLY A N 1
ATOM 1423 C CA . GLY A 1 183 ? 10.055 -18.828 22.906 1 34.16 183 GLY A CA 1
ATOM 1424 C C . GLY A 1 183 ? 9.297 -18.094 23.984 1 34.16 183 GLY A C 1
ATOM 1425 O O . GLY A 1 183 ? 9.836 -17.828 25.062 1 34.16 183 GLY A O 1
ATOM 1426 N N . ASP A 1 184 ? 8.188 -17.391 23.641 1 33.16 184 ASP A N 1
ATOM 1427 C CA . ASP A 1 184 ? 7.613 -16.734 24.812 1 33.16 184 ASP A CA 1
ATOM 1428 C C . ASP A 1 184 ? 6.785 -17.719 25.625 1 33.16 184 ASP A C 1
ATOM 1430 O O . ASP A 1 184 ? 5.945 -17.328 26.438 1 33.16 184 ASP A O 1
ATOM 1434 N N . ALA A 1 185 ? 6.695 -19.031 25.219 1 29.41 185 ALA A N 1
ATOM 1435 C CA . ALA A 1 185 ? 6.152 -19.891 26.266 1 29.41 185 ALA A CA 1
ATOM 1436 C C . ALA A 1 185 ? 7.031 -19.859 27.516 1 29.41 185 ALA A C 1
ATOM 1438 O O . ALA A 1 185 ? 8.133 -20.422 27.516 1 29.41 185 ALA A O 1
ATOM 1439 N N . LYS A 1 186 ? 7.137 -18.766 28.141 1 30.47 186 LYS A N 1
ATOM 1440 C CA . LYS A 1 186 ? 7.57 -18.812 29.531 1 30.47 186 LYS A CA 1
ATOM 1441 C C . LYS A 1 186 ? 6.816 -19.891 30.312 1 30.47 186 LYS A C 1
ATOM 1443 O O . LYS A 1 186 ? 5.703 -19.656 30.781 1 30.47 186 LYS A O 1
ATOM 1448 N N . VAL A 1 187 ? 6.672 -21.094 29.703 1 29.05 187 VAL A N 1
ATOM 1449 C CA . VAL A 1 187 ? 6.238 -22.141 30.625 1 29.05 187 VAL A CA 1
ATOM 1450 C C . VAL A 1 187 ? 7.121 -22.141 31.859 1 29.05 187 VAL A C 1
ATOM 1452 O O . VAL A 1 187 ? 8.32 -22.406 31.781 1 29.05 187 VAL A O 1
ATOM 1455 N N . GLU A 1 188 ? 6.977 -21.109 32.656 1 27.23 188 GLU A N 1
ATOM 1456 C CA . GLU A 1 188 ? 7.512 -21.297 34 1 27.23 188 GLU A CA 1
ATOM 1457 C C . GLU A 1 188 ? 6.98 -22.578 34.625 1 27.23 188 GLU A C 1
ATOM 1459 O O . GLU A 1 188 ? 5.773 -22.719 34.844 1 27.23 188 GLU A O 1
ATOM 1464 N N . VAL A 1 189 ? 7.43 -23.688 34.156 1 26.28 189 VAL A N 1
ATOM 1465 C CA . VAL A 1 189 ? 7.199 -24.906 34.938 1 26.28 189 VAL A CA 1
ATOM 1466 C C . VAL A 1 189 ? 7.488 -24.625 36.406 1 26.28 189 VAL A C 1
ATOM 1468 O O . VAL A 1 189 ? 8.633 -24.328 36.781 1 26.28 189 VAL A O 1
ATOM 1471 N N . ILE A 1 190 ? 6.57 -23.922 37 1 25.41 190 ILE A N 1
ATOM 1472 C CA . ILE A 1 190 ? 6.672 -23.828 38.469 1 25.41 190 ILE A CA 1
ATOM 1473 C C . ILE A 1 190 ? 6.648 -25.234 39.062 1 25.41 190 ILE A C 1
ATOM 1475 O O . ILE A 1 190 ? 5.664 -25.953 38.938 1 25.41 190 ILE A O 1
ATOM 1479 N N . TYR A 1 191 ? 7.762 -25.844 39.031 1 24.14 191 TYR A N 1
ATOM 1480 C CA . TYR A 1 191 ? 7.918 -27.094 39.781 1 24.14 191 TYR A CA 1
ATOM 1481 C C . TYR A 1 191 ? 7.344 -26.969 41.188 1 24.14 191 TYR A C 1
ATOM 1483 O O . TYR A 1 191 ? 7.711 -26.047 41.938 1 24.14 191 TYR A O 1
ATOM 1491 N N . TYR A 1 192 ? 5.996 -27.078 41.25 1 24.62 192 TYR A N 1
ATOM 1492 C CA . TYR A 1 192 ? 5.473 -27.25 42.594 1 24.62 192 TYR A CA 1
ATOM 1493 C C . TYR A 1 192 ? 6.254 -28.312 43.375 1 24.62 192 TYR A C 1
ATOM 1495 O O . TYR A 1 192 ? 6.391 -29.438 42.906 1 24.62 192 TYR A O 1
ATOM 1503 N N . SER A 1 193 ? 7.359 -27.906 43.812 1 27.47 193 SER A N 1
ATOM 1504 C CA . SER A 1 193 ? 8.078 -28.781 44.75 1 27.47 193 SER A CA 1
ATOM 1505 C C . SER A 1 193 ? 7.109 -29.531 45.656 1 27.47 193 SER A C 1
ATOM 1507 O O . SER A 1 193 ? 6.344 -28.906 46.406 1 27.47 193 SER A O 1
ATOM 1509 N N . ALA A 1 194 ? 6.539 -30.703 45.062 1 28.88 194 ALA A N 1
ATOM 1510 C CA . ALA A 1 194 ? 5.793 -31.578 45.969 1 28.88 194 ALA A CA 1
ATOM 1511 C C . ALA A 1 194 ? 6.414 -31.594 47.344 1 28.88 194 ALA A C 1
ATOM 1513 O O . ALA A 1 194 ? 7.637 -31.609 47.5 1 28.88 194 ALA A O 1
ATOM 1514 N N . PRO A 1 195 ? 5.645 -31.188 48.281 1 29.33 195 PRO A N 1
ATOM 1515 C CA . PRO A 1 195 ? 6.168 -31.422 49.625 1 29.33 195 PRO A CA 1
ATOM 1516 C C . PRO A 1 195 ? 6.84 -32.781 49.75 1 29.33 195 PRO A C 1
ATOM 1518 O O . PRO A 1 195 ? 6.488 -33.719 49.062 1 29.33 195 PRO A O 1
ATOM 1521 N N . GLN A 1 196 ? 8.117 -32.938 50 1 28.34 196 GLN A N 1
ATOM 1522 C CA . GLN A 1 196 ? 9.047 -34.031 50.156 1 28.34 196 GLN A CA 1
ATOM 1523 C C . GLN A 1 196 ? 8.359 -35.25 50.812 1 28.34 196 GLN A C 1
ATOM 1525 O O . GLN A 1 196 ? 8.906 -36.344 50.812 1 28.34 196 GLN A O 1
ATOM 1530 N N . ASP A 1 197 ? 7.418 -35.031 51.719 1 28.92 197 ASP A N 1
ATOM 1531 C CA . ASP A 1 197 ? 7.41 -36.125 52.688 1 28.92 197 ASP A CA 1
ATOM 1532 C C . ASP A 1 197 ? 6.793 -37.375 52.094 1 28.92 197 ASP A C 1
ATOM 1534 O O . ASP A 1 197 ? 6.766 -38.438 52.75 1 28.92 197 ASP A O 1
ATOM 1538 N N . THR A 1 198 ? 5.719 -37.406 51.188 1 29.39 198 THR A N 1
ATOM 1539 C CA . THR A 1 198 ? 4.984 -38.656 51.312 1 29.39 198 THR A CA 1
ATOM 1540 C C . THR A 1 198 ? 5.734 -39.812 50.625 1 29.39 198 THR A C 1
ATOM 1542 O O . THR A 1 198 ? 6.184 -39.656 49.5 1 29.39 198 THR A O 1
ATOM 1545 N N . THR A 1 199 ? 6.121 -40.875 51.25 1 30.67 199 THR A N 1
ATOM 1546 C CA . THR A 1 199 ? 6.703 -42.219 51.094 1 30.67 199 THR A CA 1
ATOM 1547 C C . THR A 1 199 ? 5.957 -43.031 50.031 1 30.67 199 THR A C 1
ATOM 1549 O O . THR A 1 199 ? 4.91 -43.594 50.312 1 30.67 199 THR A O 1
ATOM 1552 N N . ILE A 1 200 ? 5.477 -42.438 48.875 1 31.81 200 ILE A N 1
ATOM 1553 C CA . ILE A 1 200 ? 4.699 -43.375 48.062 1 31.81 200 ILE A CA 1
ATOM 1554 C C . ILE A 1 200 ? 5.586 -44.5 47.594 1 31.81 200 ILE A C 1
ATOM 1556 O O . ILE A 1 200 ? 6.594 -44.281 46.906 1 31.81 200 ILE A O 1
ATOM 1560 N N . SER A 1 201 ? 5.566 -45.656 48.188 1 32.47 201 SER A N 1
ATOM 1561 C CA . SER A 1 201 ? 6.188 -47 48.125 1 32.47 201 SER A CA 1
ATOM 1562 C C . SER A 1 201 ? 6.164 -47.531 46.719 1 32.47 201 SER A C 1
ATOM 1564 O O . SER A 1 201 ? 7.203 -47.938 46.188 1 32.47 201 SER A O 1
ATOM 1566 N N . ASP A 1 202 ? 5.336 -48.531 46.312 1 30.95 202 ASP A N 1
ATOM 1567 C CA . ASP A 1 202 ? 5.602 -49.656 45.406 1 30.95 202 ASP A CA 1
ATOM 1568 C C . ASP A 1 202 ? 5.277 -49.281 43.969 1 30.95 202 ASP A C 1
ATOM 1570 O O . ASP A 1 202 ? 4.16 -48.844 43.688 1 30.95 202 ASP A O 1
ATOM 1574 N N . PRO A 1 203 ? 6.211 -49 43.031 1 34 203 PRO A N 1
ATOM 1575 C CA . PRO A 1 203 ? 6.148 -48.5 41.656 1 34 203 PRO A CA 1
ATOM 1576 C C . PRO A 1 203 ? 5.18 -49.281 40.781 1 34 203 PRO A C 1
ATOM 1578 O O . PRO A 1 203 ? 4.859 -48.875 39.688 1 34 203 PRO A O 1
ATOM 1581 N N . LYS A 1 204 ? 4.949 -50.594 41.094 1 37.34 204 LYS A N 1
ATOM 1582 C CA . LYS A 1 204 ? 4.285 -51.531 40.188 1 37.34 204 LYS A CA 1
ATOM 1583 C C . LYS A 1 204 ? 2.852 -51.094 39.906 1 37.34 204 LYS A C 1
ATOM 1585 O O . LYS A 1 204 ? 2.283 -51.469 38.875 1 37.34 204 LYS A O 1
ATOM 1590 N N . ILE A 1 205 ? 2.191 -50.594 40.938 1 33.62 205 ILE A N 1
ATOM 1591 C CA . ILE A 1 205 ? 0.734 -50.562 40.875 1 33.62 205 ILE A CA 1
ATOM 1592 C C . ILE A 1 205 ? 0.301 -49.469 39.906 1 33.62 205 ILE A C 1
ATOM 1594 O O . ILE A 1 205 ? -0.856 -49.438 39.469 1 33.62 205 ILE A O 1
ATOM 1598 N N . LEU A 1 206 ? 1.228 -48.5 39.75 1 30.3 206 LEU A N 1
ATOM 1599 C CA . LEU A 1 206 ? 0.637 -47.406 39.031 1 30.3 206 LEU A CA 1
ATOM 1600 C C . LEU A 1 206 ? 0.428 -47.75 37.562 1 30.3 206 LEU A C 1
ATOM 1602 O O . LEU A 1 206 ? -0.418 -47.125 36.875 1 30.3 206 LEU A O 1
ATOM 1606 N N . ILE A 1 207 ? 1.274 -48.594 37.062 1 32.5 207 ILE A N 1
ATOM 1607 C CA . ILE A 1 207 ? 1.225 -48.875 35.625 1 32.5 207 ILE A CA 1
ATOM 1608 C C . ILE A 1 207 ? -0.106 -49.562 35.281 1 32.5 207 ILE A C 1
ATOM 1610 O O . ILE A 1 207 ? -0.705 -49.25 34.25 1 32.5 207 ILE A O 1
ATOM 1614 N N . GLU A 1 208 ? -0.511 -50.531 36.125 1 31.31 208 GLU A N 1
ATOM 1615 C CA . GLU A 1 208 ? -1.627 -51.375 35.719 1 31.31 208 GLU A CA 1
ATOM 1616 C C . GLU A 1 208 ? -2.91 -50.562 35.562 1 31.31 208 GLU A C 1
ATOM 1618 O O . GLU A 1 208 ? -3.775 -50.938 34.75 1 31.31 208 GLU A O 1
ATOM 1623 N N . ARG A 1 209 ? -2.973 -49.5 36.5 1 31.53 209 ARG A N 1
ATOM 1624 C CA . ARG A 1 209 ? -4.309 -48.906 36.469 1 31.53 209 ARG A CA 1
ATOM 1625 C C . ARG A 1 209 ? -4.531 -48.125 35.188 1 31.53 209 ARG A C 1
ATOM 1627 O O . ARG A 1 209 ? -5.668 -47.781 34.844 1 31.53 209 ARG A O 1
ATOM 1634 N N . ALA A 1 210 ? -3.459 -47.562 34.688 1 29.67 210 ALA A N 1
ATOM 1635 C CA . ALA A 1 210 ? -3.721 -46.688 33.562 1 29.67 210 ALA A CA 1
ATOM 1636 C C . ALA A 1 210 ? -4.309 -47.469 32.375 1 29.67 210 ALA A C 1
ATOM 1638 O O . ALA A 1 210 ? -4.977 -46.875 31.516 1 29.67 210 ALA A O 1
ATOM 1639 N N . ARG A 1 211 ? -3.82 -48.688 32.281 1 30.73 211 ARG A N 1
ATOM 1640 C CA . ARG A 1 211 ? -4.285 -49.469 31.156 1 30.73 211 ARG A CA 1
ATOM 1641 C C . ARG A 1 211 ? -5.801 -49.625 31.172 1 30.73 211 ARG A C 1
ATOM 1643 O O . ARG A 1 211 ? -6.422 -49.844 30.141 1 30.73 211 ARG A O 1
ATOM 1650 N N . SER A 1 212 ? -6.191 -49.812 32.469 1 31.77 212 SER A N 1
ATOM 1651 C CA . SER A 1 212 ? -7.539 -50.375 32.5 1 31.77 212 SER A CA 1
ATOM 1652 C C . SER A 1 212 ? -8.57 -49.375 32 1 31.77 212 SER A C 1
ATOM 1654 O O . SER A 1 212 ? -9.758 -49.688 31.922 1 31.77 212 SER A O 1
ATOM 1656 N N . MET A 1 213 ? -8.117 -48.031 32.156 1 27.69 213 MET A N 1
ATOM 1657 C CA . MET A 1 213 ? -9.32 -47.219 32.062 1 27.69 213 MET A CA 1
ATOM 1658 C C . MET A 1 213 ? -9.867 -47.188 30.641 1 27.69 213 MET A C 1
ATOM 1660 O O . MET A 1 213 ? -10.883 -46.531 30.375 1 27.69 213 MET A O 1
ATOM 1664 N N . SER A 1 214 ? -8.828 -47.25 29.656 1 24.27 214 SER A N 1
ATOM 1665 C CA . SER A 1 214 ? -9.562 -46.875 28.453 1 24.27 214 SER A CA 1
ATOM 1666 C C . SER A 1 214 ? -10.586 -47.938 28.078 1 24.27 214 SER A C 1
ATOM 1668 O O . SER A 1 214 ? -10.234 -49.125 27.922 1 24.27 214 SER A O 1
ATOM 1670 N N . PRO A 1 215 ? -11.758 -47.719 28.375 1 24.98 215 PRO A N 1
ATOM 1671 C CA . PRO A 1 215 ? -12.844 -48.656 28.156 1 24.98 215 PRO A CA 1
ATOM 1672 C C . PRO A 1 215 ? -12.93 -49.156 26.703 1 24.98 215 PRO A C 1
ATOM 1674 O O . PRO A 1 215 ? -13.664 -50.094 26.406 1 24.98 215 PRO A O 1
ATOM 1677 N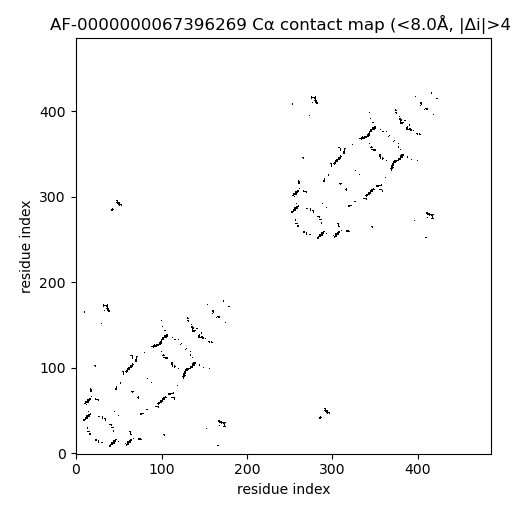 N . ALA A 1 216 ? -12.469 -48.094 25.797 1 21.91 216 ALA A N 1
ATOM 1678 C CA . ALA A 1 216 ? -13.383 -48.188 24.672 1 21.91 216 ALA A CA 1
ATOM 1679 C C . ALA A 1 216 ? -13.234 -49.531 23.953 1 21.91 216 ALA A C 1
ATOM 1681 O O . ALA A 1 216 ? -14.227 -50.188 23.656 1 21.91 216 ALA A O 1
ATOM 1682 N N . LEU A 1 217 ? -12.398 -49.406 22.875 1 22.02 217 LEU A N 1
ATOM 1683 C CA . LEU A 1 217 ? -12.891 -49.844 21.578 1 22.02 217 LEU A CA 1
ATOM 1684 C C . LEU A 1 217 ? -12.742 -51.344 21.422 1 22.02 217 LEU A C 1
ATOM 1686 O O . LEU A 1 217 ? -11.625 -51.844 21.297 1 22.02 217 LEU A O 1
ATOM 1690 N N . LYS A 1 218 ? -13.43 -52.094 22.203 1 23.33 218 LYS A N 1
ATOM 1691 C CA . LYS A 1 218 ? -13.531 -53.531 22 1 23.33 218 LYS A CA 1
ATOM 1692 C C . LYS A 1 218 ? -13.898 -53.875 20.562 1 23.33 218 LYS A C 1
ATOM 1694 O O . LYS A 1 218 ? -14.344 -54.969 20.281 1 23.33 218 LYS A O 1
ATOM 1699 N N . TYR A 1 219 ? -13.695 -52.781 19.547 1 20.17 219 TYR A N 1
ATOM 1700 C CA . TYR A 1 219 ? -14.445 -53.25 18.391 1 20.17 219 TYR A CA 1
ATOM 1701 C C . TYR A 1 219 ? -13.992 -54.625 17.953 1 20.17 219 TYR A C 1
ATOM 1703 O O . TYR A 1 219 ? -12.836 -55 18.156 1 20.17 219 TYR A O 1
ATOM 1711 N N . HIS A 1 220 ? -14.961 -55.406 17.438 1 18.97 220 HIS A N 1
ATOM 1712 C CA . HIS A 1 220 ? -15.18 -56.781 17.062 1 18.97 220 HIS A CA 1
ATOM 1713 C C . HIS A 1 220 ? -14.258 -57.219 15.922 1 18.97 220 HIS A C 1
ATOM 1715 O O . HIS A 1 220 ? -13.875 -56.375 15.094 1 18.97 220 HIS A O 1
ATOM 1721 N N . ASN A 1 221 ? -13.703 -58.375 15.898 1 19.2 221 ASN A N 1
ATOM 1722 C CA . ASN A 1 221 ? -12.797 -59.312 15.25 1 19.2 221 ASN A CA 1
ATOM 1723 C C . ASN A 1 221 ? -13.227 -59.594 13.812 1 19.2 221 ASN A C 1
ATOM 1725 O O . ASN A 1 221 ? -12.617 -60.406 13.125 1 19.2 221 ASN A O 1
ATOM 1729 N N . GLU A 1 222 ? -14.539 -59.156 13.297 1 20.62 222 GLU A N 1
ATOM 1730 C CA . GLU A 1 222 ? -14.992 -60.281 12.5 1 20.62 222 GLU A CA 1
ATOM 1731 C C . GLU A 1 222 ? -14.094 -60.5 11.289 1 20.62 222 GLU A C 1
ATOM 1733 O O . GLU A 1 222 ? -13.281 -59.656 10.945 1 20.62 222 GLU A O 1
ATOM 1738 N N . GLY A 1 223 ? -14.781 -61.031 10.039 1 20.19 223 GLY A N 1
ATOM 1739 C CA . GLY A 1 223 ? -14.688 -62.094 9.078 1 20.19 223 GLY A CA 1
ATOM 1740 C C . GLY A 1 223 ? -13.82 -61.781 7.879 1 20.19 223 GLY A C 1
ATOM 1741 O O . GLY A 1 223 ? -13.57 -60.594 7.594 1 20.19 223 GLY A O 1
ATOM 1742 N N . GLU A 1 224 ? -12.969 -62.656 7.332 1 20.72 224 GLU A N 1
ATOM 1743 C CA . GLU A 1 224 ? -11.945 -62.875 6.316 1 20.72 224 GLU A CA 1
ATOM 1744 C C . GLU A 1 224 ? -12.484 -62.594 4.918 1 20.72 224 GLU A C 1
ATOM 1746 O O . GLU A 1 224 ? -11.734 -62.656 3.939 1 20.72 224 GLU A O 1
ATOM 1751 N N . PRO A 1 225 ? -13.484 -61.656 4.539 1 20.53 225 PRO A N 1
ATOM 1752 C CA . PRO A 1 225 ? -14.109 -62.219 3.346 1 20.53 225 PRO A CA 1
ATOM 1753 C C . PRO A 1 225 ? -13.133 -62.406 2.189 1 20.53 225 PRO A C 1
ATOM 1755 O O . PRO A 1 225 ? -12.219 -61.594 2.014 1 20.53 225 PRO A O 1
ATOM 1758 N N . GLN A 1 226 ? -13.055 -63.656 1.483 1 18.33 226 GLN A N 1
ATOM 1759 C CA . GLN A 1 226 ? -12.375 -64.438 0.459 1 18.33 226 GLN A CA 1
ATOM 1760 C C . GLN A 1 226 ? -12.625 -63.875 -0.932 1 18.33 226 GLN A C 1
ATOM 1762 O O . GLN A 1 226 ? -12.086 -64.375 -1.923 1 18.33 226 GLN A O 1
ATOM 1767 N N . PHE A 1 227 ? -13.469 -62.781 -1.27 1 18.02 227 PHE A N 1
ATOM 1768 C CA . PHE A 1 227 ? -14.086 -63 -2.572 1 18.02 227 PHE A CA 1
ATOM 1769 C C . PHE A 1 227 ? -13.055 -62.906 -3.688 1 18.02 227 PHE A C 1
ATOM 1771 O O . PHE A 1 227 ? -12.43 -61.844 -3.855 1 18.02 227 PHE A O 1
ATOM 1778 N N . MET A 1 228 ? -12.43 -64 -4.258 1 19.14 228 MET A N 1
ATOM 1779 C CA . MET A 1 228 ? -11.531 -64.375 -5.352 1 19.14 228 MET A CA 1
ATOM 1780 C C . MET A 1 228 ? -12.141 -64 -6.703 1 19.14 228 MET A C 1
ATOM 1782 O O . MET A 1 228 ? -11.547 -64.312 -7.746 1 19.14 228 MET A O 1
ATOM 1786 N N . LEU A 1 229 ? -12.891 -62.938 -7.02 1 17.42 229 LEU A N 1
ATOM 1787 C CA . LEU A 1 229 ? -13.672 -63.188 -8.227 1 17.42 229 LEU A CA 1
ATOM 1788 C C . LEU A 1 229 ? -12.758 -63.406 -9.43 1 17.42 229 LEU A C 1
ATOM 1790 O O . LEU A 1 229 ? -11.828 -62.656 -9.664 1 17.42 229 LEU A O 1
ATOM 1794 N N . GLN A 1 230 ? -12.797 -64.688 -10.164 1 18.05 230 GLN A N 1
ATOM 1795 C CA . GLN A 1 230 ? -12.32 -65.438 -11.297 1 18.05 230 GLN A CA 1
ATOM 1796 C C . GLN A 1 230 ? -12.742 -64.812 -12.617 1 18.05 230 GLN A C 1
ATOM 1798 O O . GLN A 1 230 ? -12.602 -65.438 -13.68 1 18.05 230 GLN A O 1
ATOM 1803 N N . MET A 1 231 ? -13.25 -63.594 -12.781 1 17.86 231 MET A N 1
ATOM 1804 C CA . MET A 1 231 ? -14.047 -63.656 -14.008 1 17.86 231 MET A CA 1
ATOM 1805 C C . MET A 1 231 ? -13.18 -64 -15.211 1 17.86 231 MET A C 1
ATOM 1807 O O . MET A 1 231 ? -12.031 -63.531 -15.305 1 17.86 231 MET A O 1
ATOM 1811 N N . GLY A 1 232 ? -13.742 -64.875 -16.219 1 17.81 232 GLY A N 1
ATOM 1812 C CA . GLY A 1 232 ? -13.672 -65.75 -17.375 1 17.81 232 GLY A CA 1
ATOM 1813 C C . GLY A 1 232 ? -13.219 -65.062 -18.641 1 17.81 232 GLY A C 1
ATOM 1814 O O . GLY A 1 232 ? -13.305 -63.812 -18.719 1 17.81 232 GLY A O 1
ATOM 1815 N N . ASP A 1 233 ? -12.68 -65.812 -19.641 1 19.3 233 ASP A N 1
ATOM 1816 C CA . ASP A 1 233 ? -11.906 -66.062 -20.859 1 19.3 233 ASP A CA 1
ATOM 1817 C C . ASP A 1 233 ? -12.633 -65.5 -22.078 1 19.3 233 ASP A C 1
ATOM 1819 O O . ASP A 1 233 ? -12.055 -65.375 -23.172 1 19.3 233 ASP A O 1
ATOM 1823 N N . ARG A 1 234 ? -14.039 -65.5 -22.156 1 16.45 234 ARG A N 1
ATOM 1824 C CA . ARG A 1 234 ? -14.555 -66.125 -23.375 1 16.45 234 ARG A CA 1
ATOM 1825 C C . ARG A 1 234 ? -14.188 -65.312 -24.594 1 16.45 234 ARG A C 1
ATOM 1827 O O . ARG A 1 234 ? -13.672 -65.812 -25.594 1 16.45 234 ARG A O 1
ATOM 1834 N N . TRP A 1 235 ? -15.344 -64.812 -25.312 1 17.12 235 TRP A N 1
ATOM 1835 C CA . TRP A 1 235 ? -15.938 -65.25 -26.547 1 17.12 235 TRP A CA 1
ATOM 1836 C C . TRP A 1 235 ? -15.281 -64.562 -27.75 1 17.12 235 TRP A C 1
ATOM 1838 O O . TRP A 1 235 ? -14.578 -63.594 -27.609 1 17.12 235 TRP A O 1
ATOM 1848 N N . TYR A 1 236 ? -16.188 -64.188 -28.734 1 17.42 236 TYR A N 1
ATOM 1849 C CA . TYR A 1 236 ? -16.562 -64.562 -30.078 1 17.42 236 TYR A CA 1
ATOM 1850 C C . TYR A 1 236 ? -15.773 -63.812 -31.141 1 17.42 236 TYR A C 1
ATOM 1852 O O . TYR A 1 236 ? -15.273 -62.719 -30.859 1 17.42 236 TYR A O 1
ATOM 1860 N N . GLU A 1 237 ? -15.984 -64.25 -32.406 1 17.22 237 GLU A N 1
ATOM 1861 C CA . GLU A 1 237 ? -15.711 -64.625 -33.781 1 17.22 237 GLU A CA 1
ATOM 1862 C C . GLU A 1 237 ? -15.68 -63.406 -34.688 1 17.22 237 GLU A C 1
ATOM 1864 O O . GLU A 1 237 ? -14.742 -63.219 -35.469 1 17.22 237 GLU A O 1
ATOM 1869 N N . GLY A 1 238 ? -16.953 -62.938 -35 1 16.33 238 GLY A N 1
ATOM 1870 C CA . GLY A 1 238 ? -17.422 -63.094 -36.375 1 16.33 238 GLY A CA 1
ATOM 1871 C C . GLY A 1 238 ? -16.859 -62.031 -37.312 1 16.33 238 GLY A C 1
ATOM 1872 O O . GLY A 1 238 ? -16.359 -62.344 -38.406 1 16.33 238 GLY A O 1
ATOM 1873 N N . TRP A 1 239 ? -17.562 -60.875 -37.312 1 19.47 239 TRP A N 1
ATOM 1874 C CA . TRP A 1 239 ? -18.188 -60.625 -38.594 1 19.47 239 TRP A CA 1
ATOM 1875 C C . TRP A 1 239 ? -17.141 -60.219 -39.625 1 19.47 239 TRP A C 1
ATOM 1877 O O . TRP A 1 239 ? -16.156 -59.562 -39.281 1 19.47 239 TRP A O 1
ATOM 1887 N N . PHE A 1 240 ? -17.359 -60.625 -40.906 1 18.48 240 PHE A N 1
ATOM 1888 C CA . PHE A 1 240 ? -17.078 -60.938 -42.312 1 18.48 240 PHE A CA 1
ATOM 1889 C C . PHE A 1 240 ? -16.594 -59.719 -43.062 1 18.48 240 PHE A C 1
ATOM 1891 O O . PHE A 1 240 ? -15.562 -59.75 -43.719 1 18.48 240 PHE A O 1
ATOM 1898 N N . TYR A 1 241 ? -17.719 -59.031 -43.625 1 19.27 241 TYR A N 1
ATOM 1899 C CA . TYR A 1 241 ? -17.906 -58.938 -45.062 1 19.27 241 TYR A CA 1
ATOM 1900 C C . TYR A 1 241 ? -16.812 -58.062 -45.688 1 19.27 241 TYR A C 1
ATOM 1902 O O . TYR A 1 241 ? -16.172 -57.25 -45 1 19.27 241 TYR A O 1
ATOM 1910 N N . THR A 1 242 ? -17.172 -57.688 -47.031 1 20.73 242 THR A N 1
ATOM 1911 C CA . THR A 1 242 ? -17.031 -57.625 -48.469 1 20.73 242 THR A CA 1
ATOM 1912 C C . THR A 1 242 ? -16.359 -56.312 -48.906 1 20.73 242 THR A C 1
ATOM 1914 O O . THR A 1 242 ? -15.383 -56.344 -49.625 1 20.73 242 THR A O 1
ATOM 1917 N N . SER A 1 243 ? -17.328 -55.375 -49.5 1 22.12 243 SER A N 1
ATOM 1918 C CA . SER A 1 243 ? -16.984 -54.625 -50.719 1 22.12 243 SER A CA 1
ATOM 1919 C C . SER A 1 243 ? -15.969 -53.531 -50.406 1 22.12 243 SER A C 1
ATOM 1921 O O . SER A 1 243 ? -16.031 -52.906 -49.344 1 22.12 243 SER A O 1
ATOM 1923 N N . MET B 1 1 ? -26.328 -20.328 10.141 1 19.23 1 MET B N 1
ATOM 1924 C CA . MET B 1 1 ? -24.891 -20.422 10.32 1 19.23 1 MET B CA 1
ATOM 1925 C C . MET B 1 1 ? -24.172 -19.344 9.516 1 19.23 1 MET B C 1
ATOM 1927 O O . MET B 1 1 ? -24.172 -19.375 8.281 1 19.23 1 MET B O 1
ATOM 1931 N N . ALA B 1 2 ? -24.25 -18.078 9.852 1 22.84 2 ALA B N 1
ATOM 1932 C CA . ALA B 1 2 ? -23.844 -16.875 9.125 1 22.84 2 ALA B CA 1
ATOM 1933 C C . ALA B 1 2 ? -22.422 -17.031 8.586 1 22.84 2 ALA B C 1
ATOM 1935 O O . ALA B 1 2 ? -21.516 -17.438 9.312 1 22.84 2 ALA B O 1
ATOM 1936 N N . ALA B 1 3 ? -22.297 -17.5 7.383 1 28.19 3 ALA B N 1
ATOM 1937 C CA . ALA B 1 3 ? -21.016 -17.609 6.672 1 28.19 3 ALA B CA 1
ATOM 1938 C C . ALA B 1 3 ? -20.031 -16.531 7.152 1 28.19 3 ALA B C 1
ATOM 1940 O O . ALA B 1 3 ? -20.359 -15.352 7.191 1 28.19 3 ALA B O 1
ATOM 1941 N N . SER B 1 4 ? -19.266 -16.781 8.109 1 31.48 4 SER B N 1
ATOM 1942 C CA . SER B 1 4 ? -18.297 -15.883 8.727 1 31.48 4 SER B CA 1
ATOM 1943 C C . SER B 1 4 ? -17.594 -15.016 7.68 1 31.48 4 SER B C 1
ATOM 1945 O O . SER B 1 4 ? -16.969 -15.539 6.762 1 31.48 4 SER B O 1
ATOM 1947 N N . SER B 1 5 ? -18.234 -14.109 7.047 1 35.41 5 SER B N 1
ATOM 1948 C CA . SER B 1 5 ? -17.859 -13.203 5.969 1 35.41 5 SER B CA 1
ATOM 1949 C C . SER B 1 5 ? -16.344 -12.961 5.949 1 35.41 5 SER B C 1
ATOM 1951 O O . SER B 1 5 ? -15.781 -12.445 6.918 1 35.41 5 SER B O 1
ATOM 1953 N N . SER B 1 6 ? -15.508 -13.852 5.594 1 39.78 6 SER B N 1
ATOM 1954 C CA . SER B 1 6 ? -14.055 -13.898 5.477 1 39.78 6 SER B CA 1
ATOM 1955 C C . SER B 1 6 ? -13.469 -12.508 5.266 1 39.78 6 SER B C 1
ATOM 1957 O O . SER B 1 6 ? -13.523 -11.969 4.16 1 39.78 6 SER B O 1
ATOM 1959 N N . GLU B 1 7 ? -13.883 -11.477 6.031 1 44.97 7 GLU B N 1
ATOM 1960 C CA . GLU B 1 7 ? -13.641 -10.039 6.074 1 44.97 7 GLU B CA 1
ATOM 1961 C C . GLU B 1 7 ? -12.156 -9.719 5.902 1 44.97 7 GLU B C 1
ATOM 1963 O O . GLU B 1 7 ? -11.297 -10.477 6.363 1 44.97 7 GLU B O 1
ATOM 1968 N N . LEU B 1 8 ? -11.711 -9.336 4.719 1 53.09 8 LEU B N 1
ATOM 1969 C CA . LEU B 1 8 ? -10.367 -8.82 4.516 1 53.09 8 LEU B CA 1
ATOM 1970 C C . LEU B 1 8 ? -9.781 -8.289 5.824 1 53.09 8 LEU B C 1
ATOM 1972 O O . LEU B 1 8 ? -10.5 -7.703 6.637 1 53.09 8 LEU B O 1
ATOM 1976 N N . PRO B 1 9 ? -8.734 -8.969 6.281 1 58.97 9 PRO B N 1
ATOM 1977 C CA . PRO B 1 9 ? -8.164 -8.43 7.52 1 58.97 9 PRO B CA 1
ATOM 1978 C C . PRO B 1 9 ? -8.227 -6.906 7.578 1 58.97 9 PRO B C 1
ATOM 1980 O O . PRO B 1 9 ? -8.195 -6.242 6.539 1 58.97 9 PRO B O 1
ATOM 1983 N N . GLU B 1 10 ? -8.719 -6.426 8.664 1 82.31 10 GLU B N 1
ATOM 1984 C CA . GLU B 1 10 ? -8.781 -4.984 8.898 1 82.31 10 GLU B CA 1
ATOM 1985 C C . GLU B 1 10 ? -7.434 -4.32 8.641 1 82.31 10 GLU B C 1
ATOM 1987 O O . GLU B 1 10 ? -6.387 -4.871 8.992 1 82.31 10 GLU B O 1
ATOM 1992 N N . ARG B 1 11 ? -7.398 -3.395 7.684 1 89.69 11 ARG B N 1
ATOM 1993 C CA . ARG B 1 11 ? -6.152 -2.713 7.348 1 89.69 11 ARG B CA 1
ATOM 1994 C C . ARG B 1 11 ? -6.312 -1.2 7.441 1 89.69 11 ARG B C 1
ATOM 1996 O O . ARG B 1 11 ? -7.434 -0.685 7.375 1 89.69 11 ARG B O 1
ATOM 2003 N N . LEU B 1 12 ? -5.211 -0.604 7.738 1 95.56 12 LEU B N 1
ATOM 2004 C CA . LEU B 1 12 ? -5.09 0.85 7.699 1 95.56 12 LEU B CA 1
ATOM 2005 C C . LEU B 1 12 ? -4.227 1.291 6.523 1 95.56 12 LEU B C 1
ATOM 2007 O O . LEU B 1 12 ? -3.115 0.791 6.34 1 95.56 12 LEU B O 1
ATOM 2011 N N . VAL B 1 13 ? -4.82 2.178 5.711 1 97.19 13 VAL B N 1
ATOM 2012 C CA . VAL B 1 13 ? -4.047 2.742 4.609 1 97.19 13 VAL B CA 1
ATOM 2013 C C . VAL B 1 13 ? -3.658 4.184 4.938 1 97.1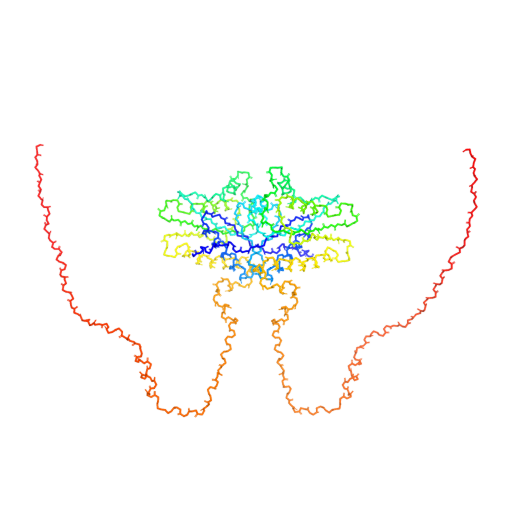9 13 VAL B C 1
ATOM 2015 O O . VAL B 1 13 ? -4.5 4.977 5.371 1 97.19 13 VAL B O 1
ATOM 2018 N N . VAL B 1 14 ? -2.352 4.484 4.777 1 98.31 14 VAL B N 1
ATOM 2019 C CA . VAL B 1 14 ? -1.844 5.84 4.938 1 98.31 14 VAL B CA 1
ATOM 2020 C C . VAL B 1 14 ? -1.374 6.383 3.588 1 98.31 14 VAL B C 1
ATOM 2022 O O . VAL B 1 14 ? -0.453 5.832 2.98 1 98.31 14 VAL B O 1
ATOM 2025 N N . LEU B 1 15 ? -2.035 7.434 3.137 1 98.69 15 LEU B N 1
ATOM 2026 C CA . LEU B 1 15 ? -1.683 8.07 1.871 1 98.69 15 LEU B CA 1
ATOM 2027 C C . LEU B 1 15 ? -1.045 9.43 2.104 1 98.69 15 LEU B C 1
ATOM 2029 O O . LEU B 1 15 ? -1.565 10.242 2.875 1 98.69 15 LEU B O 1
ATOM 2033 N N . TYR B 1 16 ? 0.099 9.648 1.381 1 98.56 16 TYR B N 1
ATOM 2034 C CA . TYR B 1 16 ? 0.759 10.93 1.602 1 98.56 16 TYR B CA 1
ATOM 2035 C C . TYR B 1 16 ? 1.073 11.617 0.277 1 98.56 16 TYR B C 1
ATOM 2037 O O . TYR B 1 16 ? 1.199 10.953 -0.757 1 98.56 16 TYR B O 1
ATOM 2045 N N . ALA B 1 17 ? 1.152 12.883 0.323 1 98.56 17 ALA B N 1
ATOM 2046 C CA . ALA B 1 17 ? 1.666 13.734 -0.743 1 98.56 17 ALA B CA 1
ATOM 2047 C C . ALA B 1 17 ? 2.68 14.734 -0.199 1 98.56 17 ALA B C 1
ATOM 2049 O O . ALA B 1 17 ? 2.346 15.57 0.645 1 98.56 17 ALA B O 1
ATOM 2050 N N . SER B 1 18 ? 3.877 14.555 -0.689 1 96.81 18 SER B N 1
ATOM 2051 C CA . SER B 1 18 ? 4.992 15.344 -0.172 1 96.81 18 SER B CA 1
ATOM 2052 C C . SER B 1 18 ? 5.863 15.883 -1.304 1 96.81 18 SER B C 1
ATOM 2054 O O . SER B 1 18 ? 5.996 15.234 -2.348 1 96.81 18 SER B O 1
ATOM 2056 N N . GLN B 1 19 ? 6.289 17.109 -1.132 1 92.56 19 GLN B N 1
ATOM 2057 C CA . GLN B 1 19 ? 7.234 17.641 -2.109 1 92.56 19 GLN B CA 1
ATOM 2058 C C . GLN B 1 19 ? 8.68 17.453 -1.641 1 92.56 19 GLN B C 1
ATOM 2060 O O . GLN B 1 19 ? 9.539 17.047 -2.42 1 92.56 19 GLN B O 1
ATOM 2065 N N . THR B 1 20 ? 8.922 17.703 -0.32 1 92.81 20 THR B N 1
ATOM 2066 C CA . THR B 1 20 ? 10.297 17.688 0.158 1 92.81 20 THR B CA 1
ATOM 2067 C C . THR B 1 20 ? 10.5 16.547 1.158 1 92.81 20 THR B C 1
ATOM 2069 O O . THR B 1 20 ? 11.539 16.469 1.816 1 92.81 20 THR B O 1
ATOM 2072 N N . GLY B 1 21 ? 9.516 15.734 1.377 1 94.81 21 GLY B N 1
ATOM 2073 C CA . GLY B 1 21 ? 9.719 14.531 2.164 1 94.81 21 GLY B CA 1
ATOM 2074 C C . GLY B 1 21 ? 9.094 14.609 3.545 1 94.81 21 GLY B C 1
ATOM 2075 O O . GLY B 1 21 ? 8.953 13.594 4.227 1 94.81 21 GLY B O 1
ATOM 2076 N N . ASN B 1 22 ? 8.695 15.805 4.098 1 95.5 22 ASN B N 1
ATOM 2077 C CA . ASN B 1 22 ? 8.188 15.953 5.457 1 95.5 22 ASN B CA 1
ATOM 2078 C C . ASN B 1 22 ? 6.871 15.211 5.645 1 95.5 22 ASN B C 1
ATOM 2080 O O . ASN B 1 22 ? 6.668 14.539 6.664 1 95.5 22 ASN B O 1
ATOM 2084 N N . ALA B 1 23 ? 6.023 15.344 4.699 1 98.25 23 ALA B N 1
ATOM 2085 C CA . ALA B 1 23 ? 4.754 14.633 4.809 1 98.25 23 ALA B CA 1
ATOM 2086 C C . ALA B 1 23 ? 4.965 13.125 4.707 1 98.25 23 ALA B C 1
ATOM 2088 O O . ALA B 1 23 ? 4.23 12.344 5.324 1 98.25 23 ALA B O 1
ATOM 2089 N N . MET B 1 24 ? 5.859 12.703 3.936 1 96.12 24 MET B N 1
ATOM 2090 C CA . MET B 1 24 ? 6.219 11.289 3.879 1 96.12 24 MET B CA 1
ATOM 2091 C C . MET B 1 24 ? 6.691 10.797 5.242 1 96.12 24 MET B C 1
ATOM 2093 O O . MET B 1 24 ? 6.258 9.742 5.711 1 96.12 24 MET B O 1
ATOM 2097 N N . ASP B 1 25 ? 7.578 11.547 5.863 1 95 25 ASP B N 1
ATOM 2098 C CA . ASP B 1 25 ? 8.078 11.195 7.188 1 95 25 ASP B CA 1
ATOM 2099 C C . ASP B 1 25 ? 6.934 11.062 8.188 1 95 25 ASP B C 1
ATOM 2101 O O . ASP B 1 25 ? 6.895 10.117 8.977 1 95 25 ASP B O 1
ATOM 2105 N N . ALA B 1 26 ? 6.105 11.984 8.156 1 97.75 26 ALA B N 1
ATOM 2106 C CA . ALA B 1 26 ? 4.945 11.961 9.047 1 97.75 26 ALA B CA 1
ATOM 2107 C C . ALA B 1 26 ? 4.078 10.734 8.773 1 97.75 26 ALA B C 1
ATOM 2109 O O . ALA B 1 26 ? 3.607 10.078 9.711 1 97.75 26 ALA B O 1
ATOM 2110 N N . ALA B 1 27 ? 3.844 10.461 7.523 1 98 27 ALA B N 1
ATOM 2111 C CA . ALA B 1 27 ? 3.053 9.289 7.148 1 98 27 ALA B CA 1
ATOM 2112 C C . ALA B 1 27 ? 3.711 8 7.637 1 98 27 ALA B C 1
ATOM 2114 O O . ALA B 1 27 ? 3.031 7.098 8.125 1 98 27 ALA B O 1
ATOM 2115 N N . GLU B 1 28 ? 4.953 7.953 7.484 1 93.81 28 GLU B N 1
ATOM 2116 C CA . GLU B 1 28 ? 5.699 6.797 7.973 1 93.81 28 GLU B CA 1
ATOM 2117 C C . GLU B 1 28 ? 5.574 6.656 9.484 1 93.81 28 GLU B C 1
ATOM 2119 O O . GLU B 1 28 ? 5.5 5.539 10.008 1 93.81 28 GLU B O 1
ATOM 2124 N N . ARG B 1 29 ? 5.629 7.715 10.133 1 94.62 29 ARG B N 1
ATOM 2125 C CA . ARG B 1 29 ? 5.422 7.691 11.578 1 94.62 29 ARG B CA 1
ATOM 2126 C C . ARG B 1 29 ? 4.043 7.137 11.922 1 94.62 29 ARG B C 1
ATOM 2128 O O . ARG B 1 29 ? 3.914 6.309 12.828 1 94.62 29 ARG B O 1
ATOM 2135 N N . VAL B 1 30 ? 3.088 7.559 11.227 1 96.88 30 VAL B N 1
ATOM 2136 C CA . VAL B 1 30 ? 1.739 7.035 11.422 1 96.88 30 VAL B CA 1
ATOM 2137 C C . VAL B 1 30 ? 1.741 5.52 11.242 1 96.88 30 VAL B C 1
ATOM 2139 O O . VAL B 1 30 ? 1.197 4.789 12.078 1 96.88 30 VAL B O 1
ATOM 2142 N N . GLY B 1 31 ? 2.316 5.113 10.172 1 94.25 31 GLY B N 1
ATOM 2143 C CA . GLY B 1 31 ? 2.402 3.686 9.898 1 94.25 31 GLY B CA 1
ATOM 2144 C C . GLY B 1 31 ? 3.088 2.91 11.008 1 94.25 31 GLY B C 1
ATOM 2145 O O . GLY B 1 31 ? 2.568 1.895 11.477 1 94.25 31 GLY B O 1
ATOM 2146 N N . ARG B 1 32 ? 4.191 3.387 11.469 1 90.94 32 ARG B N 1
ATOM 2147 C CA . ARG B 1 32 ? 4.965 2.727 12.516 1 90.94 32 ARG B CA 1
ATOM 2148 C C . ARG B 1 32 ? 4.164 2.639 13.812 1 90.94 32 ARG B C 1
ATOM 2150 O O . ARG B 1 32 ? 4.168 1.603 14.477 1 90.94 32 ARG B O 1
ATOM 2157 N N . GLU B 1 33 ? 3.547 3.656 14.141 1 93.75 33 GLU B N 1
ATOM 2158 C CA . GLU B 1 33 ? 2.775 3.668 15.375 1 93.75 33 GLU B CA 1
ATOM 2159 C C . GLU B 1 33 ? 1.562 2.746 15.281 1 93.75 33 GLU B C 1
ATOM 2161 O O . GLU B 1 33 ? 1.193 2.094 16.266 1 93.75 33 GLU B O 1
ATOM 2166 N N . ALA B 1 34 ? 0.982 2.721 14.117 1 94.44 34 ALA B N 1
ATOM 2167 C CA . ALA B 1 34 ? -0.12 1.783 13.914 1 94.44 34 ALA B CA 1
ATOM 2168 C C . ALA B 1 34 ? 0.348 0.34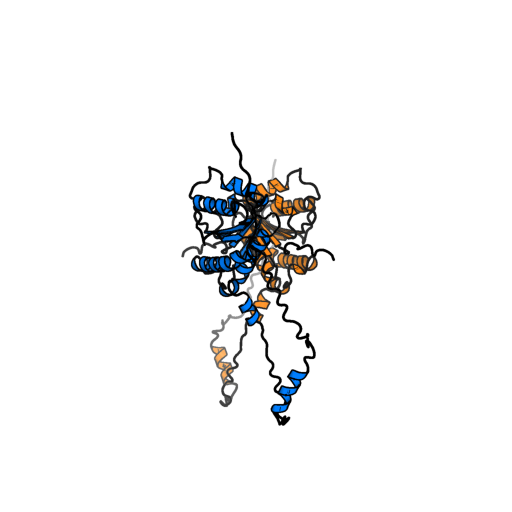1 14.094 1 94.44 34 ALA B C 1
ATOM 2170 O O . ALA B 1 34 ? -0.326 -0.462 14.742 1 94.44 34 ALA B O 1
ATOM 2171 N N . GLU B 1 35 ? 1.423 0.085 13.508 1 88.12 35 GLU B N 1
ATOM 2172 C CA . GLU B 1 35 ? 1.995 -1.252 13.633 1 88.12 35 GLU B CA 1
ATOM 2173 C C . GLU B 1 35 ? 2.291 -1.591 15.094 1 88.12 35 GLU B C 1
ATOM 2175 O O . GLU B 1 35 ? 1.992 -2.695 15.555 1 88.12 35 GLU B O 1
ATOM 2180 N N . ARG B 1 36 ? 2.859 -0.679 15.742 1 87.38 36 ARG B N 1
ATOM 2181 C CA . ARG B 1 36 ? 3.156 -0.87 17.156 1 87.38 36 ARG B CA 1
ATOM 2182 C C . ARG B 1 36 ? 1.882 -1.127 17.953 1 87.38 36 ARG B C 1
ATOM 2184 O O . ARG B 1 36 ? 1.894 -1.887 18.922 1 87.38 36 ARG B O 1
ATOM 2191 N N . GLY B 1 37 ? 0.894 -0.491 17.531 1 90.31 37 GLY B N 1
ATOM 2192 C CA . GLY B 1 37 ? -0.39 -0.667 18.188 1 90.31 37 GLY B CA 1
ATOM 2193 C C . GLY B 1 37 ? -1.053 -1.991 17.859 1 90.31 37 GLY B C 1
ATOM 2194 O O . GLY B 1 37 ? -2.123 -2.303 18.391 1 90.31 37 GLY B O 1
ATOM 2195 N N . GLY B 1 38 ? -0.473 -2.711 16.953 1 87 38 GLY B N 1
ATOM 2196 C CA . GLY B 1 38 ? -0.974 -4.043 16.656 1 87 38 GLY B CA 1
ATOM 2197 C C . GLY B 1 38 ? -1.856 -4.086 15.422 1 87 38 GLY B C 1
ATOM 2198 O O . GLY B 1 38 ? -2.576 -5.062 15.203 1 87 38 GLY B O 1
ATOM 2199 N N . CYS B 1 39 ? -1.874 -3.07 14.648 1 90.38 39 CYS B N 1
ATOM 2200 C CA . CYS B 1 39 ? -2.65 -3.104 13.414 1 90.38 39 CYS B CA 1
ATOM 2201 C C . CYS B 1 39 ? -2.242 -4.289 12.547 1 90.38 39 CYS B C 1
ATOM 2203 O O . CYS B 1 39 ? -1.059 -4.477 12.258 1 90.38 39 CYS B O 1
ATOM 2205 N N . PRO B 1 40 ? -3.207 -5.004 12.148 1 84.12 40 PRO B N 1
ATOM 2206 C CA . PRO B 1 40 ? -2.861 -6.223 11.406 1 84.12 40 PRO B CA 1
ATOM 2207 C C . PRO B 1 40 ? -2.135 -5.93 10.094 1 84.12 40 PRO B C 1
ATOM 2209 O O . PRO B 1 40 ? -1.239 -6.684 9.703 1 84.12 40 PRO B O 1
ATOM 2212 N N . ALA B 1 41 ? -2.58 -4.895 9.445 1 87.5 41 ALA B N 1
ATOM 2213 C CA . ALA B 1 41 ? -1.967 -4.508 8.18 1 87.5 41 ALA B CA 1
ATOM 2214 C C . ALA B 1 41 ? -1.996 -2.992 7.996 1 87.5 41 ALA B C 1
ATOM 2216 O O . ALA B 1 41 ? -3.023 -2.352 8.234 1 87.5 41 ALA B O 1
ATOM 2217 N N . VAL B 1 42 ? -0.809 -2.494 7.633 1 92 42 VAL B N 1
ATOM 2218 C CA . VAL B 1 42 ? -0.706 -1.063 7.367 1 92 42 VAL B CA 1
ATOM 2219 C C . VAL B 1 42 ? 0.037 -0.832 6.055 1 92 42 VAL B C 1
ATOM 2221 O O . VAL B 1 42 ? 1.106 -1.402 5.828 1 92 42 VAL B O 1
ATOM 2224 N N . ASP B 1 43 ? -0.606 -0.026 5.191 1 93.62 43 ASP B N 1
ATOM 2225 C CA . ASP B 1 43 ? 0.043 0.362 3.941 1 93.62 43 ASP B CA 1
ATOM 2226 C C . ASP B 1 43 ? 0.3 1.867 3.9 1 93.62 43 ASP B C 1
ATOM 2228 O O . ASP B 1 43 ? -0.619 2.664 4.098 1 93.62 43 ASP B O 1
ATOM 2232 N N . VAL B 1 44 ? 1.573 2.219 3.68 1 95.12 44 VAL B N 1
ATOM 2233 C CA . VAL B 1 44 ? 1.95 3.621 3.529 1 95.12 44 VAL B CA 1
ATOM 2234 C C . VAL B 1 44 ? 2.379 3.891 2.09 1 95.12 44 VAL B C 1
ATOM 2236 O O . VAL B 1 44 ? 3.389 3.354 1.625 1 95.12 44 VAL B O 1
ATOM 2239 N N . LEU B 1 45 ? 1.562 4.75 1.428 1 96.44 45 LEU B N 1
ATOM 2240 C CA . LEU B 1 45 ? 1.805 4.949 0.003 1 96.44 45 LEU B CA 1
ATOM 2241 C C . LEU B 1 45 ? 1.708 6.426 -0.364 1 96.44 45 LEU B C 1
ATOM 2243 O O . LEU B 1 45 ? 0.923 7.168 0.231 1 96.44 45 LEU B O 1
ATOM 2247 N N . SER B 1 46 ? 2.516 6.758 -1.382 1 97.12 46 SER B N 1
ATOM 2248 C CA . SER B 1 46 ? 2.283 8.055 -2.018 1 97.12 46 SER B CA 1
ATOM 2249 C C . SER B 1 46 ? 0.938 8.078 -2.736 1 97.12 46 SER B C 1
ATOM 2251 O O . SER B 1 46 ? 0.513 7.074 -3.309 1 97.12 46 SER B O 1
ATOM 2253 N N . MET B 1 47 ? 0.372 9.188 -2.766 1 98.19 47 MET B N 1
ATOM 2254 C CA . MET B 1 47 ? -0.937 9.32 -3.398 1 98.19 47 MET B CA 1
ATOM 2255 C C . MET B 1 47 ? -0.852 9.016 -4.891 1 98.19 47 MET B C 1
ATOM 2257 O O . MET B 1 47 ? -1.803 8.5 -5.477 1 98.19 47 MET B O 1
ATOM 2261 N N . ASP B 1 48 ? 0.231 9.391 -5.469 1 96.88 48 ASP B N 1
ATOM 2262 C CA . ASP B 1 48 ? 0.349 9.18 -6.91 1 96.88 48 ASP B CA 1
ATOM 2263 C C . ASP B 1 48 ? 0.587 7.707 -7.23 1 96.88 48 ASP B C 1
ATOM 2265 O O . ASP B 1 48 ? 0.556 7.309 -8.398 1 96.88 48 ASP B O 1
ATOM 2269 N N . CYS B 1 49 ? 0.759 6.871 -6.227 1 96.38 49 CYS B N 1
ATOM 2270 C CA . CYS B 1 49 ? 0.961 5.441 -6.441 1 96.38 49 CYS B CA 1
ATOM 2271 C C . CYS B 1 49 ? -0.291 4.652 -6.078 1 96.38 49 CYS B C 1
ATOM 2273 O O . CYS B 1 49 ? -0.339 3.436 -6.262 1 96.38 49 CYS B O 1
ATOM 2275 N N . PHE B 1 50 ? -1.275 5.289 -5.547 1 97.25 50 PHE B N 1
ATOM 2276 C CA . PHE B 1 50 ? -2.551 4.688 -5.18 1 97.25 50 PHE B CA 1
ATOM 2277 C C . PHE B 1 50 ? -3.65 5.113 -6.145 1 97.25 50 PHE B C 1
ATOM 2279 O O . PHE B 1 50 ? -3.844 6.305 -6.387 1 97.25 50 PHE B O 1
ATOM 2286 N N . ASP B 1 51 ? -4.379 4.188 -6.668 1 96.12 51 ASP B N 1
ATOM 2287 C CA . ASP B 1 51 ? -5.504 4.516 -7.535 1 96.12 51 ASP B CA 1
ATOM 2288 C C . ASP B 1 51 ? -6.699 5.008 -6.727 1 96.12 51 ASP B C 1
ATOM 2290 O O . ASP B 1 51 ? -7.293 4.246 -5.957 1 96.12 51 ASP B O 1
ATOM 2294 N N . PRO B 1 52 ? -7.07 6.215 -6.902 1 97.38 52 PRO B N 1
ATOM 2295 C CA . PRO B 1 52 ? -8.164 6.762 -6.086 1 97.38 52 PRO B CA 1
ATOM 2296 C C . PRO B 1 52 ? -9.477 6.012 -6.285 1 97.38 52 PRO B C 1
ATOM 2298 O O . PRO B 1 52 ? -10.328 6.012 -5.395 1 97.38 52 PRO B O 1
ATOM 2301 N N . SER B 1 53 ? -9.68 5.34 -7.359 1 96.81 53 SER B N 1
ATOM 2302 C CA . SER B 1 53 ? -10.922 4.617 -7.602 1 96.81 53 SER B CA 1
ATOM 2303 C C . SER B 1 53 ? -11.086 3.449 -6.633 1 96.81 53 SER B C 1
ATOM 2305 O O . SER B 1 53 ? -12.172 2.875 -6.52 1 96.81 53 SER B O 1
ATOM 2307 N N . CYS B 1 54 ? -10.031 3.146 -5.902 1 96.88 54 CYS B N 1
ATOM 2308 C CA . CYS B 1 54 ? -10.062 2.039 -4.949 1 96.88 54 CYS B CA 1
ATOM 2309 C C . CYS B 1 54 ? -10.469 2.523 -3.562 1 96.88 54 CYS B C 1
ATOM 2311 O O . CYS B 1 54 ? -10.688 1.715 -2.658 1 96.88 54 CYS B O 1
ATOM 2313 N N . LEU B 1 55 ? -10.625 3.777 -3.32 1 97.69 55 LEU B N 1
ATOM 2314 C CA . LEU B 1 55 ? -10.906 4.348 -2.01 1 97.69 55 LEU B CA 1
ATOM 2315 C C . LEU B 1 55 ? -12.188 3.758 -1.425 1 97.69 55 LEU B C 1
ATOM 2317 O O . LEU B 1 55 ? -12.25 3.475 -0.226 1 97.69 55 LEU B O 1
ATOM 2321 N N . PRO B 1 56 ? -13.242 3.521 -2.266 1 97.19 56 PRO B N 1
ATOM 2322 C CA . PRO B 1 56 ? -14.477 2.984 -1.691 1 97.19 56 PRO B CA 1
ATOM 2323 C C . PRO B 1 56 ? -14.305 1.58 -1.118 1 97.19 56 PRO B C 1
ATOM 2325 O O . PRO B 1 56 ? -15.141 1.114 -0.345 1 97.19 56 PRO B O 1
ATOM 2328 N N . ARG B 1 57 ? -13.203 0.938 -1.513 1 94.06 57 ARG B N 1
ATOM 2329 C CA . ARG B 1 57 ? -12.938 -0.411 -1.023 1 94.06 57 ARG B CA 1
ATOM 2330 C C . ARG B 1 57 ? -12.258 -0.374 0.339 1 94.06 57 ARG B C 1
ATOM 2332 O O . ARG B 1 57 ? -12.164 -1.397 1.021 1 94.06 57 ARG B O 1
ATOM 2339 N N . GLU B 1 58 ? -11.789 0.768 0.712 1 95.06 58 GLU B N 1
ATOM 2340 C CA . GLU B 1 58 ? -11.07 0.914 1.975 1 95.06 58 GLU B CA 1
ATOM 2341 C C . GLU B 1 58 ? -12.023 1.283 3.111 1 95.06 58 GLU B C 1
ATOM 2343 O O . GLU B 1 58 ? -13.078 1.878 2.877 1 95.06 58 GLU B O 1
ATOM 2348 N N . ARG B 1 59 ? -11.586 0.888 4.281 1 95.31 59 ARG B N 1
ATOM 2349 C CA . ARG B 1 59 ? -12.406 1.211 5.445 1 95.31 59 ARG B CA 1
ATOM 2350 C C . ARG B 1 59 ? -11.758 2.309 6.285 1 95.31 59 ARG B C 1
ATOM 2352 O O . ARG B 1 59 ? -12.445 3.201 6.785 1 95.31 59 ARG B O 1
ATOM 2359 N N . TYR B 1 60 ? -10.469 2.242 6.508 1 96.75 60 TYR B N 1
ATOM 2360 C CA . TYR B 1 60 ? -9.734 3.215 7.309 1 96.75 60 TYR B CA 1
ATOM 2361 C C . TYR B 1 60 ? -8.57 3.801 6.52 1 96.75 60 TYR B C 1
ATOM 2363 O O . TYR B 1 60 ? -7.668 3.072 6.098 1 96.75 60 TYR B O 1
ATOM 2371 N N . VAL B 1 61 ? -8.586 5.141 6.344 1 98.31 61 VAL B N 1
ATOM 2372 C CA . VAL B 1 61 ? -7.523 5.797 5.582 1 98.31 61 VAL B CA 1
ATOM 2373 C C . VAL B 1 61 ? -7.078 7.066 6.309 1 98.31 61 VAL B C 1
ATOM 2375 O O . VAL B 1 61 ? -7.91 7.855 6.758 1 98.31 61 VAL B O 1
ATOM 2378 N N . VAL B 1 62 ? -5.781 7.234 6.477 1 98.81 62 VAL B N 1
ATOM 2379 C CA . VAL B 1 62 ? -5.203 8.484 6.965 1 98.81 62 VAL B CA 1
ATOM 2380 C C . VAL B 1 62 ? -4.48 9.195 5.828 1 98.81 62 VAL B C 1
ATOM 2382 O O . VAL B 1 62 ? -3.662 8.594 5.129 1 98.81 62 VAL B O 1
ATOM 2385 N N . PHE B 1 63 ? -4.797 10.453 5.664 1 98.94 63 PHE B N 1
ATOM 2386 C CA . PHE B 1 63 ? -4.168 11.281 4.641 1 98.94 63 PHE B CA 1
ATOM 2387 C C . PHE B 1 63 ? -3.184 12.258 5.27 1 98.94 63 PHE B C 1
ATOM 2389 O O . PHE B 1 63 ? -3.51 12.945 6.242 1 98.94 63 PHE B O 1
ATOM 2396 N N . VAL B 1 64 ? -1.963 12.328 4.699 1 98.88 64 VAL B N 1
ATOM 2397 C CA . VAL B 1 64 ? -0.95 13.281 5.141 1 98.88 64 VAL B CA 1
ATOM 2398 C C . VAL B 1 64 ? -0.474 14.117 3.953 1 98.88 64 VAL B C 1
ATOM 2400 O O . VAL B 1 64 ? 0.128 13.586 3.016 1 98.88 64 VAL B O 1
ATOM 2403 N N . VAL B 1 65 ? -0.739 15.438 3.99 1 98.81 65 VAL B N 1
ATOM 2404 C CA . VAL B 1 65 ? -0.503 16.234 2.785 1 98.81 65 VAL B CA 1
ATOM 2405 C C . VAL B 1 65 ? 0.257 17.5 3.143 1 98.81 65 VAL B C 1
ATOM 2407 O O . VAL B 1 65 ? -0.101 18.203 4.098 1 98.81 65 VAL B O 1
ATOM 2410 N N . SER B 1 66 ? 1.267 17.812 2.35 1 98.5 66 SER B N 1
ATOM 2411 C CA . SER B 1 66 ? 2.012 19.062 2.543 1 98.5 66 SER B CA 1
ATOM 2412 C C . SER B 1 66 ? 1.457 20.172 1.669 1 98.5 66 SER B C 1
ATOM 2414 O O . SER B 1 66 ? 0.606 19.938 0.81 1 98.5 66 SER B O 1
ATOM 2416 N N . THR B 1 67 ? 1.884 21.375 1.987 1 98.06 67 THR B N 1
ATOM 2417 C CA . THR B 1 67 ? 1.566 22.562 1.204 1 98.06 67 THR B CA 1
ATOM 2418 C C . THR B 1 67 ? 2.828 23.156 0.578 1 98.06 67 THR B C 1
ATOM 2420 O O . THR B 1 67 ? 3.873 23.219 1.228 1 98.06 67 THR B O 1
ATOM 2423 N N . MET B 1 68 ? 2.697 23.469 -0.634 1 94.56 68 MET B N 1
ATOM 2424 C CA . MET B 1 68 ? 3.838 24.062 -1.322 1 94.56 68 MET B CA 1
ATOM 2425 C C . MET B 1 68 ? 3.486 25.453 -1.853 1 94.56 68 MET B C 1
ATOM 2427 O O . MET B 1 68 ? 2.311 25.766 -2.035 1 94.56 68 MET B O 1
ATOM 2431 N N . GLY B 1 69 ? 4.594 26.25 -2.043 1 92.56 69 GLY B N 1
ATOM 2432 C CA . GLY B 1 69 ? 4.418 27.562 -2.662 1 92.56 69 GLY B CA 1
ATOM 2433 C C . GLY B 1 69 ? 3.438 28.453 -1.921 1 92.56 69 GLY B C 1
ATOM 2434 O O . GLY B 1 69 ? 3.576 28.656 -0.715 1 92.56 69 GLY B O 1
ATOM 2435 N N . GLN B 1 70 ? 2.314 28.906 -2.695 1 91.44 70 GLN B N 1
ATOM 2436 C CA . GLN B 1 70 ? 1.328 29.828 -2.146 1 91.44 70 GLN B CA 1
ATOM 2437 C C . GLN B 1 70 ? 0.046 29.109 -1.755 1 91.44 70 GLN B C 1
ATOM 2439 O O . GLN B 1 70 ? -1.051 29.656 -1.892 1 91.44 70 GLN B O 1
ATOM 2444 N N . GLY B 1 71 ? 0.202 27.891 -1.439 1 95.81 71 GLY B N 1
ATOM 2445 C CA . GLY B 1 71 ? -0.957 27.125 -0.999 1 95.81 71 GLY B CA 1
ATOM 2446 C C . GLY B 1 71 ? -1.33 26 -1.948 1 95.81 71 GLY B C 1
ATOM 2447 O O . GLY B 1 71 ? -2.451 25.5 -1.904 1 95.81 71 GLY B O 1
ATOM 2448 N N . ASP B 1 72 ? -0.421 25.547 -2.789 1 96.12 72 ASP B N 1
ATOM 2449 C CA . ASP B 1 72 ? -0.651 24.516 -3.793 1 96.12 72 ASP B CA 1
ATOM 2450 C C . ASP B 1 72 ? -0.388 23.125 -3.221 1 96.12 72 ASP B C 1
ATOM 2452 O O . ASP B 1 72 ? 0.436 22.969 -2.318 1 96.12 72 ASP B O 1
ATOM 2456 N N . PRO B 1 73 ? -1.084 22.203 -3.754 1 96.81 73 PRO B N 1
ATOM 2457 C CA . PRO B 1 73 ? -0.746 20.828 -3.377 1 96.81 73 PRO B CA 1
ATOM 2458 C C . PRO B 1 73 ? 0.564 20.359 -4 1 96.81 73 PRO B C 1
ATOM 2460 O O . PRO B 1 73 ? 1.031 20.938 -4.984 1 96.81 73 PRO B O 1
ATOM 2463 N N . PRO B 1 74 ? 1.175 19.344 -3.365 1 97.44 74 PRO B N 1
ATOM 2464 C CA . PRO B 1 74 ? 2.338 18.734 -4.008 1 97.44 74 PRO B CA 1
ATOM 2465 C C . PRO B 1 74 ? 1.998 18.094 -5.352 1 97.44 74 PRO B C 1
ATOM 2467 O O . PRO B 1 74 ? 0.833 17.781 -5.613 1 97.44 74 PRO B O 1
ATOM 2470 N N . ASP B 1 75 ? 2.992 17.875 -6.184 1 96.81 75 ASP B N 1
ATOM 2471 C CA . ASP B 1 75 ? 2.811 17.266 -7.496 1 96.81 75 ASP B CA 1
ATOM 2472 C C . ASP B 1 75 ? 2.193 15.875 -7.367 1 96.81 75 ASP B C 1
ATOM 2474 O O . ASP B 1 75 ? 1.354 15.484 -8.18 1 96.81 75 ASP B O 1
ATOM 2478 N N . SER B 1 76 ? 2.525 15.188 -6.363 1 97.06 76 SER B N 1
ATOM 2479 C CA . SER B 1 76 ? 2.098 13.805 -6.188 1 97.06 76 SER B CA 1
ATOM 2480 C C . SER B 1 76 ? 0.628 13.727 -5.789 1 97.06 76 SER B C 1
ATOM 2482 O O . SER B 1 76 ? 0.058 12.641 -5.711 1 97.06 76 SER B O 1
ATOM 2484 N N . MET B 1 77 ? 0.013 14.766 -5.594 1 97.88 77 MET B N 1
ATOM 2485 C CA . MET B 1 77 ? -1.395 14.797 -5.207 1 97.88 77 MET B CA 1
ATOM 2486 C C . MET B 1 77 ? -2.273 15.203 -6.387 1 97.88 77 MET B C 1
ATOM 2488 O O . MET B 1 77 ? -3.488 15 -6.359 1 97.88 77 MET B O 1
ATOM 2492 N N . LYS B 1 78 ? -1.747 15.719 -7.398 1 96.94 78 LYS B N 1
ATOM 2493 C CA . LYS B 1 78 ? -2.494 16.406 -8.445 1 96.94 78 LYS B CA 1
ATOM 2494 C C . LYS B 1 78 ? -3.508 15.484 -9.102 1 96.94 78 LYS B C 1
ATOM 2496 O O . LYS B 1 78 ? -4.699 15.789 -9.156 1 96.94 78 LYS B O 1
ATOM 2501 N N . ASP B 1 79 ? -3.082 14.352 -9.578 1 96.56 79 ASP B N 1
ATOM 2502 C CA . ASP B 1 79 ? -3.984 13.43 -10.258 1 96.56 79 ASP B CA 1
ATOM 2503 C C . ASP B 1 79 ? -5.016 12.852 -9.289 1 96.56 79 ASP B C 1
ATOM 2505 O O . ASP B 1 79 ? -6.176 12.648 -9.656 1 96.56 79 ASP B O 1
ATOM 2509 N N . PHE B 1 80 ? -4.59 12.617 -8.156 1 98 80 PHE B N 1
ATOM 2510 C CA . PHE B 1 80 ? -5.48 12.117 -7.113 1 98 80 PHE B CA 1
ATOM 2511 C C . PHE B 1 80 ? -6.605 13.109 -6.848 1 98 80 PHE B C 1
ATOM 2513 O O . PHE B 1 80 ? -7.777 12.727 -6.812 1 98 80 PHE B O 1
ATOM 2520 N N . TRP B 1 81 ? -6.227 14.328 -6.688 1 97.56 81 TRP B N 1
ATOM 2521 C CA . TRP B 1 81 ? -7.188 15.391 -6.418 1 97.56 81 TRP B CA 1
ATOM 2522 C C . TRP B 1 81 ? -8.125 15.586 -7.605 1 97.56 81 TRP B C 1
ATOM 2524 O O . TRP B 1 81 ? -9.336 15.734 -7.426 1 97.56 81 TRP B O 1
ATOM 2534 N N . THR B 1 82 ? -7.527 15.594 -8.75 1 98 82 THR B N 1
ATOM 2535 C CA . THR B 1 82 ? -8.336 15.727 -9.961 1 98 82 THR B CA 1
ATOM 2536 C C . THR B 1 82 ? -9.406 14.641 -10.016 1 98 82 THR B C 1
ATOM 2538 O O . THR B 1 82 ? -10.562 14.922 -10.344 1 98 82 THR B O 1
ATOM 2541 N N . TYR B 1 83 ? -9.07 13.461 -9.695 1 97.88 83 TYR B N 1
ATOM 2542 C CA . TYR B 1 83 ? -10.047 12.375 -9.664 1 97.88 83 TYR B CA 1
ATOM 2543 C C . TYR B 1 83 ? -11.125 12.633 -8.625 1 97.88 83 TYR B C 1
ATOM 2545 O O . TYR B 1 83 ? -12.312 12.508 -8.906 1 97.88 83 TYR B O 1
ATOM 2553 N N . LEU B 1 84 ? -10.766 13.047 -7.461 1 97.94 84 LEU B N 1
ATOM 2554 C CA . LEU B 1 84 ? -11.68 13.203 -6.336 1 97.94 84 LEU B CA 1
ATOM 2555 C C . LEU B 1 84 ? -12.68 14.32 -6.605 1 97.94 84 LEU B C 1
ATOM 2557 O O . LEU B 1 84 ? -13.758 14.352 -6 1 97.94 84 LEU B O 1
ATOM 2561 N N . THR B 1 85 ? -12.297 15.203 -7.418 1 97.5 85 THR B N 1
ATOM 2562 C CA . THR B 1 85 ? -13.156 16.375 -7.621 1 97.5 85 THR B CA 1
ATOM 2563 C C . THR B 1 85 ? -14.055 16.172 -8.836 1 97.5 85 THR B C 1
ATOM 2565 O O . THR B 1 85 ? -14.734 17.109 -9.273 1 97.5 85 THR B O 1
ATOM 2568 N N . ARG B 1 86 ? -14.062 15.023 -9.375 1 97.69 86 ARG B N 1
ATOM 2569 C CA . ARG B 1 86 ? -14.961 14.734 -10.484 1 97.69 86 ARG B CA 1
ATOM 2570 C C . ARG B 1 86 ? -16.422 14.891 -10.062 1 97.69 86 ARG B C 1
ATOM 2572 O O . ARG B 1 86 ? -16.812 14.406 -9 1 97.69 86 ARG B O 1
ATOM 2579 N N . LYS B 1 87 ? -17.219 15.414 -10.914 1 96.25 87 LYS B N 1
ATOM 2580 C CA . LYS B 1 87 ? -18.625 15.68 -10.641 1 96.25 87 LYS B CA 1
ATOM 2581 C C . LYS B 1 87 ? -19.438 14.383 -10.648 1 96.25 87 LYS B C 1
ATOM 2583 O O . LYS B 1 87 ? -20.516 14.312 -10.031 1 96.25 87 LYS B O 1
ATOM 2588 N N . SER B 1 88 ? -18.938 13.43 -11.305 1 97.31 88 SER B N 1
ATOM 2589 C CA . SER B 1 88 ? -19.656 12.156 -11.445 1 97.31 88 SER B CA 1
ATOM 2590 C C . SER B 1 88 ? -19.672 11.391 -10.125 1 97.31 88 SER B C 1
ATOM 2592 O O . SER B 1 88 ? -20.438 10.438 -9.969 1 97.31 88 SER B O 1
ATOM 2594 N N . LEU B 1 89 ? -18.844 11.812 -9.211 1 97.75 89 LEU B N 1
ATOM 2595 C CA . LEU B 1 89 ? -18.812 11.125 -7.922 1 97.75 89 LEU B CA 1
ATOM 2596 C C . LEU B 1 89 ? -19.938 11.617 -7.023 1 97.75 89 LEU B C 1
ATOM 2598 O O . LEU B 1 89 ? -20 12.805 -6.691 1 97.75 89 LEU B O 1
ATOM 2602 N N . GLY B 1 90 ? -20.797 10.742 -6.578 1 97.19 90 GLY B N 1
ATOM 2603 C CA . GLY B 1 90 ? -21.969 11.094 -5.777 1 97.19 90 GLY B CA 1
ATOM 2604 C C . GLY B 1 90 ? -21.641 11.281 -4.305 1 97.19 90 GLY B C 1
ATOM 2605 O O . GLY B 1 90 ? -20.547 10.938 -3.857 1 97.19 90 GLY B O 1
ATOM 2606 N N . ALA B 1 91 ? -22.594 11.742 -3.537 1 97.62 91 ALA B N 1
ATOM 2607 C CA . ALA B 1 91 ? -22.438 12.109 -2.135 1 97.62 91 ALA B CA 1
ATOM 2608 C C . ALA B 1 91 ? -22.234 10.875 -1.261 1 97.62 91 ALA B C 1
ATOM 2610 O O . ALA B 1 91 ? -21.844 10.984 -0.099 1 97.62 91 ALA B O 1
ATOM 2611 N N . ARG B 1 92 ? -22.453 9.727 -1.775 1 98.31 92 ARG B N 1
ATOM 2612 C CA . ARG B 1 92 ? -22.297 8.508 -0.992 1 98.31 92 ARG B CA 1
ATOM 2613 C C . ARG B 1 92 ? -21.188 7.625 -1.556 1 98.31 92 ARG B C 1
ATOM 2615 O O . ARG B 1 92 ? -21.094 6.445 -1.22 1 98.31 92 ARG B O 1
ATOM 2622 N N . TRP B 1 93 ? -20.422 8.242 -2.377 1 98.5 93 TRP B N 1
ATOM 2623 C CA . TRP B 1 93 ? -19.375 7.492 -3.08 1 98.5 93 TRP B CA 1
ATOM 2624 C C . TRP B 1 93 ? -18.406 6.848 -2.096 1 98.5 93 TRP B C 1
ATOM 2626 O O . TRP B 1 93 ? -17.938 5.73 -2.326 1 98.5 93 TRP B O 1
ATOM 2636 N N . LEU B 1 94 ? -18.203 7.488 -0.959 1 98.56 94 LEU B N 1
ATOM 2637 C CA . LEU B 1 94 ? -17.25 6.984 0.025 1 98.56 94 LEU B CA 1
ATOM 2638 C C . LEU B 1 94 ? -17.969 6.531 1.293 1 98.56 94 LEU B C 1
ATOM 2640 O O . LEU B 1 94 ? -17.375 6.52 2.375 1 98.56 94 LEU B O 1
ATOM 2644 N N . GLU B 1 95 ? -19.203 6.25 1.173 1 98.31 95 GLU B N 1
ATOM 2645 C CA . GLU B 1 95 ? -19.922 5.738 2.332 1 98.31 95 GLU B CA 1
ATOM 2646 C C . GLU B 1 95 ? -19.219 4.52 2.926 1 98.31 95 GLU B C 1
ATOM 2648 O O . GLU B 1 95 ? -18.859 3.588 2.201 1 98.31 95 GLU B O 1
ATOM 2653 N N . GLY B 1 96 ? -19.016 4.582 4.211 1 96.44 96 GLY B N 1
ATOM 2654 C CA . GLY B 1 96 ? -18.359 3.471 4.891 1 96.44 96 GLY B CA 1
ATOM 2655 C C . GLY B 1 96 ? -16.891 3.705 5.137 1 96.44 96 GLY B C 1
ATOM 2656 O O . GLY B 1 96 ? -16.266 3.002 5.938 1 96.44 96 GLY B O 1
ATOM 2657 N N . LEU B 1 97 ? -16.312 4.672 4.504 1 97.44 97 LEU B N 1
ATOM 2658 C CA . LEU B 1 97 ? -14.898 5.016 4.699 1 97.44 97 LEU B CA 1
ATOM 2659 C C . LEU B 1 97 ? -14.727 5.941 5.898 1 97.44 97 LEU B C 1
ATOM 2661 O O . LEU B 1 97 ? -15.398 6.973 5.992 1 97.44 97 LEU B O 1
ATOM 2665 N N . PHE B 1 98 ? -13.859 5.531 6.809 1 97.94 98 PHE B N 1
ATOM 2666 C CA . PHE B 1 98 ? -13.422 6.383 7.91 1 97.94 98 PHE B CA 1
ATOM 2667 C C . PHE B 1 98 ? -12.062 6.996 7.609 1 97.94 98 PHE B C 1
ATOM 2669 O O . PHE B 1 98 ? -11.125 6.289 7.23 1 97.94 98 PHE B O 1
ATOM 2676 N N . TYR B 1 99 ? -12.008 8.336 7.82 1 98.62 99 TYR B N 1
ATOM 2677 C CA . TYR B 1 99 ? -10.766 8.969 7.391 1 98.62 99 TYR B CA 1
ATOM 2678 C C . TYR B 1 99 ? -10.305 10.008 8.398 1 98.62 99 TYR B C 1
ATOM 2680 O O . TYR B 1 99 ? -11.086 10.445 9.258 1 98.62 99 TYR B O 1
ATOM 2688 N N . ALA B 1 100 ? -9.031 10.344 8.336 1 98.81 100 ALA B N 1
ATOM 2689 C CA . ALA B 1 100 ? -8.414 11.492 9.008 1 98.81 100 ALA B CA 1
ATOM 2690 C C . ALA B 1 100 ? -7.406 12.18 8.094 1 98.81 100 ALA B C 1
ATOM 2692 O O . ALA B 1 100 ? -6.805 11.539 7.227 1 98.81 100 ALA B O 1
ATOM 2693 N N . VAL B 1 101 ? -7.246 13.508 8.289 1 98.94 101 VAL B N 1
ATOM 2694 C CA . VAL B 1 101 ? -6.336 14.281 7.457 1 98.94 101 VAL B CA 1
ATOM 2695 C C . VAL B 1 101 ? -5.367 15.07 8.336 1 98.94 101 VAL B C 1
ATOM 2697 O O . VAL B 1 101 ? -5.781 15.703 9.312 1 98.94 101 VAL B O 1
ATOM 2700 N N . PHE B 1 102 ? -4.109 14.945 8.016 1 98.94 102 PHE B N 1
ATOM 2701 C CA . PHE B 1 102 ? -3.102 15.812 8.625 1 98.94 102 PHE B CA 1
ATOM 2702 C C . PHE B 1 102 ? -2.383 16.641 7.566 1 98.94 102 PHE B C 1
ATOM 2704 O O . PHE B 1 102 ? -1.869 16.078 6.586 1 98.94 102 PHE B O 1
ATOM 2711 N N . GLY B 1 103 ? -2.367 17.922 7.805 1 98.88 103 GLY B N 1
ATOM 2712 C CA . GLY B 1 103 ? -1.686 18.828 6.895 1 98.88 103 GLY B CA 1
ATOM 2713 C C . GLY B 1 103 ? -0.375 19.344 7.445 1 98.88 103 GLY B C 1
ATOM 2714 O O . GLY B 1 103 ? -0.206 19.453 8.664 1 98.88 103 GLY B O 1
ATOM 2715 N N . LEU B 1 104 ? 0.488 19.594 6.555 1 98.69 104 LEU B N 1
ATOM 2716 C CA . LEU B 1 104 ? 1.735 20.281 6.871 1 98.69 104 LEU B CA 1
ATOM 2717 C C . LEU B 1 104 ? 1.843 21.594 6.105 1 98.69 104 LEU B C 1
ATOM 2719 O O . LEU B 1 104 ? 1.876 21.594 4.875 1 98.69 104 LEU B O 1
ATOM 2723 N N . GLY B 1 105 ? 1.931 22.672 6.863 1 97.94 105 GLY B N 1
ATOM 2724 C CA . GLY B 1 105 ? 2.004 24 6.25 1 97.94 105 GLY B CA 1
ATOM 2725 C C . GLY B 1 105 ? 2.809 24.984 7.066 1 97.94 105 GLY B C 1
ATOM 2726 O O . GLY B 1 105 ? 3.533 24.594 7.984 1 97.94 105 GLY B O 1
ATOM 2727 N N . ASP B 1 106 ? 2.738 26.156 6.543 1 96.81 106 ASP B N 1
ATOM 2728 C CA . ASP B 1 106 ? 3.406 27.312 7.145 1 96.81 106 ASP B CA 1
ATOM 2729 C C . ASP B 1 106 ? 2.43 28.453 7.359 1 96.81 106 ASP B C 1
ATOM 2731 O O . ASP B 1 106 ? 1.909 29.031 6.395 1 96.81 106 ASP B O 1
ATOM 2735 N N . SER B 1 107 ? 2.279 28.828 8.648 1 96.5 107 SER B N 1
ATOM 2736 C CA . SER B 1 107 ? 1.223 29.766 9.008 1 96.5 107 SER B CA 1
ATOM 2737 C C . SER B 1 107 ? 1.58 31.188 8.586 1 96.5 107 SER B C 1
ATOM 2739 O O . SER B 1 107 ? 0.73 32.094 8.609 1 96.5 107 SER B O 1
ATOM 2741 N N . THR B 1 108 ? 2.82 31.406 8.211 1 95.81 108 THR B N 1
ATOM 2742 C CA . THR B 1 108 ? 3.184 32.719 7.703 1 95.81 108 THR B CA 1
ATOM 2743 C C . THR B 1 108 ? 2.531 32.969 6.348 1 95.81 108 THR B C 1
ATOM 2745 O O . THR B 1 108 ? 2.467 34.125 5.891 1 95.81 108 THR B O 1
ATOM 2748 N N . TYR B 1 109 ? 2.016 31.938 5.711 1 94.25 109 TYR B N 1
ATOM 2749 C CA . TYR B 1 109 ? 1.37 32.062 4.41 1 94.25 109 TYR B CA 1
ATOM 2750 C C . TYR B 1 109 ? -0.145 32.156 4.559 1 94.25 109 TYR B C 1
ATOM 2752 O O . TYR B 1 109 ? -0.722 31.5 5.441 1 94.25 109 TYR B O 1
ATOM 2760 N N . GLY B 1 110 ? -0.826 32.906 3.742 1 94.06 110 GLY B N 1
ATOM 2761 C CA . GLY B 1 110 ? -2.266 33.094 3.777 1 94.06 110 GLY B CA 1
ATOM 2762 C C . GLY B 1 110 ? -3.051 31.812 3.584 1 94.06 110 GLY B C 1
ATOM 2763 O O . GLY B 1 110 ? -4.055 31.578 4.262 1 94.06 110 GLY B O 1
ATOM 2764 N N . LYS B 1 111 ? -2.658 30.984 2.725 1 96.31 111 LYS B N 1
ATOM 2765 C CA . LYS B 1 111 ? -3.35 29.734 2.443 1 96.31 111 LYS B CA 1
ATOM 2766 C C . LYS B 1 111 ? -2.736 28.578 3.232 1 96.31 111 LYS B C 1
ATOM 2768 O O . LYS B 1 111 ? -2.396 27.531 2.662 1 96.31 111 LYS B O 1
ATOM 2773 N N . TYR B 1 112 ? -2.68 28.828 4.566 1 96.75 112 TYR B N 1
ATOM 2774 C CA . TYR B 1 112 ? -2.131 27.891 5.531 1 96.75 112 TYR B CA 1
ATOM 2775 C C . TYR B 1 112 ? -2.875 26.562 5.48 1 96.75 112 TYR B C 1
ATOM 2777 O O . TYR B 1 112 ? -4.086 26.5 5.719 1 96.75 112 TYR B O 1
ATOM 2785 N N . ASN B 1 113 ? -2.219 25.453 5.074 1 98.44 113 ASN B N 1
ATOM 2786 C CA . ASN B 1 113 ? -2.73 24.094 5.035 1 98.44 113 ASN B CA 1
ATOM 2787 C C . ASN B 1 113 ? -3.922 23.969 4.086 1 98.44 113 ASN B C 1
ATOM 2789 O O . ASN B 1 113 ? -4.82 23.156 4.316 1 98.44 113 ASN B O 1
ATOM 2793 N N . TYR B 1 114 ? -3.896 24.688 3.059 1 98.38 114 TYR B N 1
ATOM 2794 C CA . TYR B 1 114 ? -5.043 24.75 2.16 1 98.38 114 TYR B CA 1
ATOM 2795 C C . TYR B 1 114 ? -5.328 23.406 1.526 1 98.38 114 TYR B C 1
ATOM 2797 O O . TYR B 1 114 ? -6.473 22.938 1.521 1 98.38 114 TYR B O 1
ATOM 2805 N N . PRO B 1 115 ? -4.328 22.641 0.975 1 98.5 115 PRO B N 1
ATOM 2806 C CA . PRO B 1 115 ? -4.629 21.328 0.385 1 98.5 115 PRO B CA 1
ATOM 2807 C C . PRO B 1 115 ? -5.305 20.375 1.372 1 98.5 115 PRO B C 1
ATOM 2809 O O . PRO B 1 115 ? -6.254 19.688 1.011 1 98.5 115 PRO B O 1
ATOM 2812 N N . ALA B 1 116 ? -4.848 20.344 2.592 1 98.81 116 ALA B N 1
ATOM 2813 C CA . ALA B 1 116 ? -5.418 19.469 3.605 1 98.81 116 ALA B CA 1
ATOM 2814 C C . ALA B 1 116 ? -6.863 19.844 3.914 1 98.81 116 ALA B C 1
ATOM 2816 O O . ALA B 1 116 ? -7.727 18.969 4.051 1 98.81 116 ALA B O 1
ATOM 2817 N N . LYS B 1 117 ? -7.094 21.094 4.051 1 98.75 117 LYS B N 1
ATOM 2818 C CA . LYS B 1 117 ? -8.445 21.578 4.328 1 98.75 117 LYS B CA 1
ATOM 2819 C C . LYS B 1 117 ? -9.398 21.234 3.188 1 98.75 117 LYS B C 1
ATOM 2821 O O . LYS B 1 117 ? -10.516 20.766 3.424 1 98.75 117 LYS B O 1
ATOM 2826 N N . LYS B 1 118 ? -8.961 21.422 1.987 1 98.56 118 LYS B N 1
ATOM 2827 C CA . LYS B 1 118 ? -9.766 21.109 0.813 1 98.56 118 LYS B CA 1
ATOM 2828 C C . LYS B 1 118 ? -10.039 19.609 0.722 1 98.56 118 LYS B C 1
ATOM 2830 O O . LYS B 1 118 ? -11.156 19.188 0.428 1 98.56 118 LYS B O 1
ATOM 2835 N N . LEU B 1 119 ? -9.039 18.875 0.988 1 98.81 119 LEU B N 1
ATOM 2836 C CA . LEU B 1 119 ? -9.18 17.422 0.951 1 98.81 119 LEU B CA 1
ATOM 2837 C C . LEU B 1 119 ? -10.188 16.938 1.986 1 98.81 119 LEU B C 1
ATOM 2839 O O . LEU B 1 119 ? -11.07 16.141 1.672 1 98.81 119 LEU B O 1
ATOM 2843 N N . ASP B 1 120 ? -10.078 17.469 3.148 1 98.81 120 ASP B N 1
ATOM 2844 C CA . ASP B 1 120 ? -10.992 17.109 4.227 1 98.81 120 ASP B CA 1
ATOM 2845 C C . ASP B 1 120 ? -12.445 17.375 3.83 1 98.81 120 ASP B C 1
ATOM 2847 O O . ASP B 1 120 ? -13.305 16.516 3.984 1 98.81 120 ASP B O 1
ATOM 2851 N N . ARG B 1 121 ? -12.641 18.516 3.338 1 98.69 121 ARG B N 1
ATOM 2852 C CA . ARG B 1 121 ? -13.984 18.922 2.949 1 98.69 121 ARG B CA 1
ATOM 2853 C C . ARG B 1 121 ? -14.531 18.031 1.841 1 98.69 121 ARG B C 1
ATOM 2855 O O . ARG B 1 121 ? -15.688 17.609 1.885 1 98.69 121 ARG B O 1
ATOM 2862 N N . ARG B 1 122 ? -13.703 17.75 0.867 1 98.75 122 ARG B N 1
ATOM 2863 C CA . ARG B 1 122 ? -14.156 16.953 -0.263 1 98.75 122 ARG B CA 1
ATOM 2864 C C . ARG B 1 122 ? -14.469 15.523 0.175 1 98.75 122 ARG B C 1
ATOM 2866 O O . ARG B 1 122 ? -15.477 14.945 -0.245 1 98.75 122 ARG B O 1
ATOM 2873 N N . LEU B 1 123 ? -13.641 14.938 0.982 1 98.81 123 LEU B N 1
ATOM 2874 C CA . LEU B 1 123 ? -13.891 13.594 1.486 1 98.81 123 LEU B CA 1
ATOM 2875 C C . LEU B 1 123 ? -15.219 13.531 2.232 1 98.81 123 LEU B C 1
ATOM 2877 O O . LEU B 1 123 ? -16 12.602 2.029 1 98.81 123 LEU B O 1
ATOM 2881 N N . PHE B 1 124 ? -15.406 14.531 3.014 1 98.69 124 PHE B N 1
ATOM 2882 C CA . PHE B 1 124 ? -16.656 14.625 3.76 1 98.69 124 PHE B CA 1
ATOM 2883 C C . PHE B 1 124 ? -17.844 14.719 2.812 1 98.69 124 PHE B C 1
ATOM 2885 O O . PHE B 1 124 ? -18.844 14.023 2.998 1 98.69 124 PHE B O 1
ATOM 2892 N N . ASN B 1 125 ? -17.703 15.516 1.833 1 98.56 125 ASN B N 1
ATOM 2893 C CA . ASN B 1 125 ? -18.781 15.727 0.872 1 98.56 125 ASN B CA 1
ATOM 2894 C C . ASN B 1 125 ? -19.078 14.461 0.074 1 98.56 125 ASN B C 1
ATOM 2896 O O . ASN B 1 125 ? -20.188 14.312 -0.468 1 98.56 125 ASN B O 1
ATOM 2900 N N . LEU B 1 126 ? -18.141 13.617 -0.017 1 98.69 126 LEU B N 1
ATOM 2901 C CA . LEU B 1 126 ? -18.312 12.383 -0.771 1 98.69 126 LEU B CA 1
ATOM 2902 C C . LEU B 1 126 ? -18.875 11.281 0.118 1 98.69 126 LEU B C 1
ATOM 2904 O O . LEU B 1 126 ? -19.047 10.141 -0.328 1 98.69 126 LEU B O 1
ATOM 2908 N N . GLY B 1 127 ? -19.094 11.57 1.415 1 98.69 127 GLY B N 1
ATOM 2909 C CA . GLY B 1 127 ? -19.812 10.648 2.283 1 98.69 127 GLY B CA 1
ATOM 2910 C C . GLY B 1 127 ? -18.906 9.93 3.266 1 98.69 127 GLY B C 1
ATOM 2911 O O . GLY B 1 127 ? -19.375 9.094 4.047 1 98.69 127 GLY B O 1
ATOM 2912 N N . ALA B 1 128 ? -17.609 10.195 3.229 1 98.69 128 ALA B N 1
ATOM 2913 C CA . ALA B 1 128 ? -16.703 9.586 4.199 1 98.69 128 ALA B CA 1
ATOM 2914 C C . ALA B 1 128 ? -16.922 10.172 5.594 1 98.69 128 ALA B C 1
ATOM 2916 O O . ALA B 1 128 ? -17.516 11.242 5.738 1 98.69 128 ALA B O 1
ATOM 2917 N N . GLU B 1 129 ? -16.484 9.453 6.598 1 98.31 129 GLU B N 1
ATOM 2918 C CA . GLU B 1 129 ? -16.656 9.875 7.984 1 98.31 129 GLU B CA 1
ATOM 2919 C C . GLU B 1 129 ? -15.32 10.195 8.641 1 98.31 129 GLU B C 1
ATOM 2921 O O . GLU B 1 129 ? -14.383 9.406 8.57 1 98.31 129 GLU B O 1
ATOM 2926 N N . ARG B 1 130 ? -15.312 11.266 9.312 1 98.44 130 ARG B N 1
ATOM 2927 C CA . ARG B 1 130 ? -14.102 11.68 10.016 1 98.44 130 ARG B CA 1
ATOM 2928 C C . ARG B 1 130 ? -13.859 10.828 11.258 1 98.44 130 ARG B C 1
ATOM 2930 O O . ARG B 1 130 ? -14.766 10.648 12.07 1 98.44 130 ARG B O 1
ATOM 2937 N N . ILE B 1 131 ? -12.68 10.336 11.336 1 97.88 131 ILE B N 1
ATOM 2938 C CA . ILE B 1 131 ? -12.266 9.672 12.57 1 97.88 131 ILE B CA 1
ATOM 2939 C C . ILE B 1 131 ? -12.016 10.711 13.656 1 97.88 131 ILE B C 1
ATOM 2941 O O . ILE B 1 131 ? -12.398 10.516 14.812 1 97.88 131 ILE B O 1
ATOM 2945 N N . THR B 1 132 ? -11.328 11.75 13.273 1 98 132 THR B N 1
ATOM 2946 C CA . THR B 1 132 ? -11.023 12.898 14.117 1 98 132 THR B CA 1
ATOM 2947 C C . THR B 1 132 ? -10.891 14.164 13.281 1 98 132 THR B C 1
ATOM 2949 O O . THR B 1 132 ? -10.773 14.102 12.062 1 98 132 THR B O 1
ATOM 2952 N N . GLU B 1 133 ? -10.891 15.273 13.953 1 98.12 133 GLU B N 1
ATOM 2953 C CA . GLU B 1 133 ? -10.695 16.547 13.266 1 98.12 133 GLU B CA 1
ATOM 2954 C C . GLU B 1 133 ? -9.32 16.594 12.594 1 98.12 133 GLU B C 1
ATOM 2956 O O . GLU B 1 133 ? -8.359 16.016 13.094 1 98.12 133 GLU B O 1
ATOM 2961 N N . LYS B 1 134 ? -9.297 17.312 11.555 1 98.75 134 LYS B N 1
ATOM 2962 C CA . LYS B 1 134 ? -8.039 17.453 10.836 1 98.75 134 LYS B CA 1
ATOM 2963 C C . LYS B 1 134 ? -6.961 18.062 11.727 1 98.75 134 LYS B C 1
ATOM 2965 O O . LYS B 1 134 ? -7.25 18.953 12.539 1 98.75 134 LYS B O 1
ATOM 2970 N N . GLY B 1 135 ? -5.73 17.5 11.57 1 98.75 135 GLY B N 1
ATOM 2971 C CA . GLY B 1 135 ? -4.562 18.125 12.164 1 98.75 135 GLY B CA 1
ATOM 2972 C C . GLY B 1 135 ? -3.857 19.094 11.219 1 98.75 135 GLY B C 1
ATOM 2973 O O . GLY B 1 135 ? -3.758 18.828 10.023 1 98.75 135 GLY B O 1
ATOM 2974 N N . LEU B 1 136 ? -3.389 20.172 11.789 1 98.62 136 LEU B N 1
ATOM 2975 C CA . LEU B 1 136 ? -2.721 21.172 10.969 1 98.62 136 LEU B CA 1
ATOM 2976 C C . LEU B 1 136 ? -1.326 21.469 11.508 1 98.62 136 LEU B C 1
ATOM 2978 O O . LEU B 1 136 ? -1.173 22.266 12.43 1 98.62 136 LEU B O 1
ATOM 2982 N N . GLY B 1 137 ? -0.37 20.859 10.875 1 98.62 137 GLY B N 1
ATOM 2983 C CA . GLY B 1 137 ? 1.012 21.125 11.234 1 98.62 137 GLY B CA 1
ATOM 2984 C C . GLY B 1 137 ? 1.486 22.5 10.797 1 98.62 137 GLY B C 1
ATOM 2985 O O . GLY B 1 137 ? 1.081 22.984 9.742 1 98.62 137 GLY B O 1
ATOM 2986 N N . ASP B 1 138 ? 2.363 23.078 11.617 1 98.06 138 ASP B N 1
ATOM 2987 C CA . ASP B 1 138 ? 2.865 24.422 11.344 1 98.06 138 ASP B CA 1
ATOM 2988 C C . ASP B 1 138 ? 4.391 24.469 11.43 1 98.06 138 ASP B C 1
ATOM 2990 O O . ASP B 1 138 ? 4.961 24.297 12.508 1 98.06 138 ASP B O 1
ATOM 2994 N N . ASP B 1 139 ? 4.961 24.781 10.336 1 95.31 139 ASP B N 1
ATOM 2995 C CA . ASP B 1 139 ? 6.418 24.875 10.281 1 95.31 139 ASP B CA 1
ATOM 2996 C C . ASP B 1 139 ? 6.93 26 11.18 1 95.31 139 ASP B C 1
ATOM 2998 O O . ASP B 1 139 ? 8.109 26.031 11.539 1 95.31 139 ASP B O 1
ATOM 3002 N N . GLN B 1 140 ? 6.113 26.891 11.594 1 95.19 140 GLN B N 1
ATOM 3003 C CA . GLN B 1 140 ? 6.52 28.031 12.406 1 95.19 140 GLN B CA 1
ATOM 3004 C C . GLN B 1 140 ? 6.523 27.672 13.891 1 95.19 140 GLN B C 1
ATOM 3006 O O . GLN B 1 140 ? 7.066 28.422 14.711 1 95.19 140 GLN B O 1
ATOM 3011 N N . HIS B 1 141 ? 5.938 26.594 14.195 1 95.62 141 HIS B N 1
ATOM 3012 C CA . HIS B 1 141 ? 6 26.141 15.578 1 95.62 141 HIS B CA 1
ATOM 3013 C C . HIS B 1 141 ? 7.43 25.812 15.992 1 95.62 141 HIS B C 1
ATOM 3015 O O . HIS B 1 141 ? 8.242 25.406 15.156 1 95.62 141 HIS B O 1
ATOM 3021 N N . SER B 1 142 ? 7.695 25.875 17.266 1 96.5 142 SER B N 1
ATOM 3022 C CA . SER B 1 142 ? 9.047 25.625 17.781 1 96.5 142 SER B CA 1
ATOM 3023 C C . SER B 1 142 ? 9.492 24.203 17.469 1 96.5 142 SER B C 1
ATOM 3025 O O . SER B 1 142 ? 10.672 23.969 17.188 1 96.5 142 SER B O 1
ATOM 3027 N N . SER B 1 143 ? 8.555 23.297 17.438 1 96.12 143 SER B N 1
ATOM 3028 C CA . SER B 1 143 ? 8.852 21.906 17.141 1 96.12 143 SER B CA 1
ATOM 3029 C C . SER B 1 143 ? 8.469 21.547 15.711 1 96.12 143 SER B C 1
ATOM 3031 O O . SER B 1 143 ? 8.344 20.375 15.367 1 96.12 143 SER B O 1
ATOM 3033 N N . GLY B 1 144 ? 8.242 22.609 14.938 1 96.56 144 GLY B N 1
ATOM 3034 C CA . GLY B 1 144 ? 7.777 22.344 13.586 1 96.56 144 GLY B CA 1
ATOM 3035 C C . GLY B 1 144 ? 6.402 21.703 13.547 1 96.56 144 GLY B C 1
ATOM 3036 O O . GLY B 1 144 ? 5.559 21.984 14.398 1 96.56 144 GLY B O 1
ATOM 3037 N N . TYR B 1 145 ? 6.211 20.938 12.5 1 97 145 TYR B N 1
ATOM 3038 C CA . TYR B 1 145 ? 4.906 20.312 12.336 1 97 145 TYR B CA 1
ATOM 3039 C C . TYR B 1 145 ? 4.656 19.281 13.43 1 97 145 TYR B C 1
ATOM 3041 O O . TYR B 1 145 ? 3.506 18.922 13.703 1 97 145 TYR B O 1
ATOM 3049 N N . GLU B 1 146 ? 5.684 18.781 14.125 1 96.56 146 GLU B N 1
ATOM 3050 C CA . GLU B 1 146 ? 5.559 17.781 15.172 1 96.56 146 GLU B CA 1
ATOM 3051 C C . GLU B 1 146 ? 4.762 18.312 16.359 1 96.56 146 GLU B C 1
ATOM 3053 O O . GLU B 1 146 ? 4.125 17.547 17.078 1 96.56 146 GLU B O 1
ATOM 3058 N N . GLY B 1 147 ? 4.906 19.562 16.531 1 96.88 147 GLY B N 1
ATOM 3059 C CA . GLY B 1 147 ? 4.141 20.172 17.594 1 96.88 147 GLY B CA 1
ATOM 3060 C C . GLY B 1 147 ? 2.652 19.891 17.516 1 96.88 147 GLY B C 1
ATOM 3061 O O . GLY B 1 147 ? 1.986 19.734 18.547 1 96.88 147 GLY B O 1
ATOM 3062 N N . ALA B 1 148 ? 2.143 19.828 16.328 1 98.12 148 ALA B N 1
ATOM 3063 C CA . ALA B 1 148 ? 0.732 19.516 16.125 1 98.12 148 ALA B CA 1
ATOM 3064 C C . ALA B 1 148 ? 0.534 18.016 15.922 1 98.12 148 ALA B C 1
ATOM 3066 O O . ALA B 1 148 ? -0.509 17.453 16.281 1 98.12 148 ALA B O 1
ATOM 3067 N N . LEU B 1 149 ? 1.498 17.312 15.383 1 98.31 149 LEU B N 1
ATOM 3068 C CA . LEU B 1 149 ? 1.365 15.906 15.016 1 98.31 149 LEU B CA 1
ATOM 3069 C C . LEU B 1 149 ? 1.24 15.031 16.25 1 98.31 149 LEU B C 1
ATOM 3071 O O . LEU B 1 149 ? 0.389 14.141 16.312 1 98.31 149 LEU B O 1
ATOM 3075 N N . ASP B 1 150 ? 2.006 15.273 17.25 1 96 150 ASP B N 1
ATOM 3076 C CA . ASP B 1 150 ? 2.068 14.43 18.438 1 96 150 ASP B CA 1
ATOM 3077 C C . ASP B 1 150 ? 0.711 14.352 19.125 1 96 150 ASP B C 1
ATOM 3079 O O . ASP B 1 150 ? 0.148 13.266 19.281 1 96 150 ASP B O 1
ATOM 3083 N N . PRO B 1 151 ? 0.244 15.469 19.531 1 96.81 151 PRO B N 1
ATOM 3084 C CA . PRO B 1 151 ? -1.064 15.383 20.188 1 96.81 151 PRO B CA 1
ATOM 3085 C C . PRO B 1 151 ? -2.16 14.883 19.25 1 96.81 151 PRO B C 1
ATOM 3087 O O . PRO B 1 151 ? -3.094 14.211 19.688 1 96.81 151 PRO B O 1
ATOM 3090 N N . TRP B 1 152 ? -2.092 15.219 17.984 1 98.31 152 TRP B N 1
ATOM 3091 C CA . TRP B 1 152 ? -3.084 14.773 17.016 1 98.31 152 TRP B CA 1
ATOM 3092 C C . TRP B 1 152 ? -3.08 13.25 16.891 1 98.31 152 TRP B C 1
ATOM 3094 O O . TRP B 1 152 ? -4.141 12.625 16.797 1 98.31 152 TRP B O 1
ATOM 3104 N N . LEU B 1 153 ? -1.934 12.641 16.891 1 97.81 153 LEU B N 1
ATOM 3105 C CA . LEU B 1 153 ? -1.818 11.188 16.797 1 97.81 153 LEU B CA 1
ATOM 3106 C C . LEU B 1 153 ? -2.451 10.508 18 1 97.81 153 LEU B C 1
ATOM 3108 O O . LEU B 1 153 ? -3.074 9.453 17.859 1 97.81 153 LEU B O 1
ATOM 3112 N N . LEU B 1 154 ? -2.307 11.078 19.109 1 95.19 154 LEU B N 1
ATOM 3113 C CA . LEU B 1 154 ? -2.926 10.523 20.312 1 95.19 154 LEU B CA 1
ATOM 3114 C C . LEU B 1 154 ? -4.441 10.469 20.156 1 95.19 154 LEU B C 1
ATOM 3116 O O . LEU B 1 154 ? -5.062 9.445 20.469 1 95.19 154 LEU B O 1
ATOM 3120 N N . ILE B 1 155 ? -4.957 11.539 19.703 1 97.06 155 ILE B N 1
ATOM 3121 C CA . ILE B 1 155 ? -6.402 11.609 19.516 1 97.06 155 ILE B CA 1
ATOM 3122 C C . ILE B 1 155 ? -6.828 10.625 18.422 1 97.06 155 ILE B C 1
ATOM 3124 O O . ILE B 1 155 ? -7.844 9.938 18.562 1 97.06 155 ILE B O 1
ATOM 3128 N N . LEU B 1 156 ? -6.074 10.547 17.375 1 97.81 156 LEU B N 1
ATOM 3129 C CA . LEU B 1 156 ? -6.363 9.641 16.281 1 97.81 156 LEU B CA 1
ATOM 3130 C C . LEU B 1 156 ? -6.473 8.203 16.766 1 97.81 156 LEU B C 1
ATOM 3132 O O . LEU B 1 156 ? -7.453 7.516 16.484 1 97.81 156 LEU B O 1
ATOM 3136 N N . TRP B 1 157 ? -5.484 7.75 17.516 1 96.44 157 TRP B N 1
ATOM 3137 C CA . TRP B 1 157 ? -5.438 6.359 17.953 1 96.44 157 TRP B CA 1
ATOM 3138 C C . TRP B 1 157 ? -6.578 6.059 18.922 1 96.44 157 TRP B C 1
ATOM 3140 O O . TRP B 1 157 ? -7.211 5.008 18.844 1 96.44 157 TRP B O 1
ATOM 3150 N N . LYS B 1 158 ? -6.805 6.961 19.797 1 94.31 158 LYS B N 1
ATOM 3151 C CA . LYS B 1 158 ? -7.918 6.781 20.734 1 94.31 158 LYS B CA 1
ATOM 3152 C C . LYS B 1 158 ? -9.242 6.676 19.984 1 94.31 158 LYS B C 1
ATOM 3154 O O . LYS B 1 158 ? -10.055 5.793 20.281 1 94.31 158 LYS B O 1
ATOM 3159 N N . SER B 1 159 ? -9.414 7.574 19.047 1 96.19 159 SER B N 1
ATOM 3160 C CA . SER B 1 159 ? -10.648 7.59 18.281 1 96.19 159 SER B CA 1
ATOM 3161 C C . SER B 1 159 ? -10.805 6.316 17.453 1 96.19 159 SER B C 1
ATOM 3163 O O . SER B 1 159 ? -11.891 5.742 17.391 1 96.19 159 SER B O 1
ATOM 3165 N N . LEU B 1 160 ? -9.758 5.906 16.797 1 94 160 LEU B N 1
ATOM 3166 C CA . LEU B 1 160 ? -9.781 4.691 15.984 1 94 160 LEU B CA 1
ATOM 3167 C C . LEU B 1 160 ? -10.094 3.473 16.844 1 94 160 LEU B C 1
ATOM 3169 O O . LEU B 1 160 ? -10.852 2.594 16.438 1 94 160 LEU B O 1
ATOM 3173 N N . ASN B 1 161 ? -9.5 3.455 17.969 1 91.12 161 ASN B N 1
ATOM 3174 C CA . ASN B 1 161 ? -9.727 2.336 18.875 1 91.12 161 ASN B CA 1
ATOM 3175 C C . ASN B 1 161 ? -11.172 2.295 19.359 1 91.12 161 ASN B C 1
ATOM 3177 O O . ASN B 1 161 ? -11.734 1.218 19.562 1 91.12 161 ASN B O 1
ATOM 3181 N N . GLN B 1 162 ? -11.68 3.393 19.594 1 90.62 162 GLN B N 1
ATOM 3182 C CA . GLN B 1 162 ? -13.078 3.473 20 1 90.62 162 GLN B CA 1
ATOM 3183 C C . GLN B 1 162 ? -14 2.994 18.891 1 90.62 162 GLN B C 1
ATOM 3185 O O . GLN B 1 162 ? -14.992 2.311 19.141 1 90.62 162 GLN B O 1
ATOM 3190 N N . THR B 1 163 ? -13.664 3.35 17.656 1 89.12 163 THR B N 1
ATOM 3191 C CA . THR B 1 163 ? -14.469 2.996 16.484 1 89.12 163 THR B CA 1
ATOM 3192 C C . THR B 1 163 ? -14.32 1.515 16.156 1 89.12 163 THR B C 1
ATOM 3194 O O . THR B 1 163 ? -15.289 0.854 15.781 1 89.12 163 THR B O 1
ATOM 3197 N N . ASN B 1 164 ? -13.117 0.99 16.312 1 90.44 164 ASN B N 1
ATOM 3198 C CA . ASN B 1 164 ? -12.805 -0.404 16 1 90.44 164 ASN B CA 1
ATOM 3199 C C . ASN B 1 164 ? -11.656 -0.923 16.859 1 90.44 164 ASN B C 1
ATOM 3201 O O . ASN B 1 164 ? -10.5 -0.91 16.438 1 90.44 164 ASN B O 1
ATOM 3205 N N . PRO B 1 165 ? -11.961 -1.468 17.922 1 86.62 165 PRO B N 1
ATOM 3206 C CA . PRO B 1 165 ? -10.922 -1.914 18.859 1 86.62 165 PRO B CA 1
ATOM 3207 C C . PRO B 1 165 ? -10.023 -3.002 18.281 1 86.62 165 PRO B C 1
ATOM 3209 O O . PRO B 1 165 ? -8.875 -3.15 18.688 1 86.62 165 PRO B O 1
ATOM 3212 N N . SER B 1 166 ? -10.508 -3.691 17.297 1 86.88 166 SER B N 1
ATOM 3213 C CA . SER B 1 166 ? -9.742 -4.793 16.719 1 86.88 166 SER B CA 1
ATOM 3214 C C . SER B 1 166 ? -8.641 -4.281 15.797 1 86.88 166 SER B C 1
ATOM 3216 O O . SER B 1 166 ? -7.711 -5.016 15.461 1 86.88 166 SER B O 1
ATOM 3218 N N . LEU B 1 167 ? -8.719 -3.049 15.422 1 89.75 167 LEU B N 1
ATOM 3219 C CA . LEU B 1 167 ? -7.719 -2.473 14.531 1 89.75 167 LEU B CA 1
ATOM 3220 C C . LEU B 1 167 ? -6.418 -2.188 15.281 1 89.75 167 LEU B C 1
ATOM 3222 O O . LEU B 1 167 ? -5.332 -2.26 14.695 1 89.75 167 LEU B O 1
ATOM 3226 N N . LEU B 1 168 ? -6.547 -1.886 16.531 1 90.31 168 LEU B N 1
ATOM 3227 C CA . LEU B 1 168 ? -5.387 -1.563 17.359 1 90.31 168 LEU B CA 1
ATOM 3228 C C . LEU B 1 168 ? -5.438 -2.316 18.688 1 90.31 168 LEU B C 1
ATOM 3230 O O . LEU B 1 168 ? -5.516 -1.699 19.75 1 90.31 168 LEU B O 1
ATOM 3234 N N . PRO B 1 169 ? -5.199 -3.518 18.641 1 85.38 169 PRO B N 1
ATOM 3235 C CA . PRO B 1 169 ? -5.34 -4.32 19.859 1 85.38 169 PRO B CA 1
ATOM 3236 C C . PRO B 1 169 ? -4.293 -3.975 20.922 1 85.38 169 PRO B C 1
ATOM 3238 O O . PRO B 1 169 ? -4.516 -4.211 22.109 1 85.38 169 PRO B O 1
ATOM 3241 N N . ARG B 1 170 ? -3.201 -3.396 20.562 1 87.31 170 ARG B N 1
ATOM 3242 C CA . ARG B 1 170 ? -2.148 -2.973 21.484 1 87.31 170 ARG B CA 1
ATOM 3243 C C . ARG B 1 170 ? -2.004 -1.454 21.484 1 87.31 170 ARG B C 1
ATOM 3245 O O . ARG B 1 170 ? -0.89 -0.932 21.406 1 87.31 170 ARG B O 1
ATOM 3252 N N . ILE B 1 171 ? -3.07 -0.797 21.594 1 83.56 171 ILE B N 1
ATOM 3253 C CA . ILE B 1 171 ? -3.129 0.654 21.453 1 83.56 171 ILE B CA 1
ATOM 3254 C C . ILE B 1 171 ? -2.176 1.306 22.453 1 83.56 171 ILE B C 1
ATOM 3256 O O . ILE B 1 171 ? -1.601 2.359 22.188 1 83.56 171 ILE B O 1
ATOM 3260 N N . SER B 1 172 ? -2.07 0.756 23.594 1 81.31 172 SER B N 1
ATOM 3261 C CA . SER B 1 172 ? -1.179 1.311 24.609 1 81.31 172 SER B CA 1
ATOM 3262 C C . SER B 1 172 ? 0.24 1.468 24.078 1 81.31 172 SER B C 1
ATOM 3264 O O . SER B 1 172 ? 0.939 2.422 24.422 1 81.31 172 SER B O 1
ATOM 3266 N N . ASP B 1 173 ? 0.603 0.558 23.219 1 80.06 173 ASP B N 1
ATOM 3267 C CA . ASP B 1 173 ? 1.938 0.604 22.625 1 80.06 173 ASP B CA 1
ATOM 3268 C C . ASP B 1 173 ? 2.041 1.715 21.578 1 80.06 173 ASP B C 1
ATOM 3270 O O . ASP B 1 173 ? 3.133 2.217 21.312 1 80.06 173 ASP B O 1
ATOM 3274 N N . ALA B 1 174 ? 0.977 2.045 20.969 1 80.31 174 ALA B N 1
ATOM 3275 C CA . ALA B 1 174 ? 0.947 3.127 19.984 1 80.31 174 ALA B CA 1
ATOM 3276 C C . ALA B 1 174 ? 1.012 4.488 20.672 1 80.31 174 ALA B C 1
ATOM 3278 O O . ALA B 1 174 ? 1.661 5.41 20.172 1 80.31 174 ALA B O 1
ATOM 3279 N N . ILE B 1 175 ? 0.439 4.594 21.781 1 78.62 175 ILE B N 1
ATOM 3280 C CA . ILE B 1 175 ? 0.297 5.859 22.5 1 78.62 175 ILE B CA 1
ATOM 3281 C C . ILE B 1 175 ? 1.521 6.094 23.375 1 78.62 175 ILE B C 1
ATOM 3283 O O . ILE B 1 175 ? 1.971 7.23 23.531 1 78.62 175 ILE B O 1
ATOM 3287 N N . HIS B 1 176 ? 2.098 5.004 23.984 1 68.81 176 HIS B N 1
ATOM 3288 C CA . HIS B 1 176 ? 3.248 5.117 24.875 1 68.81 176 HIS B CA 1
ATOM 3289 C C . HIS B 1 176 ? 4.434 4.312 24.344 1 68.81 176 HIS B C 1
ATOM 3291 O O . HIS B 1 176 ? 4.684 3.195 24.812 1 68.81 176 HIS B O 1
ATOM 3297 N N . PRO B 1 177 ? 5.082 4.82 23.344 1 58.94 177 PRO B N 1
ATOM 3298 C CA . PRO B 1 177 ? 6.164 3.996 22.797 1 58.94 177 PRO B CA 1
ATOM 3299 C C . PRO B 1 177 ? 7.219 3.635 23.844 1 58.94 177 PRO B C 1
ATOM 3301 O O . PRO B 1 177 ? 7.855 2.582 23.734 1 58.94 177 PRO B O 1
ATOM 3304 N N . ASN B 1 178 ? 7.652 4.586 24.703 1 52.78 178 ASN B N 1
ATOM 3305 C CA . ASN B 1 178 ? 8.727 4.352 25.672 1 52.78 178 ASN B CA 1
ATOM 3306 C C . ASN B 1 178 ? 8.32 3.32 26.719 1 52.78 178 ASN B C 1
ATOM 3308 O O . ASN B 1 178 ? 9.164 2.859 27.5 1 52.78 178 ASN B O 1
ATOM 3312 N N . LEU B 1 179 ? 7.152 3.105 26.828 1 45.22 179 LEU B N 1
ATOM 3313 C CA . LEU B 1 179 ? 6.832 2.166 27.891 1 45.22 179 LEU B CA 1
ATOM 3314 C C . LEU B 1 179 ? 7.242 0.748 27.516 1 45.22 179 LEU B C 1
ATOM 3316 O O . LEU B 1 179 ? 7.613 -0.05 28.375 1 45.22 179 LEU B O 1
ATOM 3320 N N . ASN B 1 180 ? 7.051 0.283 26.391 1 42.59 180 ASN B N 1
ATOM 3321 C CA . ASN B 1 180 ? 7.387 -1.097 26.062 1 42.59 180 ASN B CA 1
ATOM 3322 C C . ASN B 1 180 ? 8.891 -1.281 25.891 1 42.59 180 ASN B C 1
ATOM 3324 O O . ASN B 1 180 ? 9.367 -2.398 25.688 1 42.59 180 ASN B O 1
ATOM 3328 N N . ILE B 1 181 ? 9.648 -0.25 25.547 1 39.62 181 ILE B N 1
ATOM 3329 C CA . ILE B 1 181 ? 11.086 -0.457 25.656 1 39.62 181 ILE B CA 1
ATOM 3330 C C . ILE B 1 181 ? 11.438 -0.871 27.094 1 39.62 181 ILE B C 1
ATOM 3332 O O . ILE B 1 181 ? 12.414 -1.586 27.312 1 39.62 181 ILE B O 1
ATOM 3336 N N . LEU B 1 182 ? 10.781 -0.328 28.016 1 34.94 182 LEU B N 1
ATOM 3337 C CA . LEU B 1 182 ? 11.055 -0.679 29.406 1 34.94 182 LEU B CA 1
ATOM 3338 C C . LEU B 1 182 ? 10.672 -2.127 29.688 1 34.94 182 LEU B C 1
ATOM 3340 O O . LEU B 1 182 ? 11.141 -2.721 30.656 1 34.94 182 LEU B O 1
ATOM 3344 N N . GLY B 1 183 ? 9.766 -2.668 29.016 1 34 183 GLY B N 1
ATOM 3345 C CA . GLY B 1 183 ? 9.383 -4.016 29.406 1 34 183 GLY B CA 1
ATOM 3346 C C . GLY B 1 183 ? 10.469 -5.043 29.125 1 34 183 GLY B C 1
ATOM 3347 O O . GLY B 1 183 ? 10.656 -5.977 29.906 1 34 183 GLY B O 1
ATOM 3348 N N . ASP B 1 184 ? 10.992 -5.121 27.859 1 33.31 184 ASP B N 1
ATOM 3349 C CA . ASP B 1 184 ? 11.977 -6.195 27.797 1 33.31 184 ASP B CA 1
ATOM 3350 C C . ASP B 1 184 ? 13.32 -5.742 28.344 1 33.31 184 ASP B C 1
ATOM 3352 O O . ASP B 1 184 ? 14.359 -6.348 28.062 1 33.31 184 ASP B O 1
ATOM 3356 N N . ALA B 1 185 ? 13.477 -4.492 28.844 1 29.59 185 ALA B N 1
ATOM 3357 C CA . ALA B 1 185 ? 14.711 -4.344 29.609 1 29.59 185 ALA B CA 1
ATOM 3358 C C . ALA B 1 185 ? 14.75 -5.32 30.781 1 29.59 185 ALA B C 1
ATOM 3360 O O . ALA B 1 185 ? 14.016 -5.156 31.766 1 29.59 185 ALA B O 1
ATOM 3361 N N . LYS B 1 186 ? 14.859 -6.578 30.531 1 30.53 186 LYS B N 1
ATOM 3362 C CA . LYS B 1 186 ? 15.367 -7.473 31.562 1 30.53 186 LYS B CA 1
ATOM 3363 C C . LYS B 1 186 ? 16.625 -6.898 32.219 1 30.53 186 LYS B C 1
ATOM 3365 O O . LYS B 1 186 ? 17.734 -7.051 31.688 1 30.53 186 LYS B O 1
ATOM 3370 N N . VAL B 1 187 ? 16.625 -5.609 32.562 1 29.64 187 VAL B N 1
ATOM 3371 C CA . VAL B 1 187 ? 17.719 -5.238 33.469 1 29.64 187 VAL B CA 1
ATOM 3372 C C . VAL B 1 187 ? 17.781 -6.223 34.625 1 29.64 187 VAL B C 1
ATOM 3374 O O . VAL B 1 187 ? 16.859 -6.301 35.438 1 29.64 187 VAL B O 1
ATOM 3377 N N . GLU B 1 188 ? 18.266 -7.438 34.312 1 27.27 188 GLU B N 1
ATOM 3378 C CA . GLU B 1 188 ? 18.703 -8.234 35.469 1 27.27 188 GLU B CA 1
ATOM 3379 C C . GLU B 1 188 ? 19.703 -7.457 36.312 1 27.27 188 GLU B C 1
ATOM 3381 O O . GLU B 1 188 ? 20.797 -7.117 35.844 1 27.27 188 GLU B O 1
ATOM 3386 N N . VAL B 1 189 ? 19.297 -6.488 37 1 26.83 189 VAL B N 1
ATOM 3387 C CA . VAL B 1 189 ? 20.141 -5.949 38.062 1 26.83 189 VAL B CA 1
ATOM 3388 C C . VAL B 1 189 ? 20.75 -7.094 38.844 1 26.83 189 VAL B C 1
ATOM 3390 O O . VAL B 1 189 ? 20.047 -7.848 39.531 1 26.83 189 VAL B O 1
ATOM 3393 N N . ILE B 1 190 ? 21.75 -7.711 38.219 1 25.55 190 ILE B N 1
ATOM 3394 C CA . ILE B 1 190 ? 22.531 -8.648 39.031 1 25.55 190 ILE B CA 1
ATOM 3395 C C . ILE B 1 190 ? 23.141 -7.918 40.219 1 25.55 190 ILE B C 1
ATOM 3397 O O . ILE B 1 190 ? 23.938 -6.984 40.062 1 25.55 190 ILE B O 1
ATOM 3401 N N . TYR B 1 191 ? 22.391 -7.785 41.219 1 24.56 191 TYR B N 1
ATOM 3402 C CA . TYR B 1 191 ? 22.906 -7.309 42.5 1 24.56 191 TYR B CA 1
ATOM 3403 C C . TYR B 1 191 ? 24.188 -8.047 42.875 1 24.56 191 TYR B C 1
ATOM 3405 O O . TYR B 1 191 ? 24.203 -9.281 42.938 1 24.56 191 TYR B O 1
ATOM 3413 N N . TYR B 1 192 ? 25.312 -7.648 42.25 1 25.34 192 TYR B N 1
ATOM 3414 C CA . TYR B 1 192 ? 26.562 -8.164 42.812 1 25.34 192 TYR B CA 1
ATOM 3415 C C . TYR B 1 192 ? 26.594 -7.996 44.344 1 25.34 192 TYR B C 1
ATOM 3417 O O . TYR B 1 192 ? 26.406 -6.887 44.844 1 25.34 192 TYR B O 1
ATOM 3425 N N . SER B 1 193 ? 25.953 -8.93 44.969 1 27.91 193 SER B N 1
ATOM 3426 C CA . SER B 1 193 ? 26.078 -8.984 46.406 1 27.91 193 SER B CA 1
ATOM 3427 C C . SER B 1 193 ? 27.516 -8.703 46.844 1 27.91 193 SER B C 1
ATOM 3429 O O . SER B 1 193 ? 28.438 -9.422 46.469 1 27.91 193 SER B O 1
ATOM 3431 N N . ALA B 1 194 ? 27.859 -7.336 46.875 1 29.84 194 ALA B N 1
ATOM 3432 C CA . ALA B 1 194 ? 29.125 -7.016 47.531 1 29.84 194 ALA B CA 1
ATOM 3433 C C . ALA B 1 194 ? 29.438 -7.977 48.656 1 29.84 194 ALA B C 1
ATOM 3435 O O . ALA B 1 194 ? 28.547 -8.328 49.438 1 29.84 194 ALA B O 1
ATOM 3436 N N . PRO B 1 195 ? 30.5 -8.672 48.531 1 30 195 PRO B N 1
ATOM 3437 C CA . PRO B 1 195 ? 30.906 -9.484 49.688 1 30 195 PRO B CA 1
ATOM 3438 C C . PRO B 1 195 ? 30.688 -8.773 51 1 30 195 PRO B C 1
ATOM 3440 O O . PRO B 1 195 ? 30.703 -7.543 51.062 1 30 195 PRO B O 1
ATOM 3443 N N . GLN B 1 196 ? 29.844 -9.266 51.875 1 29.48 196 GLN B N 1
ATOM 3444 C CA . GLN B 1 196 ? 29.375 -8.82 53.188 1 29.48 196 GLN B CA 1
ATOM 3445 C C . GLN B 1 196 ? 30.484 -8.156 54 1 29.48 196 GLN B C 1
ATOM 3447 O O . GLN B 1 196 ? 30.234 -7.484 55 1 29.48 196 GLN B O 1
ATOM 3452 N N . ASP B 1 197 ? 31.703 -8.727 53.844 1 30.06 197 ASP B N 1
ATOM 3453 C CA . ASP B 1 197 ? 32.469 -8.594 55.094 1 30.06 197 ASP B CA 1
ATOM 3454 C C . ASP B 1 197 ? 32.906 -7.145 55.312 1 30.06 197 ASP B C 1
ATOM 3456 O O . ASP B 1 197 ? 33.562 -6.828 56.312 1 30.06 197 ASP B O 1
ATOM 3460 N N . THR B 1 198 ? 33.25 -6.32 54.188 1 30.48 198 THR B N 1
ATOM 3461 C CA . THR B 1 198 ? 34.156 -5.293 54.656 1 30.48 198 THR B CA 1
ATOM 3462 C C . THR B 1 198 ? 33.438 -4.258 55.5 1 30.48 198 THR B C 1
ATOM 3464 O O . THR B 1 198 ? 32.406 -3.715 55.094 1 30.48 198 THR B O 1
ATOM 3467 N N . THR B 1 199 ? 33.688 -4.145 56.812 1 31.7 199 THR B N 1
ATOM 3468 C CA . THR B 1 199 ? 33.375 -3.268 57.938 1 31.7 199 THR B CA 1
ATOM 3469 C C . THR B 1 199 ? 33.562 -1.804 57.562 1 31.7 199 THR B C 1
ATOM 3471 O O . THR B 1 199 ? 34.688 -1.288 57.562 1 31.7 199 THR B O 1
ATOM 3474 N N . ILE B 1 200 ? 33.156 -1.36 56.312 1 32.41 200 ILE B N 1
ATOM 3475 C CA . ILE B 1 200 ? 33.469 0.031 56 1 32.41 200 ILE B CA 1
ATOM 3476 C C . ILE B 1 200 ? 32.812 0.95 57.031 1 32.41 200 ILE B C 1
ATOM 3478 O O . ILE B 1 200 ? 31.578 0.991 57.156 1 32.41 200 ILE B O 1
ATOM 3482 N N . SER B 1 201 ? 33.438 1.244 58.156 1 32.91 201 SER B N 1
ATOM 3483 C CA . SER B 1 201 ? 33.25 2.02 59.375 1 32.91 201 SER B CA 1
ATOM 3484 C C . SER B 1 201 ? 32.656 3.395 59.062 1 32.91 201 SER B C 1
ATOM 3486 O O . SER B 1 201 ? 31.641 3.787 59.656 1 32.91 201 SER B O 1
ATOM 3488 N N . ASP B 1 202 ? 33.438 4.523 59.062 1 31.22 202 ASP B N 1
ATOM 3489 C CA . ASP B 1 202 ? 33.031 5.871 59.469 1 31.22 202 ASP B CA 1
ATOM 3490 C C . ASP B 1 202 ? 32.406 6.625 58.312 1 31.22 202 ASP B C 1
ATOM 3492 O O . ASP B 1 202 ? 33.031 6.773 57.25 1 31.22 202 ASP B O 1
ATOM 3496 N N . PRO B 1 203 ? 31.094 6.812 58.156 1 33.88 203 PRO B N 1
ATOM 3497 C CA . PRO B 1 203 ? 30.266 7.344 57.062 1 33.88 203 PRO B CA 1
ATOM 3498 C C . PRO B 1 203 ? 30.781 8.688 56.531 1 33.88 203 PRO B C 1
ATOM 3500 O O . PRO B 1 203 ? 30.25 9.211 55.562 1 33.88 203 PRO B O 1
ATOM 3503 N N . LYS B 1 204 ? 31.594 9.414 57.344 1 35.69 204 LYS B N 1
ATOM 3504 C CA . LYS B 1 204 ? 31.938 10.812 57.125 1 35.69 204 LYS B CA 1
ATOM 3505 C C . LYS B 1 204 ? 32.688 10.984 55.812 1 35.69 204 LYS B C 1
ATOM 3507 O O . LYS B 1 204 ? 32.625 12.039 55.156 1 35.69 204 LYS B O 1
ATOM 3512 N N . ILE B 1 205 ? 33.625 10.062 55.562 1 34.16 205 ILE B N 1
ATOM 3513 C CA . ILE B 1 205 ? 34.688 10.406 54.625 1 34.16 205 ILE B CA 1
ATOM 3514 C C . ILE B 1 205 ? 34.125 10.328 53.188 1 34.16 205 ILE B C 1
ATOM 3516 O O . ILE B 1 205 ? 34.688 10.914 52.25 1 34.16 205 ILE B O 1
ATOM 3520 N N . LEU B 1 206 ? 33.188 9.406 53.031 1 31.41 206 LEU B N 1
ATOM 3521 C CA . LEU B 1 206 ? 32.938 9.188 51.625 1 31.41 206 LEU B CA 1
ATOM 3522 C C . LEU B 1 206 ? 32.219 10.383 51 1 31.41 206 LEU B C 1
ATOM 3524 O O . LEU B 1 206 ? 32.312 10.602 49.781 1 31.41 206 LEU B O 1
ATOM 3528 N N . ILE B 1 207 ? 31.5 11.125 51.844 1 31.56 207 ILE B N 1
ATOM 3529 C CA . ILE B 1 207 ? 30.703 12.234 51.312 1 31.56 207 ILE B CA 1
ATOM 3530 C C . ILE B 1 207 ? 31.625 13.328 50.781 1 31.56 207 ILE B C 1
ATOM 3532 O O . ILE B 1 207 ? 31.328 13.969 49.781 1 31.56 207 ILE B O 1
ATOM 3536 N N . GLU B 1 208 ? 32.812 13.492 51.469 1 31.95 208 GLU B N 1
ATOM 3537 C CA . GLU B 1 208 ? 33.594 14.672 51.156 1 31.95 208 GLU B CA 1
ATOM 3538 C C . GLU B 1 208 ? 34.188 14.602 49.75 1 31.95 208 GLU B C 1
ATOM 3540 O O . GLU B 1 208 ? 34.375 15.633 49.094 1 31.95 208 GLU B O 1
ATOM 3545 N N . ARG B 1 209 ? 34.594 13.336 49.375 1 32.31 209 ARG B N 1
ATOM 3546 C CA . ARG B 1 209 ? 35.312 13.352 48.125 1 32.31 209 ARG B CA 1
ATOM 3547 C C . ARG B 1 209 ? 34.406 13.648 46.938 1 32.31 209 ARG B C 1
ATOM 3549 O O . ARG B 1 209 ? 34.844 14.023 45.844 1 32.31 209 ARG B O 1
ATOM 3556 N N . ALA B 1 210 ? 33.188 13.156 47.062 1 30.22 210 ALA B N 1
ATOM 3557 C CA . ALA B 1 210 ? 32.344 13.344 45.875 1 30.22 210 ALA B CA 1
ATOM 3558 C C . ALA B 1 210 ? 32.156 14.82 45.562 1 30.22 210 ALA B C 1
ATOM 3560 O O . ALA B 1 210 ? 31.938 15.203 44.406 1 30.22 210 ALA B O 1
ATOM 3561 N N . ARG B 1 211 ? 32.125 15.602 46.688 1 30.27 211 ARG B N 1
ATOM 3562 C CA . ARG B 1 211 ? 31.812 17.016 46.5 1 30.27 211 ARG B CA 1
ATOM 3563 C C . ARG B 1 211 ? 32.938 17.703 45.719 1 30.27 211 ARG B C 1
ATOM 3565 O O . ARG B 1 211 ? 32.719 18.812 45.188 1 30.27 211 ARG B O 1
ATOM 3572 N N . SER B 1 212 ? 34.156 17.25 46.062 1 32.16 212 SER B N 1
ATOM 3573 C CA . SER B 1 212 ? 35.25 18.109 45.625 1 32.16 212 SER B CA 1
ATOM 3574 C C . SER B 1 212 ? 35.281 18.188 44.094 1 32.16 212 SER B C 1
ATOM 3576 O O . SER B 1 212 ? 36.031 19 43.531 1 32.16 212 SER B O 1
ATOM 3578 N N . MET B 1 213 ? 34.906 17 43.5 1 29.53 213 MET B N 1
ATOM 3579 C CA . MET B 1 213 ? 35.344 17.062 42.094 1 29.53 213 MET B CA 1
ATOM 3580 C C . MET B 1 213 ? 34.562 18.109 41.312 1 29.53 213 MET B C 1
ATOM 3582 O O . MET B 1 213 ? 34.75 18.266 40.125 1 29.53 213 MET B O 1
ATOM 3586 N N . SER B 1 214 ? 33.25 18.359 41.812 1 25.66 214 SER B N 1
ATOM 3587 C CA . SER B 1 214 ? 32.531 19.203 40.875 1 25.66 214 SER B CA 1
ATOM 3588 C C . SER B 1 214 ? 33.094 20.625 40.875 1 25.66 214 SER B C 1
ATOM 3590 O O . SER B 1 214 ? 33.125 21.281 41.938 1 25.66 214 SER B O 1
ATOM 3592 N N . PRO B 1 215 ? 34.094 21 40.094 1 26.22 215 PRO B N 1
ATOM 3593 C CA . PRO B 1 215 ? 34.594 22.375 40.062 1 26.22 215 PRO B CA 1
ATOM 3594 C C . PRO B 1 215 ? 33.469 23.422 40 1 26.22 215 PRO B C 1
ATOM 3596 O O . PRO B 1 215 ? 32.719 23.469 39.031 1 26.22 215 PRO B O 1
ATOM 3599 N N . ALA B 1 216 ? 32.562 23.484 41.062 1 23.86 216 ALA B N 1
ATOM 3600 C CA . ALA B 1 216 ? 31.484 24.438 41.25 1 23.86 216 ALA B CA 1
ATOM 3601 C C . ALA B 1 216 ? 31.922 25.844 40.844 1 23.86 216 ALA B C 1
ATOM 3603 O O . ALA B 1 216 ? 32.969 26.328 41.281 1 23.86 216 ALA B O 1
ATOM 3604 N N . LEU B 1 217 ? 31.188 26.359 39.875 1 24.02 217 LEU B N 1
ATOM 3605 C CA . LEU B 1 217 ? 31.062 27.703 39.281 1 24.02 217 LEU B CA 1
ATOM 3606 C C . LEU B 1 217 ? 30.906 28.734 40.406 1 24.02 217 LEU B C 1
ATOM 3608 O O . LEU B 1 217 ? 29.953 28.703 41.156 1 24.02 217 LEU B O 1
ATOM 3612 N N . LYS B 1 218 ? 31.938 29.219 41.031 1 23.34 218 LYS B N 1
ATOM 3613 C CA . LYS B 1 218 ? 31.969 30.375 41.906 1 23.34 218 LYS B CA 1
ATOM 3614 C C . LYS B 1 218 ? 31.188 31.547 41.312 1 23.34 218 LYS B C 1
ATOM 3616 O O . LYS B 1 218 ? 31.688 32.25 40.438 1 23.34 218 LYS B O 1
ATOM 3621 N N . TYR B 1 219 ? 29.812 31.406 41.031 1 20.84 219 TYR B N 1
ATOM 3622 C CA . TYR B 1 219 ? 29.016 32.531 40.594 1 20.84 219 TYR B CA 1
ATOM 3623 C C . TYR B 1 219 ? 29.141 33.719 41.562 1 20.84 219 TYR B C 1
ATOM 3625 O O . TYR B 1 219 ? 28.844 33.562 42.75 1 20.84 219 TYR B O 1
ATOM 3633 N N . HIS B 1 220 ? 30.062 34.625 41.281 1 19.86 220 HIS B N 1
ATOM 3634 C CA . HIS B 1 220 ? 30.281 35.844 42.031 1 19.86 220 HIS B CA 1
ATOM 3635 C C . HIS B 1 220 ? 28.969 36.625 42.219 1 19.86 220 HIS B C 1
ATOM 3637 O O . HIS B 1 220 ? 28.062 36.531 41.406 1 19.86 220 HIS B O 1
ATOM 3643 N N . ASN B 1 221 ? 28.688 37.25 43.344 1 19.81 221 ASN B N 1
ATOM 3644 C CA . ASN B 1 221 ? 27.719 37.906 44.219 1 19.81 221 ASN B CA 1
ATOM 3645 C C . ASN B 1 221 ? 27.016 39.062 43.5 1 19.81 221 ASN B C 1
ATOM 3647 O O . ASN B 1 221 ? 25.797 39.062 43.375 1 19.81 221 ASN B O 1
ATOM 3651 N N . GLU B 1 222 ? 26.938 40.375 43.969 1 21.34 222 GLU B N 1
ATOM 3652 C CA . GLU B 1 222 ? 25.953 41.25 44.562 1 21.34 222 GLU B CA 1
ATOM 3653 C C . GLU B 1 222 ? 25.531 42.344 43.594 1 21.34 222 GLU B C 1
ATOM 3655 O O . GLU B 1 222 ? 24.375 42.781 43.625 1 21.34 222 GLU B O 1
ATOM 3660 N N . GLY B 1 223 ? 26.359 43.25 42.938 1 21.97 223 GLY B N 1
ATOM 3661 C CA . GLY B 1 223 ? 26.141 44.656 43.125 1 21.97 2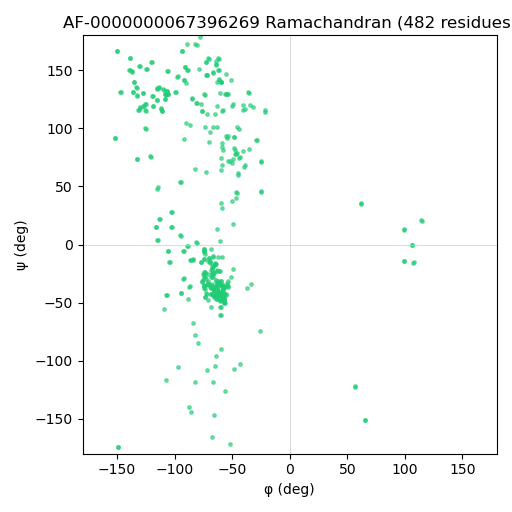23 GLY B CA 1
ATOM 3662 C C . GLY B 1 223 ? 25 45.219 42.312 1 21.97 223 GLY B C 1
ATOM 3663 O O . GLY B 1 223 ? 24.578 44.625 41.344 1 21.97 223 GLY B O 1
ATOM 3664 N N . GLU B 1 224 ? 24.188 46.375 42.719 1 23.7 224 GLU B N 1
ATOM 3665 C CA . GLU B 1 224 ? 22.953 47.156 42.688 1 23.7 224 GLU B CA 1
ATOM 3666 C C . GLU B 1 224 ? 22.766 47.875 41.375 1 23.7 224 GLU B C 1
ATOM 3668 O O . GLU B 1 224 ? 23.516 48.781 41.031 1 23.7 224 GLU B O 1
ATOM 3673 N N . PRO B 1 225 ? 22.625 47.281 40.188 1 21.84 225 PRO B N 1
ATOM 3674 C CA . PRO B 1 225 ? 22.812 48.219 39.062 1 21.84 225 PRO B CA 1
ATOM 3675 C C . PRO B 1 225 ? 21.734 49.281 39.031 1 21.84 225 PRO B C 1
ATOM 3677 O O . PRO B 1 225 ? 20.547 49 39.219 1 21.84 225 PRO B O 1
ATOM 3680 N N . GLN B 1 226 ? 21.938 50.656 39.281 1 20.08 226 GLN B N 1
ATOM 3681 C CA . GLN B 1 226 ? 21.297 51.938 39.469 1 20.08 226 GLN B CA 1
ATOM 3682 C C . GLN B 1 226 ? 20.531 52.375 38.219 1 20.08 226 GLN B C 1
ATOM 3684 O O . GLN B 1 226 ? 19.844 53.406 38.219 1 20.08 226 GLN B O 1
ATOM 3689 N N . PHE B 1 227 ? 20.641 51.75 37 1 20.44 227 PHE B N 1
ATOM 3690 C CA . PHE B 1 227 ? 20.516 52.719 35.938 1 20.44 227 PHE B CA 1
ATOM 3691 C C . PHE B 1 227 ? 19.062 53.188 35.781 1 20.44 227 PHE B C 1
ATOM 3693 O O . PHE B 1 227 ? 18.172 52.344 35.656 1 20.44 227 PHE B O 1
ATOM 3700 N N . MET B 1 228 ? 18.641 54.438 36.312 1 20.73 228 MET B N 1
ATOM 3701 C CA . MET B 1 228 ? 17.453 55.312 36.438 1 20.73 228 MET B CA 1
ATOM 3702 C C . MET B 1 228 ? 16.844 55.594 35.062 1 20.73 228 MET B C 1
ATOM 3704 O O . MET B 1 228 ? 17.5 56.188 34.219 1 20.73 228 MET B O 1
ATOM 3708 N N . LEU B 1 229 ? 15.93 54.844 34.594 1 19.64 229 LEU B N 1
ATOM 3709 C CA . LEU B 1 229 ? 15.219 55.031 33.312 1 19.64 229 LEU B CA 1
ATOM 3710 C C . LEU B 1 229 ? 14.5 56.375 33.312 1 19.64 229 LEU B C 1
ATOM 3712 O O . LEU B 1 229 ? 13.578 56.625 34.094 1 19.64 229 LEU B O 1
ATOM 3716 N N . GLN B 1 230 ? 15.219 57.562 33.156 1 19.33 230 GLN B N 1
ATOM 3717 C CA . GLN B 1 230 ? 14.641 58.906 33.094 1 19.33 230 GLN B CA 1
ATOM 3718 C C . GLN B 1 230 ? 13.586 58.969 31.984 1 19.33 230 GLN B C 1
ATOM 3720 O O . GLN B 1 230 ? 13.883 58.781 30.812 1 19.33 230 GLN B O 1
ATOM 3725 N N . MET B 1 231 ? 12.297 58.75 32.219 1 20.17 231 MET B N 1
ATOM 3726 C CA . MET B 1 231 ? 11.062 58.812 31.422 1 20.17 231 MET B CA 1
ATOM 3727 C C . MET B 1 231 ? 10.812 60.188 30.875 1 20.17 231 MET B C 1
ATOM 3729 O O . MET B 1 231 ? 9.734 60.469 30.328 1 20.17 231 MET B O 1
ATOM 3733 N N . GLY B 1 232 ? 11.734 61.281 31.078 1 18.17 232 GLY B N 1
ATOM 3734 C CA . GLY B 1 232 ? 11.109 62.594 31.078 1 18.17 232 GLY B CA 1
ATOM 3735 C C . GLY B 1 232 ? 10.242 62.844 29.859 1 18.17 232 GLY B C 1
ATOM 3736 O O . GLY B 1 232 ? 10.289 62.094 28.891 1 18.17 232 GLY B O 1
ATOM 3737 N N . ASP B 1 233 ? 9.758 64.25 29.75 1 20.16 233 ASP B N 1
ATOM 3738 C CA . ASP B 1 233 ? 8.758 65.25 29.516 1 20.16 233 ASP B CA 1
ATOM 3739 C C . ASP B 1 233 ? 8.578 65.562 28.016 1 20.16 233 ASP B C 1
ATOM 3741 O O . ASP B 1 233 ? 7.453 65.625 27.531 1 20.16 233 ASP B O 1
ATOM 3745 N N . ARG B 1 234 ? 9.625 66.188 27.312 1 17.83 234 ARG B N 1
ATOM 3746 C CA . ARG B 1 234 ? 9.508 67.562 26.812 1 17.83 234 ARG B CA 1
ATOM 3747 C C . ARG B 1 234 ? 8.898 67.625 25.422 1 17.83 234 ARG B C 1
ATOM 3749 O O . ARG B 1 234 ? 8.117 68.5 25.094 1 17.83 234 ARG B O 1
ATOM 3756 N N . TRP B 1 235 ? 9.383 66.75 24.406 1 17.56 235 TRP B N 1
ATOM 3757 C CA . TRP B 1 235 ? 9.836 67.625 23.328 1 17.56 235 TRP B CA 1
ATOM 3758 C C . TRP B 1 235 ? 8.656 68.25 22.625 1 17.56 235 TRP B C 1
ATOM 3760 O O . TRP B 1 235 ? 8.625 69.5 22.438 1 17.56 235 TRP B O 1
ATOM 3770 N N . TYR B 1 236 ? 8.32 67.812 21.297 1 17.67 236 TYR B N 1
ATOM 3771 C CA . TYR B 1 236 ? 8.5 68.688 20.156 1 17.67 236 TYR B CA 1
ATOM 3772 C C . TYR B 1 236 ? 7.219 69.5 19.859 1 17.67 236 TYR B C 1
ATOM 3774 O O . TYR B 1 236 ? 6.172 68.875 19.594 1 17.67 236 TYR B O 1
ATOM 3782 N N . GLU B 1 237 ? 7.02 70.75 20.438 1 18.23 237 GLU B N 1
ATOM 3783 C CA . GLU B 1 237 ? 6.273 72 20.203 1 18.23 237 GLU B CA 1
ATOM 3784 C C . GLU B 1 237 ? 5.996 72.188 18.719 1 18.23 237 GLU B C 1
ATOM 3786 O O . GLU B 1 237 ? 4.891 72.562 18.344 1 18.23 237 GLU B O 1
ATOM 3791 N N . GLY B 1 238 ? 7.145 72.562 18.031 1 16.27 238 GLY B N 1
ATOM 3792 C CA . GLY B 1 238 ? 7.188 73.812 17.344 1 16.27 238 GLY B CA 1
ATOM 3793 C C . GLY B 1 238 ? 6.215 73.875 16.188 1 16.27 238 GLY B C 1
ATOM 3794 O O . GLY B 1 238 ? 5.434 74.875 16.094 1 16.27 238 GLY B O 1
ATOM 3795 N N . TRP B 1 239 ? 6.785 73.75 14.992 1 16.83 239 TRP B N 1
ATOM 3796 C CA . TRP B 1 239 ? 6.941 74.875 14.086 1 16.83 239 TRP B CA 1
ATOM 3797 C C . TRP B 1 239 ? 5.66 75.125 13.297 1 16.83 239 TRP B C 1
ATOM 3799 O O . TRP B 1 239 ? 5.133 76.25 13.289 1 16.83 239 TRP B O 1
ATOM 3809 N N . PHE B 1 240 ? 5.773 75 11.945 1 17.66 240 PHE B N 1
ATOM 3810 C CA . PHE B 1 240 ? 5.629 76.125 11.07 1 17.66 240 PHE B CA 1
ATOM 3811 C C . PHE B 1 240 ? 4.156 76.5 10.859 1 17.66 240 PHE B C 1
ATOM 3813 O O . PHE B 1 240 ? 3.283 75.625 11.07 1 17.66 240 PHE B O 1
ATOM 3820 N N . TYR B 1 241 ? 3.996 77.5 10.117 1 18.19 241 TYR B N 1
ATOM 3821 C CA . TYR B 1 241 ? 3.664 78.875 9.633 1 18.19 241 TYR B CA 1
ATOM 3822 C C . TYR B 1 241 ? 2.383 78.812 8.805 1 18.19 241 TYR B C 1
ATOM 3824 O O . TYR B 1 241 ? 1.399 79.5 9.148 1 18.19 241 TYR B O 1
ATOM 3832 N N . THR B 1 242 ? 2.668 79.188 7.516 1 19.39 242 THR B N 1
ATOM 3833 C CA . THR B 1 242 ? 2.42 80.312 6.691 1 19.39 242 THR B CA 1
ATOM 3834 C C . THR B 1 242 ? 1.075 80.25 5.98 1 19.39 242 THR B C 1
ATOM 3836 O O . THR B 1 242 ? 0.491 79.125 5.91 1 19.39 242 THR B O 1
ATOM 3839 N N . SER B 1 243 ? 1.133 80.812 4.629 1 20.34 243 SER B N 1
ATOM 3840 C CA . SER B 1 243 ? 0.436 81.625 3.654 1 20.34 243 SER B CA 1
ATOM 3841 C C . SER B 1 243 ? -0.616 80.812 2.895 1 20.34 243 SER B C 1
ATOM 3843 O O . SER B 1 243 ? -0.381 79.688 2.533 1 20.34 243 SER B O 1
#